Protein AF-A0A3M1P7C2-F1 (afdb_monomer)

Foldseek 3Di:
DDDDDDDDPDPDPCPDPVNLVVLVVLQVQLVVCVVVVVLVSNLVSLVVSCVVALQDADLPGGGSLLSNLVSCVSVVNNVVSLVSLLVSQVSVVVVVHATLNSLLVNLLSCLLVVVVVCLQVNLVSLLVLLLCAPPPSDDQVSQQSSLLVLLLLLLADDCVLCVQFQNNDRDPHGGRDTDPCNSLVSSLVQLVQQFCLVDPGSVQSSLLSNLLSVQCVPADADSRGAVVSSVCSFENAFPDKDWQDCPDPVLCVLAVVPDPPDDPVLFWTKIWGHHVVQPLLPIFIWTDDPRHIHTDFLCSRPRPVLVPDQDLDPVNLSSLLSVLSSLLSSLVVVCVPHVLSVVLNVLSVVLNVLLVQLVVLVVVLVVVCVVVPVDDPDDSVVRNPDDDPPDPDDNSPSSVVSVVSVVVRVVSVVVSVVVCVVRGDSHDDCPCVLAAAQAKDWAKAWDQDPVRWIKIKIKMWTPFQSLPFDPSLQVQCVVQVHDPPFKKKKKKWKFKADLSSHTDDIDIDIDIDPRRDGRHTDDIDMDMDIGDQAWIKMKMKIWIWTFDDDPRDGPDTHDTHYMDMDIDGGQGTDDPVRPRDDPSNDDD

pLDDT: mean 87.34, std 13.83, range [25.53, 98.5]

Radius of gyration: 32.72 Å; Cα contacts (8 Å, |Δi|>4): 907; chains: 1; bounding box: 92×68×89 Å

Sequence (588 aa):
MWIGLAAVLASTPVVAQDDEAALAASFRAGRAAYEDGNLAAARRWLGGVWSADPAFRTGRDGAVAYWLGATAWAAGDTLTALRVWRDGLAALDDAGTFDVRTADAFIRHVFAGGHHADYPLAAAAYLRLLAGAGHPGLDGEEVSLIGAHLRELALVLPPDLRRETGLAALPEQGPVRLAPGAADRLVAWWRSQDTAPATRNNERLEEHLERVAYARRHYRHGDGFDDRGLLYIRLGKPSHVTRVQFDRTRLRQKVIDRNLTLHLSDFPENEFWVYEHVDREAQYVFYRSPQKFELGEVQDLVPRTLRTGIGPSERGKARARAVVRVLEEIYGQLSLYHPAYATRYQDVAAFASLLDEEEVAAETARQMQVLAGNRLPVDVEALSDVGLPGGTFSPDRPDLFVQHILSAGHVADEADAIDRQAWVPQVYSNTFDEVEALPSFLRVARFLEADGTTRTEVYWAPADGALYPGKAGRRKLKRAGFLAPYDFLVVASLVQKTDAYVERAVHHHRHLVRDVEEGEGWSPRQYVVRGDTGLYHLALQWDQYAVRVLDGRPVVMGPWVKATTFRIDSLRALRSDGRTLEMSDLKP

Structure (mmCIF, N/CA/C/O backbone):
data_AF-A0A3M1P7C2-F1
#
_entry.id   AF-A0A3M1P7C2-F1
#
loop_
_atom_site.group_PDB
_atom_site.id
_atom_site.type_symbol
_atom_site.label_atom_id
_atom_site.label_alt_id
_atom_site.label_comp_id
_atom_site.label_asym_id
_atom_site.label_entity_id
_atom_site.label_seq_id
_atom_site.pdbx_PDB_ins_code
_atom_site.Cartn_x
_atom_site.Cartn_y
_atom_site.Cartn_z
_atom_site.occupancy
_atom_site.B_iso_or_equiv
_atom_site.auth_seq_id
_atom_site.auth_comp_id
_atom_site.auth_asym_id
_atom_site.auth_atom_id
_atom_site.pdbx_PDB_model_num
ATOM 1 N N . MET A 1 1 ? 21.115 -12.836 -17.582 1.00 30.53 1 MET A N 1
ATOM 2 C CA . MET A 1 1 ? 22.287 -13.337 -18.336 1.00 30.53 1 MET A CA 1
ATOM 3 C C . MET A 1 1 ? 23.150 -12.140 -18.725 1.00 30.53 1 MET A C 1
ATOM 5 O O . MET A 1 1 ? 22.823 -11.448 -19.675 1.00 30.53 1 MET A O 1
ATOM 9 N N . TRP A 1 2 ? 24.181 -11.842 -17.932 1.00 25.88 2 TRP A N 1
ATOM 10 C CA . TRP A 1 2 ? 25.232 -10.883 -18.284 1.00 25.88 2 TRP A CA 1
ATOM 11 C C . TRP A 1 2 ? 26.309 -11.643 -19.061 1.00 25.88 2 TRP A C 1
ATOM 13 O O . TRP A 1 2 ? 26.868 -12.603 -18.534 1.00 25.88 2 TRP A O 1
ATOM 23 N N . ILE A 1 3 ? 26.580 -11.240 -20.301 1.00 31.83 3 ILE A N 1
ATOM 24 C CA . ILE A 1 3 ? 27.737 -11.702 -21.071 1.00 31.83 3 ILE A CA 1
ATOM 25 C C . ILE A 1 3 ? 28.515 -10.472 -21.535 1.00 31.83 3 ILE A C 1
ATOM 27 O O . ILE A 1 3 ? 27.971 -9.603 -22.203 1.00 31.83 3 ILE A O 1
ATOM 31 N N . GLY A 1 4 ? 29.783 -10.453 -21.118 1.00 25.53 4 GLY A N 1
ATOM 32 C CA . GLY A 1 4 ? 30.971 -9.985 -21.831 1.00 25.53 4 GLY A CA 1
ATOM 33 C C . GLY A 1 4 ? 30.847 -8.824 -22.813 1.00 25.53 4 GLY A C 1
ATOM 34 O O . GLY A 1 4 ? 30.326 -8.982 -23.913 1.00 25.53 4 GLY A O 1
ATOM 35 N N . LEU A 1 5 ? 31.525 -7.724 -22.469 1.00 32.88 5 LEU A N 1
ATOM 36 C CA . LEU A 1 5 ? 32.104 -6.795 -23.435 1.00 32.88 5 LEU A CA 1
ATOM 37 C C . LEU A 1 5 ? 32.946 -7.580 -24.460 1.00 32.88 5 LEU A C 1
ATOM 39 O O . LEU A 1 5 ? 34.091 -7.946 -24.201 1.00 32.88 5 LEU A O 1
ATOM 43 N N . ALA A 1 6 ? 32.378 -7.803 -25.637 1.00 28.12 6 ALA A N 1
ATOM 44 C CA . ALA A 1 6 ? 33.113 -8.013 -26.870 1.00 28.12 6 ALA A CA 1
ATOM 45 C C . ALA A 1 6 ? 32.624 -6.939 -27.840 1.00 28.12 6 ALA A C 1
ATOM 47 O O . ALA A 1 6 ? 31.436 -6.855 -28.143 1.00 28.12 6 ALA A O 1
ATOM 48 N N . ALA A 1 7 ? 33.546 -6.072 -28.255 1.00 35.91 7 ALA A N 1
ATOM 49 C CA . ALA A 1 7 ? 33.294 -4.984 -29.180 1.00 35.91 7 ALA A CA 1
ATOM 50 C C . ALA A 1 7 ? 32.748 -5.532 -30.507 1.00 35.91 7 ALA A C 1
ATOM 52 O O . ALA A 1 7 ? 33.491 -6.050 -31.337 1.00 35.91 7 ALA A O 1
ATOM 53 N N . VAL A 1 8 ? 31.440 -5.391 -30.699 1.00 28.97 8 VAL A N 1
ATOM 54 C CA . VAL A 1 8 ? 30.807 -5.394 -32.013 1.00 28.97 8 VAL A CA 1
ATOM 55 C C . VAL A 1 8 ? 30.533 -3.932 -32.326 1.00 28.97 8 VAL A C 1
ATOM 57 O O . VAL A 1 8 ? 29.793 -3.266 -31.606 1.00 28.97 8 VAL A O 1
ATOM 60 N N . LEU A 1 9 ? 31.188 -3.420 -33.367 1.00 32.59 9 LEU A N 1
ATOM 61 C CA . LEU A 1 9 ? 30.883 -2.130 -33.976 1.00 32.59 9 LEU A CA 1
ATOM 62 C C . LEU A 1 9 ? 29.445 -2.182 -34.505 1.00 32.59 9 LEU A C 1
ATOM 64 O O . LEU A 1 9 ? 29.205 -2.564 -35.648 1.00 32.59 9 LEU A O 1
ATOM 68 N N . ALA A 1 10 ? 28.485 -1.839 -33.650 1.00 32.28 10 ALA A N 1
ATOM 69 C CA . ALA A 1 10 ? 27.157 -1.457 -34.082 1.00 32.28 10 ALA A CA 1
ATOM 70 C C . ALA A 1 10 ? 27.297 -0.103 -34.781 1.00 32.28 10 ALA A C 1
ATOM 72 O O . ALA A 1 10 ? 27.712 0.885 -34.177 1.00 32.28 10 ALA A O 1
ATOM 73 N N . SER A 1 11 ? 27.001 -0.078 -36.075 1.00 32.41 11 SER A N 1
ATOM 74 C CA . SER A 1 11 ? 26.759 1.151 -36.814 1.00 32.41 11 SER A CA 1
ATOM 75 C C . SER A 1 11 ? 25.581 1.872 -36.161 1.00 32.41 11 SER A C 1
ATOM 77 O O . SER A 1 11 ? 24.425 1.519 -36.399 1.00 32.41 11 SER A O 1
ATOM 79 N N . THR A 1 12 ? 25.872 2.854 -35.313 1.00 37.72 12 THR A N 1
ATOM 80 C CA . THR A 1 12 ? 24.910 3.887 -34.942 1.00 37.72 12 THR A CA 1
ATOM 81 C C . THR A 1 12 ? 24.413 4.544 -36.231 1.00 37.72 12 THR A C 1
ATOM 83 O O . THR A 1 12 ? 25.232 4.840 -37.108 1.00 37.72 12 THR A O 1
ATOM 86 N N . PRO A 1 13 ? 23.100 4.767 -36.408 1.00 39.25 13 PRO A N 1
ATOM 87 C CA . PRO A 1 13 ? 22.652 5.656 -37.462 1.00 39.25 13 PRO A CA 1
ATOM 88 C C . PRO A 1 13 ? 23.242 7.031 -37.145 1.00 39.25 13 PRO A C 1
ATOM 90 O O . PRO A 1 13 ? 22.881 7.669 -36.159 1.00 39.25 13 PRO A O 1
ATOM 93 N N . VAL A 1 14 ? 24.223 7.454 -37.941 1.00 41.16 14 VAL A N 1
ATOM 94 C CA . VAL A 1 14 ? 24.730 8.823 -37.914 1.00 41.16 14 VAL A CA 1
ATOM 95 C C . VAL A 1 14 ? 23.615 9.681 -38.497 1.00 41.16 14 VAL A C 1
ATOM 97 O O . VAL A 1 14 ? 23.519 9.845 -39.711 1.00 41.16 14 VAL A O 1
ATOM 100 N N . VAL A 1 15 ? 22.727 10.162 -37.631 1.00 51.41 15 VAL A N 1
ATOM 101 C CA . VAL A 1 15 ? 21.858 11.296 -37.945 1.00 51.41 15 VAL A CA 1
ATOM 102 C C . VAL A 1 15 ? 22.803 12.444 -38.302 1.00 51.41 15 VAL A C 1
ATOM 104 O O . VAL A 1 15 ? 23.726 12.747 -37.541 1.00 51.41 15 VAL A O 1
ATOM 107 N N . ALA A 1 16 ? 22.668 13.012 -39.501 1.00 56.31 16 ALA A N 1
ATOM 108 C CA . ALA A 1 16 ? 23.510 14.132 -39.899 1.00 56.31 16 ALA A CA 1
ATOM 109 C C . ALA A 1 16 ? 23.292 15.291 -38.907 1.00 56.31 16 ALA A C 1
ATOM 111 O O . ALA A 1 16 ? 22.176 15.494 -38.435 1.00 56.31 16 ALA A O 1
ATOM 112 N N . GLN A 1 17 ? 24.328 16.069 -38.578 1.00 63.31 17 GLN A N 1
ATOM 113 C CA . GLN A 1 17 ? 24.204 17.186 -37.620 1.00 63.31 17 GLN A CA 1
ATOM 114 C C . GLN A 1 17 ? 23.084 18.180 -37.990 1.00 63.31 17 GLN A C 1
ATOM 116 O O . GLN A 1 17 ? 22.463 18.775 -37.108 1.00 63.31 17 GLN A O 1
ATOM 121 N N . ASP A 1 18 ? 22.795 18.321 -39.286 1.00 68.31 18 ASP A N 1
ATOM 122 C CA . ASP A 1 18 ? 21.705 19.152 -39.801 1.00 68.31 18 ASP A CA 1
ATOM 123 C C . ASP A 1 18 ? 20.311 18.591 -39.448 1.00 68.31 18 ASP A C 1
ATOM 125 O O . ASP A 1 18 ? 19.389 19.358 -39.157 1.00 68.31 18 ASP A O 1
ATOM 129 N N . ASP A 1 19 ? 20.166 17.264 -39.387 1.00 79.25 19 ASP A N 1
ATOM 130 C CA . ASP A 1 19 ? 18.917 16.586 -39.023 1.00 79.25 19 ASP A CA 1
ATOM 131 C C . ASP A 1 19 ? 18.639 16.708 -37.515 1.00 79.25 19 ASP A C 1
ATOM 133 O O . ASP A 1 19 ? 17.506 16.971 -37.107 1.00 79.25 19 ASP A O 1
ATOM 137 N N . GLU A 1 20 ? 19.668 16.617 -36.666 1.00 84.62 20 GLU A N 1
ATOM 138 C CA . GLU A 1 20 ? 19.524 16.783 -35.211 1.00 84.62 20 GLU A CA 1
ATOM 139 C C . GLU A 1 20 ? 19.089 18.213 -34.841 1.00 84.62 20 GLU A C 1
ATOM 141 O O . GLU A 1 20 ? 18.190 18.416 -34.017 1.00 84.62 20 GLU A O 1
ATOM 146 N N . ALA A 1 21 ? 19.664 19.227 -35.497 1.00 88.88 21 ALA A N 1
ATOM 147 C CA . ALA A 1 21 ? 19.276 20.622 -35.297 1.00 88.88 21 ALA A CA 1
ATOM 148 C C . ALA A 1 21 ? 17.817 20.887 -35.721 1.00 88.88 21 ALA A C 1
ATOM 150 O O . ALA A 1 21 ? 17.091 21.621 -35.034 1.00 88.88 21 ALA A O 1
ATOM 151 N N . ALA A 1 22 ? 17.371 20.265 -36.817 1.00 92.25 22 ALA A N 1
ATOM 152 C CA . ALA A 1 22 ? 15.996 20.349 -37.301 1.00 92.25 22 ALA A CA 1
ATOM 153 C C . ALA A 1 22 ? 14.998 19.656 -36.354 1.00 92.25 22 ALA A C 1
ATOM 155 O O . ALA A 1 22 ? 13.929 20.212 -36.062 1.00 92.25 22 ALA A O 1
ATOM 156 N N . LEU A 1 23 ? 15.359 18.487 -35.813 1.00 94.56 23 LEU A N 1
ATOM 157 C CA . LEU A 1 23 ? 14.568 17.787 -34.797 1.00 94.56 23 LEU A CA 1
ATOM 158 C C . LEU A 1 23 ? 14.464 18.609 -33.512 1.00 94.56 23 LEU A C 1
ATOM 160 O O . LEU A 1 23 ? 13.362 18.807 -33.001 1.00 94.56 23 LEU A O 1
ATOM 164 N N . ALA A 1 24 ? 15.566 19.195 -33.041 1.00 94.56 24 ALA A N 1
ATOM 165 C CA . ALA A 1 24 ? 15.565 20.054 -31.861 1.00 94.56 24 ALA A CA 1
ATOM 166 C C . ALA A 1 24 ? 14.699 21.314 -32.043 1.00 94.56 24 ALA A C 1
ATOM 168 O O . ALA A 1 24 ? 14.016 21.742 -31.109 1.00 94.56 24 ALA A O 1
ATOM 169 N N . ALA A 1 25 ? 14.699 21.921 -33.235 1.00 94.44 25 ALA A N 1
ATOM 170 C CA . ALA A 1 25 ? 13.825 23.052 -33.545 1.00 94.44 25 ALA A CA 1
ATOM 171 C C . ALA A 1 25 ? 12.342 22.648 -33.551 1.00 94.44 25 ALA A C 1
ATOM 173 O O . ALA A 1 25 ? 11.517 23.338 -32.948 1.00 94.44 25 ALA A O 1
ATOM 174 N N . SER A 1 26 ? 12.021 21.508 -34.168 1.00 96.06 26 SER A N 1
ATOM 175 C CA . SER A 1 26 ? 10.660 20.958 -34.203 1.00 96.06 26 SER A CA 1
ATOM 176 C C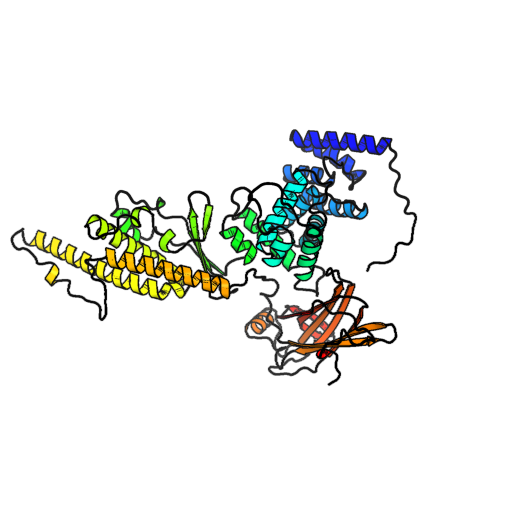 . SER A 1 26 ? 10.162 20.587 -32.805 1.00 96.06 26 SER A C 1
ATOM 178 O O . SER A 1 26 ? 9.028 20.902 -32.449 1.00 96.06 26 SER A O 1
ATOM 180 N N . PHE A 1 27 ? 11.026 20.001 -31.975 1.00 97.50 27 PHE A N 1
ATOM 181 C CA . PHE A 1 27 ? 10.730 19.681 -30.583 1.00 97.50 27 PHE A CA 1
ATOM 182 C C . PHE A 1 27 ? 10.406 20.945 -29.774 1.00 97.50 27 PHE A C 1
ATOM 184 O O . PHE A 1 27 ? 9.363 21.003 -29.123 1.00 97.50 27 PHE A O 1
ATOM 191 N N . ARG A 1 28 ? 11.237 21.996 -29.872 1.00 96.69 28 ARG A N 1
ATOM 192 C CA . ARG A 1 28 ? 10.981 23.281 -29.192 1.00 96.69 28 ARG A CA 1
ATOM 193 C C . ARG A 1 28 ? 9.662 23.916 -29.630 1.00 96.69 28 ARG A C 1
ATOM 195 O O . ARG A 1 28 ? 8.913 24.392 -28.783 1.00 96.69 28 ARG A O 1
ATOM 202 N N . ALA A 1 29 ? 9.359 23.896 -30.930 1.00 96.81 29 ALA A N 1
ATOM 203 C CA . ALA A 1 29 ? 8.091 24.404 -31.454 1.00 96.81 29 ALA A CA 1
ATOM 204 C C . ALA A 1 29 ? 6.888 23.598 -30.937 1.00 96.81 29 ALA A C 1
ATOM 206 O O . ALA A 1 29 ? 5.857 24.172 -30.592 1.00 96.81 29 ALA A O 1
ATOM 207 N N . GLY A 1 30 ? 7.027 22.273 -30.849 1.00 97.31 30 GLY A N 1
ATOM 208 C CA . GLY A 1 30 ? 6.005 21.390 -30.298 1.00 97.31 30 GLY A CA 1
ATOM 209 C C . GLY A 1 30 ? 5.745 21.622 -28.813 1.00 97.31 30 GLY A C 1
ATOM 210 O O . GLY A 1 30 ? 4.588 21.700 -28.407 1.00 97.31 30 GLY A O 1
ATOM 211 N N . ARG A 1 31 ? 6.804 21.804 -28.020 1.00 96.44 31 ARG A N 1
ATOM 212 C CA . ARG A 1 31 ? 6.691 22.130 -26.596 1.00 96.44 31 ARG A CA 1
ATOM 213 C C . ARG A 1 31 ? 6.043 23.496 -26.366 1.00 96.44 31 ARG A C 1
ATOM 215 O O . ARG A 1 31 ? 5.106 23.578 -25.582 1.00 96.44 31 ARG A O 1
ATOM 222 N N . ALA A 1 32 ? 6.487 24.537 -27.072 1.00 97.06 32 ALA A N 1
ATOM 223 C CA . ALA A 1 32 ? 5.878 25.864 -26.966 1.00 97.06 32 ALA A CA 1
ATOM 224 C C . ALA A 1 32 ? 4.377 25.813 -27.304 1.00 97.06 32 ALA A C 1
ATOM 226 O O . ALA A 1 32 ? 3.551 26.334 -26.565 1.00 97.06 32 ALA A O 1
ATOM 227 N N . ALA A 1 33 ? 4.004 25.079 -28.358 1.00 97.56 33 ALA A N 1
ATOM 228 C CA . ALA A 1 33 ? 2.600 24.877 -28.705 1.00 97.56 33 ALA A CA 1
ATOM 229 C C . ALA A 1 33 ? 1.802 24.129 -27.620 1.00 97.56 33 ALA A C 1
ATOM 231 O O . ALA A 1 33 ? 0.615 24.404 -27.452 1.00 97.56 33 ALA A O 1
ATOM 232 N N . TYR A 1 34 ? 2.421 23.189 -26.898 1.00 97.38 34 TYR A N 1
ATOM 233 C CA . TYR A 1 34 ? 1.788 22.515 -25.761 1.00 97.38 34 TYR A CA 1
ATOM 234 C C . TYR A 1 34 ? 1.563 23.487 -24.596 1.00 97.38 34 TYR A C 1
ATOM 236 O O . TYR A 1 34 ? 0.464 23.530 -24.047 1.00 97.38 34 TYR A O 1
ATOM 244 N N . GLU A 1 35 ? 2.571 24.295 -24.259 1.00 96.25 35 GLU A N 1
ATOM 245 C CA . GLU A 1 35 ? 2.493 25.315 -23.203 1.00 96.25 35 GLU A CA 1
ATOM 246 C C . GLU A 1 35 ? 1.428 26.384 -23.516 1.00 96.25 35 GLU A C 1
ATOM 248 O O . GLU A 1 35 ? 0.696 26.801 -22.620 1.00 96.25 35 GLU A O 1
ATOM 253 N N . ASP A 1 36 ? 1.248 26.733 -24.794 1.00 97.06 36 ASP A N 1
ATOM 254 C CA . ASP A 1 36 ? 0.191 27.634 -25.281 1.00 97.06 36 ASP A CA 1
ATOM 255 C C . ASP A 1 36 ? -1.213 26.985 -25.319 1.00 97.06 36 ASP A C 1
ATOM 257 O O . ASP A 1 36 ? -2.189 27.612 -25.742 1.00 97.06 36 ASP A O 1
ATOM 261 N N . GLY A 1 37 ? -1.345 25.708 -24.940 1.00 96.69 37 GLY A N 1
ATOM 262 C CA . GLY A 1 37 ? -2.601 24.952 -25.001 1.00 96.69 37 GLY A CA 1
ATOM 263 C C . GLY A 1 37 ? -3.043 24.564 -26.419 1.00 96.69 37 GLY A C 1
ATOM 264 O O . GLY A 1 37 ? -4.130 24.011 -26.607 1.00 96.69 37 GLY A O 1
ATOM 265 N N . ASN A 1 38 ? -2.214 24.800 -27.440 1.00 97.69 38 ASN A N 1
ATOM 266 C CA . ASN A 1 38 ? -2.481 24.408 -28.821 1.00 97.69 38 ASN A CA 1
ATOM 267 C C . ASN A 1 38 ? -2.081 22.944 -29.064 1.00 97.69 38 ASN A C 1
ATOM 269 O O . ASN A 1 38 ? -1.110 22.626 -29.759 1.00 97.69 38 ASN A O 1
ATOM 273 N N . LEU A 1 39 ? -2.882 22.034 -28.505 1.00 97.69 39 LEU A N 1
ATOM 274 C CA . LEU A 1 39 ? -2.619 20.592 -28.525 1.00 97.69 39 LEU A CA 1
ATOM 275 C C . LEU A 1 39 ? -2.524 20.013 -29.947 1.00 97.69 39 LEU A C 1
ATOM 277 O O . LEU A 1 39 ? -1.767 19.073 -30.185 1.00 97.69 39 LEU A O 1
ATOM 281 N N . ALA A 1 40 ? -3.249 20.580 -30.918 1.00 97.06 40 ALA A N 1
ATOM 282 C CA . ALA A 1 40 ? -3.193 20.139 -32.312 1.00 97.06 40 ALA A CA 1
ATOM 283 C C . ALA A 1 40 ? -1.836 20.458 -32.963 1.00 97.06 40 ALA A C 1
ATOM 285 O O . ALA A 1 40 ? -1.240 19.597 -33.617 1.00 97.06 40 ALA A O 1
ATOM 286 N N . ALA A 1 41 ? -1.321 21.677 -32.762 1.00 97.44 41 ALA A N 1
ATOM 287 C CA . ALA A 1 41 ? 0.001 22.056 -33.248 1.00 97.44 41 ALA A CA 1
ATOM 288 C C . ALA A 1 41 ? 1.108 21.285 -32.516 1.00 97.44 41 ALA A C 1
ATOM 290 O O . ALA A 1 41 ? 2.019 20.780 -33.175 1.00 97.44 41 ALA A O 1
ATOM 291 N N . ALA A 1 42 ? 0.993 21.126 -31.193 1.00 97.94 42 ALA A N 1
ATOM 292 C CA . ALA A 1 42 ? 1.918 20.330 -30.390 1.00 97.94 42 ALA A CA 1
ATOM 293 C C . ALA A 1 42 ? 2.007 18.888 -30.907 1.00 97.94 42 ALA A C 1
ATOM 295 O O . ALA A 1 42 ? 3.093 18.416 -31.237 1.00 97.94 42 ALA A O 1
ATOM 296 N N . ARG A 1 43 ? 0.858 18.223 -31.098 1.00 97.69 43 ARG A N 1
ATOM 297 C CA . ARG A 1 43 ? 0.786 16.854 -31.633 1.00 97.69 43 ARG A CA 1
ATOM 298 C C . ARG A 1 43 ? 1.439 16.736 -33.006 1.00 97.69 43 ARG A C 1
ATOM 300 O O . ARG A 1 43 ? 2.114 15.746 -33.265 1.00 97.69 43 ARG A O 1
ATOM 307 N N . ARG A 1 44 ? 1.260 17.730 -33.882 1.00 97.94 44 ARG A N 1
ATOM 308 C CA . ARG A 1 44 ? 1.878 17.735 -35.216 1.00 97.94 44 ARG A CA 1
ATOM 309 C C . ARG A 1 44 ? 3.402 17.825 -35.133 1.00 97.94 44 ARG A C 1
ATOM 311 O O . ARG A 1 44 ? 4.086 17.018 -35.752 1.00 97.94 44 ARG A O 1
ATOM 318 N N . TRP A 1 45 ? 3.925 18.797 -34.388 1.00 97.94 45 TRP A N 1
ATOM 319 C CA . TRP A 1 45 ? 5.368 19.018 -34.277 1.00 97.94 45 TRP A CA 1
ATOM 320 C C . TRP A 1 45 ? 6.070 17.880 -33.528 1.00 97.94 45 TRP A C 1
ATOM 322 O O . TRP A 1 45 ? 7.034 17.314 -34.038 1.00 97.94 45 TRP A O 1
ATOM 332 N N . LEU A 1 46 ? 5.545 17.489 -32.363 1.00 98.06 46 LEU A N 1
ATOM 333 C CA . LEU A 1 46 ? 6.097 16.403 -31.547 1.00 98.06 46 LEU A CA 1
ATOM 334 C C . LEU A 1 46 ? 5.936 15.041 -32.229 1.00 98.06 46 LEU A C 1
ATOM 336 O O . LEU A 1 46 ? 6.842 14.220 -32.161 1.00 98.06 46 LEU A O 1
ATOM 340 N N . GLY A 1 47 ? 4.824 14.808 -32.935 1.00 97.38 47 GLY A N 1
ATOM 341 C CA . GLY A 1 47 ? 4.612 13.588 -33.716 1.00 97.38 47 GLY A CA 1
ATOM 342 C C . GLY A 1 47 ? 5.602 13.439 -34.874 1.00 97.38 47 GLY A C 1
ATOM 343 O O . GLY A 1 47 ? 6.015 12.322 -35.182 1.00 97.38 47 GLY A O 1
ATOM 344 N N . GLY A 1 48 ? 6.022 14.554 -35.482 1.00 97.19 48 GLY A N 1
ATOM 345 C CA . GLY A 1 48 ? 7.086 14.568 -36.487 1.00 97.19 48 GLY A CA 1
ATOM 346 C C . GLY A 1 48 ? 8.434 14.143 -35.905 1.00 97.19 48 GLY A C 1
ATOM 347 O O . GLY A 1 48 ? 9.081 13.262 -36.462 1.00 97.19 48 GLY A O 1
ATOM 348 N N . VAL A 1 49 ? 8.808 14.703 -34.748 1.00 97.69 49 VAL A N 1
ATOM 349 C CA . VAL A 1 49 ? 10.037 14.318 -34.031 1.00 97.69 49 VAL A CA 1
ATOM 350 C C . VAL A 1 49 ? 9.985 12.848 -33.616 1.00 97.69 49 VAL A C 1
ATOM 352 O O . VAL A 1 49 ? 10.900 12.101 -33.928 1.00 97.69 49 VAL A O 1
ATOM 355 N N . TRP A 1 50 ? 8.878 12.413 -33.009 1.00 97.50 50 TRP A N 1
ATOM 356 C CA . TRP A 1 50 ? 8.656 11.027 -32.595 1.00 97.50 50 TRP A CA 1
ATOM 357 C C . TRP A 1 50 ? 8.785 10.026 -33.746 1.00 97.50 50 TRP A C 1
ATOM 359 O O . TRP A 1 50 ? 9.350 8.955 -33.573 1.00 97.50 50 TRP A O 1
ATOM 369 N N . SER A 1 51 ? 8.259 10.358 -34.927 1.00 96.88 51 SER A N 1
ATOM 370 C CA . SER A 1 51 ? 8.320 9.454 -36.083 1.00 96.88 51 SER A CA 1
ATOM 371 C C . SER A 1 51 ? 9.734 9.320 -36.652 1.00 96.88 51 SER A C 1
ATOM 373 O O . SER A 1 51 ? 10.039 8.302 -37.267 1.00 96.88 51 SER A O 1
ATOM 375 N N . ALA A 1 52 ? 10.571 10.346 -36.480 1.00 96.50 52 ALA A N 1
ATOM 376 C CA . ALA A 1 52 ? 11.959 10.346 -36.930 1.00 96.50 52 ALA A CA 1
ATOM 377 C C . ALA A 1 52 ? 12.893 9.683 -35.907 1.00 96.50 52 ALA A C 1
ATOM 379 O O . ALA A 1 52 ? 13.737 8.877 -36.286 1.00 96.50 52 ALA A O 1
ATOM 380 N N . ASP A 1 53 ? 12.720 10.007 -34.626 1.00 96.38 53 ASP A N 1
ATOM 381 C CA . ASP A 1 53 ? 13.491 9.463 -33.513 1.00 96.38 53 ASP A CA 1
ATOM 382 C C . ASP A 1 53 ? 12.621 9.405 -32.236 1.00 96.38 53 ASP A C 1
ATOM 384 O O . ASP A 1 53 ? 12.471 10.406 -31.524 1.00 96.38 53 ASP A O 1
ATOM 388 N N . PRO A 1 54 ? 12.030 8.237 -31.917 1.00 96.38 54 PRO A N 1
ATOM 389 C CA . PRO A 1 54 ? 11.238 8.048 -30.700 1.00 96.38 54 PRO A CA 1
ATOM 390 C C . PRO A 1 54 ? 12.040 8.205 -29.396 1.00 96.38 54 PRO A C 1
ATOM 392 O O . PRO A 1 54 ? 11.448 8.468 -28.347 1.00 96.38 54 PRO A O 1
ATOM 395 N N . ALA A 1 55 ? 13.369 8.054 -29.449 1.00 96.25 55 ALA A N 1
ATOM 396 C CA . ALA A 1 55 ? 14.270 8.218 -28.308 1.00 96.25 55 ALA A CA 1
ATOM 397 C C . ALA A 1 55 ? 14.807 9.657 -28.180 1.00 96.25 55 ALA A C 1
ATOM 399 O O . ALA A 1 55 ? 15.569 9.950 -27.251 1.00 96.25 55 ALA A O 1
ATOM 400 N N . PHE A 1 56 ? 14.395 10.568 -29.074 1.00 96.75 56 PHE A N 1
ATOM 401 C CA . PHE A 1 56 ? 14.864 11.948 -29.078 1.00 96.75 56 PHE A CA 1
ATOM 402 C C . PHE A 1 56 ? 14.602 12.625 -27.732 1.00 96.75 56 PHE A C 1
ATOM 404 O O . PHE A 1 56 ? 13.476 12.652 -27.220 1.00 96.75 56 PHE A O 1
ATOM 411 N N . ARG A 1 57 ? 15.641 13.241 -27.171 1.00 93.94 57 ARG A N 1
ATOM 412 C CA . ARG A 1 57 ? 15.558 13.971 -25.907 1.00 93.94 57 ARG A CA 1
ATOM 413 C C . ARG A 1 57 ? 16.479 15.174 -25.900 1.00 93.94 57 ARG A C 1
ATOM 415 O O . ARG A 1 57 ? 17.525 15.184 -26.541 1.00 93.94 57 ARG A O 1
ATOM 422 N N . THR A 1 58 ? 16.129 16.163 -25.090 1.00 90.38 58 THR A N 1
ATOM 423 C CA . THR A 1 58 ? 17.012 17.294 -24.797 1.00 90.38 58 THR A CA 1
ATOM 424 C C . THR A 1 58 ? 17.357 17.306 -23.313 1.00 90.38 58 THR A C 1
ATOM 426 O O . THR A 1 58 ? 16.555 16.891 -22.481 1.00 90.38 58 THR A O 1
ATOM 429 N N . GLY A 1 59 ? 18.549 17.792 -22.958 1.00 80.81 59 GLY A N 1
ATOM 430 C CA . GLY A 1 59 ? 18.995 17.786 -21.560 1.00 80.81 59 GLY A CA 1
ATOM 431 C C . GLY A 1 59 ? 18.151 18.652 -20.617 1.00 80.81 59 GLY A C 1
ATOM 432 O O . GLY A 1 59 ? 18.137 18.387 -19.425 1.00 80.81 59 GLY A O 1
ATOM 433 N N . ARG A 1 60 ? 17.457 19.675 -21.132 1.00 81.44 60 ARG A N 1
ATOM 434 C CA . ARG A 1 60 ? 16.621 20.577 -20.321 1.00 81.44 60 ARG A CA 1
ATOM 435 C C . ARG A 1 60 ? 15.164 20.127 -20.243 1.00 81.44 60 ARG A C 1
ATOM 437 O O . ARG A 1 60 ? 14.513 20.360 -19.233 1.00 81.44 60 ARG A O 1
ATOM 444 N N . ASP A 1 61 ? 14.651 19.540 -21.321 1.00 86.88 61 ASP A N 1
ATOM 445 C CA . ASP A 1 61 ? 13.206 19.385 -21.500 1.00 86.88 61 ASP A CA 1
ATOM 446 C C . ASP A 1 61 ? 12.778 17.917 -21.554 1.00 86.88 61 ASP A C 1
ATOM 448 O O . ASP A 1 61 ? 11.594 17.630 -21.699 1.00 86.88 61 ASP A O 1
ATOM 452 N N . GLY A 1 62 ? 13.723 16.983 -21.451 1.00 91.94 62 GLY A N 1
ATOM 453 C CA . GLY A 1 62 ? 13.446 15.553 -21.469 1.00 91.94 62 GLY A CA 1
ATOM 454 C C . GLY A 1 62 ? 13.118 15.008 -22.859 1.00 91.94 62 GLY A C 1
ATOM 455 O O . GLY A 1 62 ? 13.482 15.592 -23.889 1.00 91.94 62 GLY A O 1
ATOM 456 N N . ALA A 1 63 ? 12.475 13.844 -22.875 1.00 96.50 63 ALA A N 1
ATOM 457 C CA . ALA A 1 63 ? 12.163 13.081 -24.080 1.00 96.50 63 ALA A CA 1
ATOM 458 C C . ALA A 1 63 ? 10.926 13.591 -24.841 1.00 96.50 63 ALA A C 1
ATOM 460 O O . ALA A 1 63 ? 9.949 14.066 -24.257 1.00 96.50 63 ALA A O 1
ATOM 461 N N . VAL A 1 64 ? 10.919 13.407 -26.166 1.00 98.12 64 VAL A N 1
ATOM 462 C CA . VAL A 1 64 ? 9.736 13.642 -27.019 1.00 98.12 64 VAL A CA 1
ATOM 463 C C . VAL A 1 64 ? 8.547 12.778 -26.601 1.00 98.12 64 VAL A C 1
ATOM 465 O O . VAL A 1 64 ? 7.406 13.245 -26.650 1.00 98.12 64 VAL A O 1
ATOM 468 N N . ALA A 1 65 ? 8.816 11.564 -26.111 1.00 98.12 65 ALA A N 1
ATOM 469 C CA . ALA A 1 65 ? 7.818 10.643 -25.577 1.00 98.12 65 ALA A CA 1
ATOM 470 C C . ALA A 1 65 ? 6.949 11.297 -24.493 1.00 98.12 65 ALA A C 1
ATOM 472 O O . ALA A 1 65 ? 5.720 11.234 -24.560 1.00 98.12 65 ALA A O 1
ATOM 473 N N . TYR A 1 66 ? 7.582 11.966 -23.520 1.00 98.12 66 TYR A N 1
ATOM 474 C CA . TYR A 1 66 ? 6.889 12.637 -22.424 1.00 98.12 66 TYR A CA 1
ATOM 475 C C . TYR A 1 66 ? 5.883 13.660 -22.954 1.00 98.12 66 TYR A C 1
ATOM 477 O O . TYR A 1 66 ? 4.689 13.543 -22.676 1.00 98.12 66 TYR A O 1
ATOM 485 N N . TRP A 1 67 ? 6.349 14.613 -23.766 1.00 98.25 67 TRP A N 1
ATOM 486 C CA . TRP A 1 67 ? 5.526 15.721 -24.256 1.00 98.25 67 TRP A CA 1
ATOM 487 C C . TRP A 1 67 ? 4.435 15.275 -25.223 1.00 98.25 67 TRP A C 1
ATOM 489 O O . TRP A 1 67 ? 3.318 15.796 -25.173 1.00 98.25 67 TRP A O 1
ATOM 499 N N . LEU A 1 68 ? 4.719 14.307 -26.097 1.00 98.44 68 LEU A N 1
ATOM 500 C CA . LEU A 1 68 ? 3.712 13.785 -27.017 1.00 98.44 68 LEU A CA 1
ATOM 501 C C . LEU A 1 68 ? 2.614 13.031 -26.255 1.00 98.44 68 LEU A C 1
ATOM 503 O O . LEU A 1 68 ? 1.430 13.225 -26.539 1.00 98.44 68 LEU A O 1
ATOM 507 N N . GLY A 1 69 ? 2.986 12.228 -25.254 1.00 98.25 69 GLY A N 1
ATOM 508 C CA . GLY A 1 69 ? 2.016 11.556 -24.394 1.00 98.25 69 GLY A CA 1
ATOM 509 C C . GLY A 1 69 ? 1.232 12.541 -23.519 1.00 98.25 69 GLY A C 1
ATOM 510 O O . GLY A 1 69 ? 0.010 12.441 -23.447 1.00 98.25 69 GLY A O 1
ATOM 511 N N . ALA A 1 70 ? 1.884 13.565 -22.958 1.00 98.00 70 ALA A N 1
ATOM 512 C CA . ALA A 1 70 ? 1.223 14.636 -22.208 1.00 98.00 70 ALA A CA 1
ATOM 513 C C . ALA A 1 70 ? 0.223 15.416 -23.079 1.00 98.00 70 ALA A C 1
ATOM 515 O O . ALA A 1 70 ? -0.890 15.707 -22.644 1.00 98.00 70 ALA A O 1
ATOM 516 N N . THR A 1 71 ? 0.572 15.678 -24.343 1.00 98.44 71 THR A N 1
ATOM 517 C CA . THR A 1 71 ? -0.330 16.295 -25.329 1.00 98.44 71 THR A CA 1
ATOM 518 C C . THR A 1 71 ? -1.566 15.428 -25.580 1.00 98.44 71 THR A C 1
ATOM 520 O O . THR A 1 71 ? -2.685 15.940 -25.599 1.00 98.44 71 THR A O 1
ATOM 523 N N . ALA A 1 72 ? -1.386 14.115 -25.765 1.00 98.00 72 ALA A N 1
ATOM 524 C CA . ALA A 1 72 ? -2.499 13.184 -25.956 1.00 98.00 72 ALA A CA 1
ATOM 525 C C . ALA A 1 72 ? -3.393 13.103 -24.708 1.00 98.00 72 ALA A C 1
ATOM 527 O O . ALA A 1 72 ? -4.618 13.151 -24.826 1.00 98.00 72 ALA A O 1
ATOM 528 N N . TRP A 1 73 ? -2.787 13.069 -23.519 1.00 97.19 73 TRP A N 1
ATOM 529 C CA . TRP A 1 73 ? -3.502 13.069 -22.246 1.00 97.19 73 TRP A CA 1
ATOM 530 C C . TRP A 1 73 ? -4.342 14.337 -22.061 1.00 97.19 73 TRP A C 1
ATOM 532 O O . TRP A 1 73 ? -5.535 14.248 -21.778 1.00 97.19 73 TRP A O 1
ATOM 542 N N . ALA A 1 74 ? -3.754 15.515 -22.292 1.00 97.06 74 ALA A N 1
ATOM 543 C CA . ALA A 1 74 ? -4.453 16.798 -22.210 1.00 97.06 74 ALA A CA 1
ATOM 544 C C . ALA A 1 74 ? -5.620 16.907 -23.213 1.00 97.06 74 ALA A C 1
ATOM 546 O O . ALA A 1 74 ? -6.601 17.598 -22.948 1.00 97.06 74 ALA A O 1
ATOM 547 N N . ALA A 1 75 ? -5.543 16.192 -24.340 1.00 96.81 75 ALA A N 1
ATOM 548 C CA . ALA A 1 75 ? -6.618 16.089 -25.327 1.00 96.81 75 ALA A CA 1
ATOM 549 C C . ALA A 1 75 ? -7.708 15.056 -24.960 1.00 96.81 75 ALA A C 1
ATOM 551 O O . ALA A 1 75 ? -8.661 14.888 -25.721 1.00 96.81 75 ALA A O 1
ATOM 552 N N . GLY A 1 76 ? -7.580 14.353 -23.827 1.00 96.38 76 GLY A N 1
ATOM 553 C CA . GLY A 1 76 ? -8.502 13.300 -23.384 1.00 96.38 76 GLY A CA 1
ATOM 554 C C . GLY A 1 76 ? -8.262 11.922 -24.017 1.00 96.38 76 GLY A C 1
ATOM 555 O O . GLY A 1 76 ? -9.040 11.000 -23.779 1.00 96.38 76 GLY A O 1
ATOM 556 N N . ASP A 1 77 ? -7.194 11.751 -24.802 1.00 96.31 77 ASP A N 1
ATOM 557 C CA . ASP A 1 77 ? -6.831 10.495 -25.474 1.00 96.31 77 ASP A CA 1
ATOM 558 C C . ASP A 1 77 ? -5.863 9.676 -24.600 1.00 96.31 77 ASP A C 1
ATOM 560 O O . ASP A 1 77 ? -4.653 9.591 -24.843 1.00 96.31 77 ASP A O 1
ATOM 564 N N . THR A 1 78 ? -6.411 9.097 -23.529 1.00 95.56 78 THR A N 1
ATOM 565 C CA . THR A 1 78 ? -5.643 8.405 -22.479 1.00 95.56 78 THR A CA 1
ATOM 566 C C . THR A 1 78 ? -4.913 7.162 -22.990 1.00 95.56 78 THR A C 1
ATOM 568 O O . THR A 1 78 ? -3.770 6.914 -22.607 1.00 95.56 78 THR A O 1
ATOM 571 N N . LEU A 1 79 ? -5.530 6.404 -23.903 1.00 95.25 79 LEU A N 1
ATOM 572 C CA . LEU A 1 79 ? -4.927 5.210 -24.499 1.00 95.25 79 LEU A CA 1
ATOM 573 C C . LEU A 1 79 ? -3.719 5.561 -25.373 1.00 95.25 79 LEU A C 1
ATOM 575 O O . LEU A 1 79 ? -2.699 4.872 -25.315 1.00 95.25 79 LEU A O 1
ATOM 579 N N . THR A 1 80 ? -3.803 6.637 -26.165 1.00 97.12 80 THR A N 1
ATOM 580 C CA . THR A 1 80 ? -2.653 7.091 -26.956 1.00 97.12 80 THR A CA 1
ATOM 581 C C . THR A 1 80 ? -1.535 7.601 -26.057 1.00 97.12 80 THR A C 1
ATOM 583 O O . THR A 1 80 ? -0.381 7.279 -26.329 1.00 97.12 80 THR A O 1
ATOM 586 N N . ALA A 1 81 ? -1.849 8.338 -24.986 1.00 97.94 81 ALA A N 1
ATOM 587 C CA . ALA A 1 81 ? -0.844 8.811 -24.034 1.00 97.94 81 ALA A CA 1
ATOM 588 C C . ALA A 1 81 ? -0.039 7.650 -23.428 1.00 97.94 81 ALA A C 1
ATOM 590 O O . ALA A 1 81 ? 1.189 7.635 -23.519 1.00 97.94 81 ALA A O 1
ATOM 591 N N . LEU A 1 82 ? -0.736 6.634 -22.906 1.00 97.62 82 LEU A N 1
ATOM 592 C CA . LEU A 1 82 ? -0.112 5.443 -22.325 1.00 97.62 82 LEU A CA 1
ATOM 593 C C . LEU A 1 82 ? 0.739 4.680 -23.338 1.00 97.62 82 LEU A C 1
ATOM 595 O O . LEU A 1 82 ? 1.863 4.298 -23.019 1.00 97.62 82 LEU A O 1
ATOM 599 N N . ARG A 1 83 ? 0.239 4.495 -24.567 1.00 97.75 83 ARG A N 1
ATOM 600 C CA . ARG A 1 83 ? 1.008 3.841 -25.632 1.00 97.75 83 ARG A CA 1
ATOM 601 C C . ARG A 1 83 ? 2.284 4.618 -25.960 1.00 97.75 83 ARG A C 1
ATOM 603 O O . ARG A 1 83 ? 3.338 4.009 -26.049 1.00 97.75 83 ARG A O 1
ATOM 610 N N . VAL A 1 84 ? 2.202 5.941 -26.117 1.00 98.38 84 VAL A N 1
ATOM 611 C CA . VAL A 1 84 ? 3.373 6.778 -26.434 1.00 98.38 84 VAL A CA 1
ATOM 612 C C . VAL A 1 84 ? 4.419 6.703 -25.325 1.00 98.38 84 VAL A C 1
ATOM 614 O O . VAL A 1 84 ? 5.597 6.521 -25.619 1.00 98.38 84 VAL A O 1
ATOM 617 N N . TRP A 1 85 ? 4.017 6.794 -24.055 1.00 98.44 85 TRP A N 1
ATOM 618 C CA . TRP A 1 85 ? 4.969 6.667 -22.952 1.00 98.44 85 TRP A CA 1
ATOM 619 C C . TRP A 1 85 ? 5.571 5.263 -22.860 1.00 98.44 85 TRP A C 1
ATOM 621 O O . TRP A 1 85 ? 6.778 5.141 -22.675 1.00 98.44 85 TRP A O 1
ATOM 631 N N . ARG A 1 86 ? 4.767 4.209 -23.051 1.00 97.88 86 ARG A N 1
ATOM 632 C CA . ARG A 1 86 ? 5.246 2.821 -23.088 1.00 97.88 86 ARG A CA 1
ATOM 633 C C . ARG A 1 86 ? 6.296 2.609 -24.171 1.00 97.88 86 ARG A C 1
ATOM 635 O O . ARG A 1 86 ? 7.397 2.145 -23.888 1.00 97.88 86 ARG A O 1
ATOM 642 N N . ASP A 1 87 ? 5.932 2.936 -25.406 1.00 97.88 87 ASP A N 1
ATOM 643 C CA . ASP A 1 87 ? 6.787 2.729 -26.569 1.00 97.88 87 ASP A CA 1
ATOM 644 C C . ASP A 1 87 ? 8.032 3.634 -26.460 1.00 97.88 87 ASP A C 1
ATOM 646 O O . ASP A 1 87 ? 9.118 3.263 -26.895 1.00 97.88 87 ASP A O 1
ATOM 650 N N . GLY A 1 88 ? 7.898 4.793 -25.803 1.00 97.69 88 GLY A N 1
ATOM 651 C CA . GLY A 1 88 ? 8.989 5.738 -25.578 1.00 97.69 88 GLY A CA 1
ATOM 652 C C . GLY A 1 88 ? 9.991 5.237 -24.554 1.00 97.69 88 GLY A C 1
ATOM 653 O O . GLY A 1 88 ? 11.191 5.359 -24.770 1.00 97.69 88 GLY A O 1
ATOM 654 N N . LEU A 1 89 ? 9.523 4.610 -23.471 1.00 97.25 89 LEU A N 1
ATOM 655 C CA . LEU A 1 89 ? 10.400 3.941 -22.511 1.00 97.25 89 LEU A CA 1
ATOM 656 C C . LEU A 1 89 ? 11.198 2.814 -23.171 1.00 97.25 89 LEU A C 1
ATOM 658 O O . LEU A 1 89 ? 12.383 2.689 -22.883 1.00 97.25 89 LEU A O 1
ATOM 662 N N . ALA A 1 90 ? 10.580 2.037 -24.066 1.00 96.19 90 ALA A N 1
ATOM 663 C CA . ALA A 1 90 ? 11.279 1.001 -24.824 1.00 96.19 90 ALA A CA 1
ATOM 664 C C . ALA A 1 90 ? 12.335 1.597 -25.773 1.00 96.19 90 ALA A C 1
ATOM 666 O O . ALA A 1 90 ? 13.482 1.168 -25.752 1.00 96.19 90 ALA A O 1
ATOM 667 N N . ALA A 1 91 ? 11.987 2.639 -26.535 1.00 96.88 91 ALA A N 1
ATOM 668 C CA . ALA A 1 91 ? 12.927 3.296 -27.445 1.00 96.88 91 ALA A CA 1
ATOM 669 C C . ALA A 1 91 ? 14.113 3.950 -26.714 1.00 96.88 91 ALA A C 1
ATOM 671 O O . ALA A 1 91 ? 15.256 3.844 -27.156 1.00 96.88 91 ALA A O 1
ATOM 672 N N . LEU A 1 92 ? 13.855 4.607 -25.577 1.00 95.75 92 LEU A N 1
ATOM 673 C CA . LEU A 1 92 ? 14.905 5.166 -24.725 1.00 95.75 92 LEU A CA 1
ATOM 674 C C . LEU A 1 92 ? 15.829 4.064 -24.197 1.00 95.75 92 LEU A C 1
ATOM 676 O O . LEU A 1 92 ? 17.043 4.271 -24.165 1.00 95.75 92 LEU A O 1
ATOM 680 N N . ASP A 1 93 ? 15.269 2.908 -23.830 1.00 93.69 93 ASP A N 1
ATOM 681 C CA . ASP A 1 93 ? 16.027 1.750 -23.356 1.00 93.69 93 ASP A CA 1
ATOM 682 C C . ASP A 1 93 ? 16.940 1.168 -24.440 1.00 93.69 93 ASP A C 1
ATOM 684 O O . ASP A 1 93 ? 18.134 0.980 -24.205 1.00 93.69 93 ASP A O 1
ATOM 688 N N . ASP A 1 94 ? 16.405 0.976 -25.648 1.00 94.62 94 ASP A N 1
ATOM 689 C CA . ASP A 1 94 ? 17.164 0.517 -26.817 1.00 94.62 94 ASP A CA 1
ATOM 690 C C . ASP A 1 94 ? 18.314 1.482 -27.164 1.00 94.62 94 ASP A C 1
ATOM 692 O O . ASP A 1 94 ? 19.389 1.057 -27.592 1.00 94.62 94 ASP A O 1
ATOM 696 N N . ALA A 1 95 ? 18.121 2.783 -26.920 1.00 93.50 95 ALA A N 1
ATOM 697 C CA . ALA A 1 95 ? 19.145 3.817 -27.067 1.00 93.50 95 ALA A CA 1
ATOM 698 C C . ALA A 1 95 ? 20.111 3.926 -25.865 1.00 93.50 95 ALA A C 1
ATOM 700 O O . ALA A 1 95 ? 21.026 4.753 -25.884 1.00 93.50 95 ALA A O 1
ATOM 701 N N . GLY A 1 96 ? 19.929 3.132 -24.804 1.00 91.94 96 GLY A N 1
ATOM 702 C CA . GLY A 1 96 ? 20.752 3.175 -23.590 1.00 91.94 96 GLY A CA 1
ATOM 703 C C . GLY A 1 96 ? 20.553 4.438 -22.742 1.00 91.94 96 GLY A C 1
ATOM 704 O O . GLY A 1 96 ? 21.459 4.852 -22.016 1.00 91.94 96 GLY A O 1
ATOM 705 N N . THR A 1 97 ? 19.386 5.073 -22.839 1.00 92.00 97 THR A N 1
ATOM 706 C CA . THR A 1 97 ? 19.028 6.313 -22.135 1.00 92.00 97 THR A CA 1
ATOM 707 C C . THR A 1 97 ? 17.796 6.128 -21.244 1.00 92.00 97 THR A C 1
ATOM 709 O O . THR A 1 97 ? 17.142 5.089 -21.251 1.00 92.00 97 THR A O 1
ATOM 712 N N . PHE A 1 98 ? 17.487 7.131 -20.419 1.00 92.88 98 PHE A N 1
ATOM 713 C CA . PHE A 1 98 ? 16.328 7.121 -19.528 1.00 92.88 98 PHE A CA 1
ATOM 714 C C . PHE A 1 98 ? 15.804 8.544 -19.330 1.00 92.88 98 PHE A C 1
ATOM 716 O O . PHE A 1 98 ? 16.592 9.489 -19.270 1.00 92.88 98 PHE A O 1
ATOM 723 N N . ASP A 1 99 ? 14.485 8.686 -19.215 1.00 95.31 99 ASP A N 1
ATOM 724 C CA . ASP A 1 99 ? 13.811 9.964 -18.989 1.00 95.31 99 ASP A CA 1
ATOM 725 C C . ASP A 1 99 ? 12.862 9.849 -17.791 1.00 95.31 99 ASP A C 1
ATOM 727 O O . ASP A 1 99 ? 11.904 9.069 -17.801 1.00 95.31 99 ASP A O 1
ATOM 731 N N . VAL A 1 100 ? 13.143 10.628 -16.742 1.00 96.12 100 VAL A N 1
ATOM 732 C CA . VAL A 1 100 ? 12.417 10.569 -15.462 1.00 96.12 100 VAL A CA 1
ATOM 733 C C . VAL A 1 100 ? 10.956 10.980 -15.634 1.00 96.12 100 VAL A C 1
ATOM 735 O O . VAL A 1 100 ? 10.076 10.375 -15.024 1.00 96.12 100 VAL A O 1
ATOM 738 N N . ARG A 1 101 ? 10.687 11.978 -16.483 1.00 96.94 101 ARG A N 1
ATOM 739 C CA . ARG A 1 101 ? 9.342 12.523 -16.717 1.00 96.94 101 ARG A CA 1
ATOM 740 C C . ARG A 1 101 ? 8.443 11.512 -17.422 1.00 96.94 101 ARG A C 1
ATOM 742 O O . ARG A 1 101 ? 7.315 11.286 -16.992 1.00 96.94 101 ARG A O 1
ATOM 749 N N . THR A 1 102 ? 8.959 10.860 -18.464 1.00 97.94 102 THR A N 1
ATOM 750 C CA . THR A 1 102 ? 8.265 9.781 -19.181 1.00 97.94 102 THR A CA 1
ATOM 751 C C . THR A 1 102 ? 7.974 8.613 -18.240 1.00 97.94 102 THR A C 1
ATOM 753 O O . THR A 1 102 ? 6.852 8.109 -18.224 1.00 97.94 102 THR A O 1
ATOM 756 N N . ALA A 1 103 ? 8.954 8.209 -17.423 1.00 98.12 103 ALA A N 1
ATOM 757 C CA . ALA A 1 103 ? 8.780 7.126 -16.460 1.00 98.12 103 ALA A CA 1
ATOM 758 C C . ALA A 1 103 ? 7.731 7.463 -15.389 1.00 98.12 103 ALA A C 1
ATOM 760 O O . ALA A 1 103 ? 6.817 6.668 -15.181 1.00 98.12 103 ALA A O 1
ATOM 761 N N . ASP A 1 104 ? 7.816 8.634 -14.745 1.00 98.25 104 ASP A N 1
ATOM 762 C CA . ASP A 1 104 ? 6.820 9.070 -13.758 1.00 98.25 104 ASP A CA 1
ATOM 763 C C . ASP A 1 104 ? 5.417 9.115 -14.371 1.00 98.25 104 ASP A C 1
ATOM 765 O O . ASP A 1 104 ? 4.502 8.489 -13.834 1.00 98.25 104 ASP A O 1
ATOM 769 N N . ALA A 1 105 ? 5.255 9.763 -15.530 1.00 98.12 105 ALA A N 1
ATOM 770 C CA . ALA A 1 105 ? 3.967 9.847 -16.207 1.00 98.12 105 ALA A CA 1
ATOM 771 C C . ALA A 1 105 ? 3.394 8.452 -16.499 1.00 98.12 105 ALA A C 1
ATOM 773 O O . ALA A 1 105 ? 2.233 8.190 -16.179 1.00 98.12 105 ALA A O 1
ATOM 774 N N . PHE A 1 106 ? 4.203 7.533 -17.031 1.00 98.50 106 PHE A N 1
ATOM 775 C CA . PHE A 1 106 ? 3.766 6.167 -17.298 1.00 98.50 106 PHE A CA 1
ATOM 776 C C . PHE A 1 106 ? 3.336 5.438 -16.020 1.00 98.50 106 PHE A C 1
ATOM 778 O O . PHE A 1 106 ? 2.212 4.943 -15.949 1.00 98.50 106 PHE A O 1
ATOM 785 N N . ILE A 1 107 ? 4.182 5.434 -14.983 1.00 98.44 107 ILE A N 1
ATOM 786 C CA . ILE A 1 107 ? 3.911 4.765 -13.701 1.00 98.44 107 ILE A CA 1
ATOM 787 C C . ILE A 1 107 ? 2.606 5.289 -13.096 1.00 98.44 107 ILE A C 1
ATOM 789 O O . ILE A 1 107 ? 1.699 4.515 -12.789 1.00 98.44 107 ILE A O 1
ATOM 793 N N . ARG A 1 108 ? 2.480 6.612 -12.949 1.00 97.38 108 ARG A N 1
ATOM 794 C CA . ARG A 1 108 ? 1.326 7.239 -12.291 1.00 97.38 108 ARG A CA 1
ATOM 795 C C . ARG A 1 108 ? 0.018 6.880 -12.992 1.00 97.38 108 ARG A C 1
ATOM 797 O O . ARG A 1 108 ? -0.955 6.547 -12.318 1.00 97.38 108 ARG A O 1
ATOM 804 N N . HIS A 1 109 ? -0.008 6.920 -14.322 1.00 97.75 109 HIS A N 1
ATOM 805 C CA . HIS A 1 109 ? -1.236 6.701 -15.086 1.00 97.75 109 HIS A CA 1
ATOM 806 C C . HIS A 1 109 ? -1.585 5.219 -15.256 1.00 97.75 109 HIS A C 1
ATOM 808 O O . HIS A 1 109 ? -2.768 4.883 -15.208 1.00 97.75 109 HIS A O 1
ATOM 814 N N . VAL A 1 110 ? -0.595 4.325 -15.378 1.00 98.00 110 VAL A N 1
ATOM 815 C CA . VAL A 1 110 ? -0.828 2.871 -15.429 1.00 98.00 110 VAL A CA 1
ATOM 816 C C . VAL A 1 110 ? -1.540 2.391 -14.164 1.00 98.00 110 VAL A C 1
ATOM 818 O O . VAL A 1 110 ? -2.592 1.756 -14.258 1.00 98.00 110 VAL A O 1
ATOM 821 N N . PHE A 1 111 ? -1.021 2.751 -12.986 1.00 97.75 111 PHE A N 1
ATOM 822 C CA . PHE A 1 111 ? -1.605 2.321 -11.713 1.00 97.75 111 PHE A CA 1
ATOM 823 C C . PHE A 1 111 ? -2.897 3.073 -11.369 1.00 97.75 111 PHE A C 1
ATOM 825 O O . PHE A 1 111 ? -3.834 2.468 -10.857 1.00 97.75 111 PHE A O 1
ATOM 832 N N . ALA A 1 112 ? -3.017 4.366 -11.698 1.00 96.38 112 ALA A N 1
ATOM 833 C CA . ALA A 1 112 ? -4.271 5.098 -11.485 1.00 96.38 112 ALA A CA 1
ATOM 834 C C . ALA A 1 112 ? -5.424 4.588 -12.371 1.00 96.38 112 ALA A C 1
ATOM 836 O O . ALA A 1 112 ? -6.584 4.639 -11.954 1.00 96.38 112 ALA A O 1
ATOM 837 N N . GLY A 1 113 ? -5.112 4.113 -13.582 1.00 95.31 113 GLY A N 1
ATOM 838 C CA . GLY A 1 113 ? -6.078 3.559 -14.530 1.00 95.31 113 GLY A CA 1
ATOM 839 C C . GLY A 1 113 ? -6.368 2.064 -14.360 1.00 95.31 113 GLY A C 1
ATOM 840 O O . GLY A 1 113 ? -7.280 1.563 -15.014 1.00 95.31 113 GLY A O 1
ATOM 841 N N . GLY A 1 114 ? -5.630 1.349 -13.501 1.00 95.50 114 GLY A N 1
ATOM 842 C CA . GLY A 1 114 ? -5.779 -0.102 -13.339 1.00 95.50 114 GLY A CA 1
ATOM 843 C C . GLY A 1 114 ? -5.358 -0.895 -14.583 1.00 95.50 114 GLY A C 1
ATOM 844 O O . GLY A 1 114 ? -5.968 -1.908 -14.925 1.00 95.50 114 GLY A O 1
ATOM 845 N N . HIS A 1 115 ? -4.346 -0.421 -15.317 1.00 95.31 115 HIS A N 1
ATOM 846 C CA . HIS A 1 115 ? -3.871 -1.054 -16.551 1.00 95.31 115 HIS A CA 1
ATOM 847 C C . HIS A 1 115 ? -2.952 -2.252 -16.252 1.00 95.31 115 HIS A C 1
ATOM 849 O O . HIS A 1 115 ? -1.761 -2.218 -16.548 1.00 95.31 115 HIS A O 1
ATOM 855 N N . HIS A 1 116 ? -3.510 -3.327 -15.679 1.00 92.81 116 HIS A N 1
ATOM 856 C CA . HIS A 1 116 ? -2.766 -4.497 -15.178 1.00 92.81 116 HIS A CA 1
ATOM 857 C C . HIS A 1 116 ? -1.788 -5.127 -16.186 1.00 92.81 116 HIS A C 1
ATOM 859 O O . HIS A 1 116 ? -0.744 -5.637 -15.795 1.00 92.81 116 HIS A O 1
ATOM 865 N N . ALA A 1 117 ? -2.087 -5.072 -17.488 1.00 92.44 117 ALA A N 1
ATOM 866 C CA . ALA A 1 117 ? -1.195 -5.593 -18.528 1.00 92.44 117 ALA A CA 1
ATOM 867 C C . ALA A 1 117 ? 0.150 -4.843 -18.611 1.00 92.44 117 ALA A C 1
ATOM 869 O O . ALA A 1 117 ? 1.149 -5.425 -19.024 1.00 92.44 117 ALA A O 1
ATOM 870 N N . ASP A 1 118 ? 0.175 -3.570 -18.210 1.00 95.00 118 ASP A N 1
ATOM 871 C CA . ASP A 1 118 ? 1.357 -2.708 -18.239 1.00 95.00 118 ASP A CA 1
ATOM 872 C C . ASP A 1 118 ? 2.039 -2.593 -16.854 1.00 95.00 118 ASP A C 1
ATOM 874 O O . ASP A 1 118 ? 3.095 -1.965 -16.746 1.00 95.00 118 ASP A O 1
ATOM 878 N N . TYR A 1 119 ? 1.491 -3.223 -15.799 1.00 95.00 119 TYR A N 1
ATOM 879 C CA . TYR A 1 119 ? 2.060 -3.198 -14.438 1.00 95.00 119 TYR A CA 1
ATOM 880 C C . TYR A 1 119 ? 3.529 -3.650 -14.388 1.00 95.00 119 TYR A C 1
ATOM 882 O O . TYR A 1 119 ? 4.333 -2.915 -13.807 1.00 95.00 119 TYR A O 1
ATOM 890 N N . PRO A 1 120 ? 3.941 -4.753 -15.049 1.00 92.50 120 PRO A N 1
ATOM 891 C CA . PRO A 1 120 ? 5.329 -5.212 -14.973 1.00 92.50 120 PRO A CA 1
ATOM 892 C C . PRO A 1 120 ? 6.315 -4.209 -15.571 1.00 92.50 120 PRO A C 1
ATOM 894 O O . PRO A 1 120 ? 7.398 -3.972 -15.031 1.00 92.50 120 PRO A O 1
ATOM 897 N N . LEU A 1 121 ? 5.930 -3.572 -16.680 1.00 94.31 121 LEU A N 1
ATOM 898 C CA . LEU A 1 121 ? 6.759 -2.559 -17.323 1.00 94.31 121 LEU A CA 1
ATOM 899 C C . LEU A 1 121 ? 6.831 -1.282 -16.480 1.00 94.31 121 LEU A C 1
ATOM 901 O O . LEU A 1 121 ? 7.904 -0.696 -16.349 1.00 94.31 121 LEU A O 1
ATOM 905 N N . ALA A 1 122 ? 5.717 -0.863 -15.878 1.00 97.00 122 ALA A N 1
ATOM 906 C CA . ALA A 1 122 ? 5.696 0.284 -14.978 1.00 97.00 122 ALA A CA 1
ATOM 907 C C . ALA A 1 122 ? 6.543 0.028 -13.717 1.00 97.00 122 ALA A C 1
ATOM 909 O O . ALA A 1 122 ? 7.313 0.895 -13.306 1.00 97.00 122 ALA A O 1
ATOM 910 N N . ALA A 1 123 ? 6.486 -1.178 -13.149 1.00 95.88 123 ALA A N 1
ATOM 911 C CA . ALA A 1 123 ? 7.340 -1.592 -12.038 1.00 95.88 123 ALA A CA 1
ATOM 912 C C . ALA A 1 123 ? 8.832 -1.578 -12.427 1.00 95.88 123 ALA A C 1
ATOM 914 O O . ALA A 1 123 ? 9.668 -1.066 -11.679 1.00 95.88 123 ALA A O 1
ATOM 915 N N . ALA A 1 124 ? 9.178 -2.057 -13.627 1.00 93.75 124 ALA A N 1
ATOM 916 C CA . ALA A 1 124 ? 10.541 -1.965 -14.147 1.00 93.75 124 ALA A CA 1
ATOM 917 C C . ALA A 1 124 ? 10.995 -0.503 -14.320 1.00 93.75 124 ALA A C 1
ATOM 919 O O . ALA A 1 124 ? 12.092 -0.146 -13.883 1.00 93.75 124 ALA A O 1
ATOM 920 N N . ALA A 1 125 ? 10.147 0.362 -14.885 1.00 96.75 125 ALA A N 1
ATOM 921 C CA . ALA A 1 125 ? 10.420 1.794 -15.016 1.00 96.75 125 ALA A CA 1
ATOM 922 C C . ALA A 1 125 ? 10.632 2.466 -13.649 1.00 96.75 125 ALA A C 1
ATOM 924 O O . ALA A 1 125 ? 11.542 3.281 -13.499 1.00 96.75 125 ALA A O 1
ATOM 925 N N . TYR A 1 126 ? 9.862 2.070 -12.632 1.00 98.06 126 TYR A N 1
ATOM 926 C CA . TYR A 1 126 ? 10.020 2.552 -11.262 1.00 98.06 126 TYR A CA 1
ATOM 927 C C . TYR A 1 126 ? 11.376 2.157 -10.660 1.00 98.06 126 TYR A C 1
ATOM 929 O O . TYR A 1 126 ? 12.066 2.999 -10.086 1.00 98.06 126 TYR A O 1
ATOM 937 N N . LEU A 1 127 ? 11.826 0.912 -10.847 1.00 96.12 127 LEU A N 1
ATOM 938 C CA . LEU A 1 127 ? 13.158 0.493 -10.390 1.00 96.12 127 LEU A CA 1
ATOM 939 C C . LEU A 1 127 ? 14.284 1.278 -11.076 1.00 96.12 127 LEU A C 1
ATOM 941 O O . LEU A 1 127 ? 15.288 1.587 -10.435 1.00 96.12 127 LEU A O 1
ATOM 945 N N . ARG A 1 128 ? 14.128 1.633 -12.356 1.00 94.94 128 ARG A N 1
ATOM 946 C CA . ARG A 1 128 ? 15.101 2.476 -13.073 1.00 94.94 128 ARG A CA 1
ATOM 947 C C . ARG A 1 128 ? 15.089 3.917 -12.579 1.00 94.94 128 ARG A C 1
ATOM 949 O O . ARG A 1 128 ? 16.157 4.496 -12.396 1.00 94.94 128 ARG A O 1
ATOM 956 N N . LEU A 1 129 ? 13.906 4.457 -12.289 1.00 96.62 129 LEU A N 1
ATOM 957 C CA . LEU A 1 129 ? 13.749 5.761 -11.648 1.00 96.62 129 LEU A CA 1
ATOM 958 C C . LEU A 1 129 ? 14.487 5.795 -10.302 1.00 96.62 129 LEU A C 1
ATOM 960 O O . LEU A 1 129 ? 15.234 6.736 -10.040 1.00 96.62 129 LEU A O 1
ATOM 964 N N . LEU A 1 130 ? 14.346 4.750 -9.478 1.00 96.69 130 LEU A N 1
ATOM 965 C CA . LEU A 1 130 ? 15.081 4.634 -8.216 1.00 96.69 130 LEU A CA 1
ATOM 966 C C . LEU A 1 130 ? 16.593 4.484 -8.418 1.00 96.69 130 LEU A C 1
ATOM 968 O O . LEU A 1 130 ? 17.355 5.091 -7.671 1.00 96.69 130 LEU A O 1
ATOM 972 N N . ALA A 1 131 ? 17.036 3.721 -9.420 1.00 94.50 131 ALA A N 1
ATOM 973 C CA . ALA A 1 131 ? 18.459 3.560 -9.731 1.00 94.50 131 ALA A CA 1
ATOM 974 C C . ALA A 1 131 ? 19.124 4.889 -10.137 1.00 94.50 131 ALA A C 1
ATOM 976 O O . ALA A 1 131 ? 20.285 5.125 -9.813 1.00 94.50 131 ALA A O 1
ATOM 977 N N . GLY A 1 132 ? 18.384 5.773 -10.815 1.00 92.06 132 GLY A N 1
ATOM 978 C CA . GLY A 1 132 ? 18.838 7.121 -11.168 1.00 92.06 132 GLY A CA 1
ATOM 979 C C . GLY A 1 132 ? 18.747 8.144 -10.029 1.00 92.06 132 GLY A C 1
ATOM 980 O O . GLY A 1 132 ? 19.189 9.283 -10.194 1.00 92.06 132 GLY A O 1
ATOM 981 N N . ALA A 1 133 ? 18.175 7.783 -8.876 1.00 92.69 133 ALA A N 1
ATOM 982 C CA . ALA A 1 133 ? 17.930 8.727 -7.796 1.00 92.69 133 ALA A CA 1
ATOM 983 C C . ALA A 1 133 ? 19.240 9.270 -7.198 1.00 92.69 133 ALA A C 1
ATOM 985 O O . ALA A 1 133 ? 20.138 8.523 -6.816 1.00 92.69 133 ALA A O 1
ATOM 986 N N . GLY A 1 134 ? 19.334 10.598 -7.082 1.00 86.06 134 GLY A N 1
ATOM 987 C CA . GLY A 1 134 ? 20.527 11.276 -6.564 1.00 86.06 134 GLY A CA 1
ATOM 988 C C . GLY A 1 134 ? 21.644 11.488 -7.593 1.00 86.06 134 GLY A C 1
ATOM 989 O O . GLY A 1 134 ? 22.717 11.961 -7.221 1.00 86.06 134 GLY A O 1
ATOM 990 N N . HIS A 1 135 ? 21.411 11.179 -8.874 1.00 88.69 135 HIS A N 1
ATOM 991 C CA . HIS A 1 135 ? 22.362 11.485 -9.938 1.00 88.69 135 HIS A CA 1
ATOM 992 C C . HIS A 1 135 ? 22.557 13.015 -10.084 1.00 88.69 135 HIS A C 1
ATOM 994 O O . HIS A 1 135 ? 21.572 13.752 -10.142 1.00 88.69 135 HIS A O 1
ATOM 1000 N N . PRO A 1 136 ? 23.802 13.530 -10.178 1.00 85.12 136 PRO A N 1
ATOM 1001 C CA . PRO A 1 136 ? 24.074 14.975 -10.180 1.00 85.12 136 PRO A CA 1
ATOM 1002 C C . PRO A 1 136 ? 23.586 15.703 -11.440 1.00 85.12 136 PRO A C 1
ATOM 1004 O O . PRO A 1 136 ? 23.496 16.925 -11.442 1.00 85.12 136 PRO A O 1
ATOM 1007 N N . GLY A 1 137 ? 23.300 14.964 -12.514 1.00 86.19 137 GLY A N 1
ATOM 1008 C CA . GLY A 1 137 ? 22.786 15.506 -13.774 1.00 86.19 137 GLY A CA 1
ATOM 1009 C C . GLY A 1 137 ? 21.272 15.732 -13.820 1.00 86.19 137 GLY A C 1
ATOM 1010 O O . GLY A 1 137 ? 20.786 16.099 -14.882 1.00 86.19 137 GLY A O 1
ATOM 1011 N N . LEU A 1 138 ? 20.545 15.476 -12.728 1.00 89.06 138 LEU A N 1
ATOM 1012 C CA . LEU A 1 138 ? 19.098 15.690 -12.662 1.00 89.06 138 LEU A CA 1
ATOM 1013 C C . LEU A 1 138 ? 18.765 17.175 -12.505 1.00 89.06 138 LEU A C 1
ATOM 1015 O O . LEU A 1 138 ? 19.400 17.882 -11.716 1.00 89.06 138 LEU A O 1
ATOM 1019 N N . ASP A 1 139 ? 17.731 17.633 -13.202 1.00 89.81 139 ASP A N 1
ATOM 1020 C CA . ASP A 1 139 ? 17.192 18.975 -12.993 1.00 89.81 139 ASP A CA 1
ATOM 1021 C C . ASP A 1 139 ? 16.237 19.050 -11.779 1.00 89.81 139 ASP A C 1
ATOM 1023 O O . ASP A 1 139 ? 15.898 18.051 -11.140 1.00 89.81 139 ASP A O 1
ATOM 1027 N N . GLY A 1 140 ? 15.813 20.263 -11.408 1.00 88.88 140 GLY A N 1
ATOM 1028 C CA . GLY A 1 140 ? 14.986 20.482 -10.213 1.00 88.88 140 GLY A CA 1
ATOM 1029 C C . GLY A 1 140 ? 13.588 19.849 -10.272 1.00 88.88 140 GLY A C 1
ATOM 1030 O O . GLY A 1 140 ? 13.035 19.495 -9.226 1.00 88.88 140 GLY A O 1
ATOM 1031 N N . GLU A 1 141 ? 13.017 19.688 -11.467 1.00 90.12 141 GLU A N 1
ATOM 1032 C CA . GLU A 1 141 ? 11.724 19.025 -11.652 1.00 90.12 141 GLU A CA 1
ATOM 1033 C C . GLU A 1 141 ? 11.893 17.513 -11.491 1.00 90.12 141 GLU A C 1
ATOM 1035 O O . GLU A 1 141 ? 11.162 16.895 -10.719 1.00 90.12 141 GLU A O 1
ATOM 1040 N N . GLU A 1 142 ? 12.918 16.929 -12.115 1.00 92.56 142 GLU A N 1
ATOM 1041 C CA . GLU A 1 142 ? 13.233 15.502 -11.987 1.00 92.56 142 GLU A CA 1
ATOM 1042 C C . GLU A 1 142 ? 13.535 15.112 -10.535 1.00 92.56 142 GLU A C 1
ATOM 1044 O O . GLU A 1 142 ? 13.016 14.110 -10.035 1.00 92.56 142 GLU A O 1
ATOM 1049 N N . VAL A 1 143 ? 14.301 15.941 -9.816 1.00 92.50 143 VAL A N 1
ATOM 1050 C CA . VAL A 1 143 ? 14.552 15.764 -8.375 1.00 92.50 143 VAL A CA 1
ATOM 1051 C C . VAL A 1 143 ? 13.247 15.791 -7.575 1.00 92.50 143 VAL A C 1
ATOM 1053 O O . VAL A 1 143 ? 13.091 15.027 -6.618 1.00 92.50 143 VAL A O 1
ATOM 1056 N N . SER A 1 144 ? 12.293 16.641 -7.956 1.00 91.44 144 SER A N 1
ATOM 1057 C CA . SER A 1 144 ? 10.997 16.744 -7.278 1.00 91.44 144 SER A CA 1
ATOM 1058 C C . SER A 1 144 ? 10.105 15.527 -7.549 1.00 91.44 144 SER A C 1
ATOM 1060 O O . SER A 1 144 ? 9.512 14.995 -6.605 1.00 91.44 144 SER A O 1
ATOM 1062 N N . LEU A 1 145 ? 10.061 15.041 -8.797 1.00 93.56 145 LEU A N 1
ATOM 1063 C CA . LEU A 1 145 ? 9.325 13.832 -9.192 1.00 93.56 145 LEU A CA 1
ATOM 1064 C C . LEU A 1 145 ? 9.860 12.593 -8.466 1.00 93.56 145 LEU A C 1
ATOM 1066 O O . LEU A 1 145 ? 9.098 11.866 -7.825 1.00 93.56 145 LEU A O 1
ATOM 1070 N N . ILE A 1 146 ? 11.181 12.391 -8.480 1.00 94.31 146 ILE A N 1
ATOM 1071 C CA . ILE A 1 146 ? 11.829 11.293 -7.749 1.00 94.31 146 ILE A CA 1
ATOM 1072 C C . ILE A 1 146 ? 11.586 11.439 -6.244 1.00 94.31 146 ILE A C 1
ATOM 1074 O O . ILE A 1 146 ? 11.255 10.464 -5.570 1.00 94.31 146 ILE A O 1
ATOM 1078 N N . GLY A 1 147 ? 11.681 12.659 -5.708 1.00 93.06 147 GLY A N 1
ATOM 1079 C CA . GLY A 1 147 ? 11.395 12.944 -4.304 1.00 93.06 147 GLY A CA 1
ATOM 1080 C C . GLY A 1 147 ? 9.990 12.510 -3.877 1.00 93.06 147 GLY A C 1
ATOM 1081 O O . GLY A 1 147 ? 9.831 11.969 -2.785 1.00 93.06 147 GLY A O 1
ATOM 1082 N N . ALA A 1 148 ? 8.976 12.681 -4.732 1.00 92.81 148 ALA A N 1
ATOM 1083 C CA . ALA A 1 148 ? 7.619 12.206 -4.457 1.00 92.81 148 ALA A CA 1
ATOM 1084 C C . ALA A 1 148 ? 7.555 10.676 -4.315 1.00 92.81 148 ALA A C 1
ATOM 1086 O O . ALA A 1 148 ? 7.006 10.186 -3.327 1.00 92.81 148 ALA A O 1
ATOM 1087 N N . HIS A 1 149 ? 8.182 9.936 -5.235 1.00 95.50 149 HIS A N 1
ATOM 1088 C CA . HIS A 1 149 ? 8.281 8.471 -5.163 1.00 95.50 149 HIS A CA 1
ATOM 1089 C C . HIS A 1 149 ? 9.058 7.990 -3.933 1.00 95.50 149 HIS A C 1
ATOM 1091 O O . HIS A 1 149 ? 8.672 7.009 -3.302 1.00 95.50 149 HIS A O 1
ATOM 1097 N N . LEU A 1 150 ? 10.128 8.690 -3.546 1.00 95.50 150 LEU A N 1
ATOM 1098 C CA . LEU A 1 150 ? 10.919 8.348 -2.359 1.00 95.50 150 LEU A CA 1
ATOM 1099 C C . LEU A 1 150 ? 10.138 8.546 -1.052 1.00 95.50 150 LEU A C 1
ATOM 1101 O O . LEU A 1 150 ? 10.301 7.751 -0.124 1.00 95.50 150 LEU A O 1
ATOM 1105 N N . ARG A 1 151 ? 9.276 9.571 -0.969 1.00 92.69 151 ARG A N 1
ATOM 1106 C CA . ARG A 1 151 ? 8.397 9.765 0.199 1.00 92.69 151 ARG A CA 1
ATOM 1107 C C . ARG A 1 151 ? 7.365 8.650 0.322 1.00 92.69 151 ARG A C 1
ATOM 1109 O O . ARG A 1 151 ? 7.132 8.163 1.422 1.00 92.69 151 ARG A O 1
ATOM 1116 N N . GLU A 1 152 ? 6.793 8.224 -0.799 1.00 94.88 152 GLU A N 1
ATOM 1117 C CA . GLU A 1 152 ? 5.846 7.104 -0.857 1.00 94.88 152 GLU A CA 1
ATOM 1118 C C . GLU A 1 152 ? 6.513 5.786 -0.452 1.00 94.88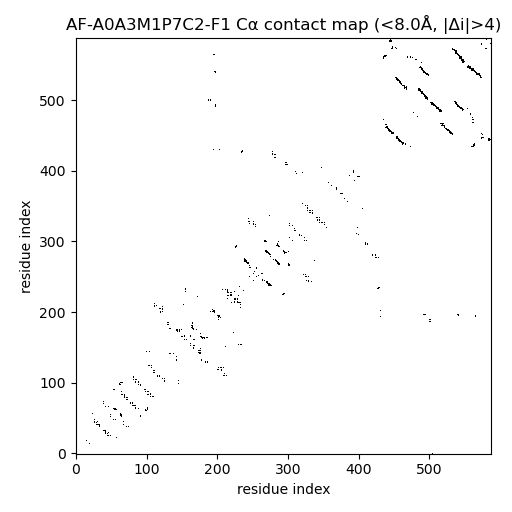 152 GLU A C 1
ATOM 1120 O O . GLU A 1 152 ? 5.983 5.047 0.378 1.00 94.88 152 GLU A O 1
ATOM 1125 N N . LEU A 1 153 ? 7.724 5.543 -0.960 1.00 95.94 153 LEU A N 1
ATOM 1126 C CA . LEU A 1 153 ? 8.536 4.380 -0.621 1.00 95.94 153 LEU A CA 1
ATOM 1127 C C . LEU A 1 153 ? 8.873 4.322 0.874 1.00 95.94 153 LEU A C 1
ATOM 1129 O O . LEU A 1 153 ? 8.763 3.270 1.500 1.00 95.94 153 LEU A O 1
ATOM 1133 N N . ALA A 1 154 ? 9.252 5.447 1.482 1.00 94.38 154 ALA A N 1
ATOM 1134 C CA . ALA A 1 154 ? 9.662 5.482 2.886 1.00 94.38 154 ALA A CA 1
ATOM 1135 C C . ALA A 1 154 ? 8.581 4.990 3.868 1.00 94.38 154 ALA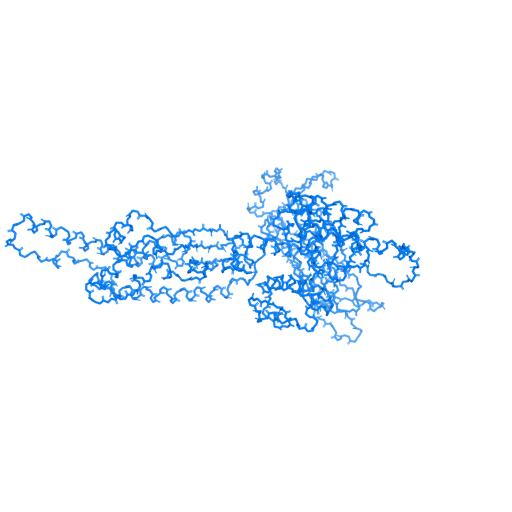 A C 1
ATOM 1137 O O . ALA A 1 154 ? 8.916 4.523 4.962 1.00 94.38 154 ALA A O 1
ATOM 1138 N N . LEU A 1 155 ? 7.303 5.024 3.475 1.00 93.31 155 LEU A N 1
ATOM 1139 C CA . LEU A 1 155 ? 6.189 4.511 4.279 1.00 93.31 155 LEU A CA 1
ATOM 1140 C C . LEU A 1 155 ? 6.268 2.997 4.507 1.00 93.31 155 LEU A C 1
ATOM 1142 O O . LEU A 1 155 ? 5.806 2.510 5.540 1.00 93.31 155 LEU A O 1
ATOM 1146 N N . VAL A 1 156 ? 6.876 2.263 3.572 1.00 94.69 156 VAL A N 1
ATOM 1147 C CA . VAL A 1 156 ? 6.983 0.797 3.615 1.00 94.69 156 VAL A CA 1
ATOM 1148 C C . VAL A 1 156 ? 8.393 0.295 3.935 1.00 94.69 156 VAL A C 1
ATOM 1150 O O . VAL A 1 156 ? 8.580 -0.898 4.162 1.00 94.69 156 VAL A O 1
ATOM 1153 N N . LEU A 1 157 ? 9.390 1.182 4.000 1.00 94.50 157 LEU A N 1
ATOM 1154 C CA . LEU A 1 157 ? 10.760 0.789 4.330 1.00 94.50 157 LEU A CA 1
ATOM 1155 C C . LEU A 1 157 ? 10.926 0.446 5.823 1.00 94.50 157 LEU A C 1
ATOM 1157 O O . LEU A 1 157 ? 10.398 1.164 6.686 1.00 94.50 157 LEU A O 1
ATOM 1161 N N . PRO A 1 158 ? 11.739 -0.576 6.155 1.00 91.50 158 PRO A N 1
ATOM 1162 C CA . PRO A 1 158 ? 12.195 -0.811 7.520 1.00 91.50 158 PRO A CA 1
ATOM 1163 C C . PRO A 1 158 ? 12.935 0.412 8.101 1.00 91.50 158 PRO A C 1
ATOM 1165 O O . PRO A 1 158 ? 13.633 1.111 7.356 1.00 91.50 158 PRO A O 1
ATOM 1168 N N . PRO A 1 159 ? 12.848 0.676 9.422 1.00 89.88 159 PRO A N 1
ATOM 1169 C CA . PRO A 1 159 ? 13.481 1.842 10.046 1.00 89.88 159 PRO A CA 1
ATOM 1170 C C . PRO A 1 159 ? 14.993 1.937 9.813 1.00 89.88 159 PRO A C 1
ATOM 1172 O O . PRO A 1 159 ? 15.508 3.031 9.581 1.00 89.88 159 PRO A O 1
ATOM 1175 N N . ASP A 1 160 ? 15.699 0.807 9.838 1.00 91.19 160 ASP A N 1
ATOM 1176 C CA . ASP A 1 160 ? 17.149 0.760 9.624 1.00 91.19 160 ASP A CA 1
ATOM 1177 C C . ASP A 1 160 ? 17.514 1.169 8.202 1.00 91.19 160 ASP A C 1
ATOM 1179 O O . ASP A 1 160 ? 18.328 2.071 8.007 1.00 91.19 160 ASP A O 1
ATOM 1183 N N . LEU A 1 161 ? 16.804 0.618 7.216 1.00 93.00 161 LEU A N 1
ATOM 1184 C CA . LEU A 1 161 ? 17.018 0.966 5.819 1.00 93.00 161 LEU A CA 1
ATOM 1185 C C . LEU A 1 161 ? 16.697 2.441 5.550 1.00 93.00 161 LEU A C 1
ATOM 1187 O O . LEU A 1 161 ? 17.436 3.095 4.822 1.00 93.00 161 LEU A O 1
ATOM 1191 N N . ARG A 1 162 ? 15.661 3.010 6.189 1.00 94.62 162 ARG A N 1
ATOM 1192 C CA . ARG A 1 162 ? 15.398 4.459 6.112 1.00 94.62 162 ARG A CA 1
ATOM 1193 C C . ARG A 1 162 ? 16.573 5.291 6.619 1.00 94.62 162 ARG A C 1
ATOM 1195 O O . ARG A 1 162 ? 16.891 6.317 6.020 1.00 94.62 162 ARG A O 1
ATOM 1202 N N . ARG A 1 163 ? 17.210 4.889 7.724 1.00 93.00 163 ARG A N 1
ATOM 1203 C CA . ARG A 1 163 ? 18.387 5.595 8.257 1.00 93.00 163 ARG A CA 1
ATOM 1204 C C . ARG A 1 163 ? 19.568 5.485 7.296 1.00 93.00 163 ARG A C 1
ATOM 1206 O O . ARG A 1 163 ? 20.192 6.496 6.993 1.00 93.00 163 ARG A O 1
ATOM 1213 N N . GLU A 1 164 ? 19.826 4.291 6.772 1.00 93.12 164 GLU A N 1
ATOM 1214 C CA . GLU A 1 164 ? 20.939 4.016 5.856 1.00 93.12 164 GLU A CA 1
ATOM 1215 C C . GLU A 1 164 ? 20.820 4.707 4.493 1.00 93.12 164 GLU A C 1
ATOM 1217 O O . GLU A 1 164 ? 21.838 4.967 3.848 1.00 93.12 164 GLU A O 1
ATOM 1222 N N . THR A 1 165 ? 19.600 4.994 4.031 1.00 95.19 165 THR A N 1
ATOM 1223 C CA . THR A 1 165 ? 19.355 5.651 2.738 1.00 95.19 165 THR A CA 1
ATOM 1224 C C . THR A 1 165 ? 19.152 7.161 2.849 1.00 95.19 165 THR A C 1
ATOM 1226 O O . THR A 1 165 ? 19.138 7.842 1.824 1.00 95.19 165 THR A O 1
ATOM 1229 N N . GLY A 1 166 ? 19.036 7.707 4.065 1.00 93.00 166 GLY A N 1
ATOM 1230 C CA . GLY A 1 166 ? 18.728 9.124 4.299 1.00 93.00 166 GLY A CA 1
ATOM 1231 C C . GLY A 1 166 ? 17.230 9.462 4.251 1.00 93.00 166 GLY A C 1
ATOM 1232 O O . GLY A 1 166 ? 16.867 10.633 4.213 1.00 93.00 166 GLY A O 1
ATOM 1233 N N . LEU A 1 167 ? 16.350 8.457 4.286 1.00 93.19 167 LEU A N 1
ATOM 1234 C CA . LEU A 1 167 ? 14.888 8.602 4.229 1.00 93.19 167 LEU A CA 1
ATOM 1235 C C . LEU A 1 167 ? 14.205 8.600 5.613 1.00 93.19 167 LEU A C 1
ATOM 1237 O O . LEU A 1 167 ? 12.983 8.523 5.698 1.00 93.19 167 LEU A O 1
ATOM 1241 N N . ALA A 1 168 ? 14.964 8.652 6.712 1.00 88.75 168 ALA A N 1
ATOM 1242 C CA . ALA A 1 168 ? 14.400 8.648 8.068 1.00 88.75 168 ALA A CA 1
ATOM 1243 C C . ALA A 1 168 ? 13.730 9.977 8.459 1.00 88.75 168 ALA A C 1
ATOM 1245 O O . ALA A 1 168 ? 12.757 9.969 9.207 1.00 88.75 168 ALA A O 1
ATOM 1246 N N . ALA A 1 169 ? 14.243 11.101 7.955 1.00 79.88 169 ALA A N 1
ATOM 1247 C CA . ALA A 1 169 ? 13.744 12.444 8.238 1.00 79.88 169 ALA A CA 1
ATOM 1248 C C . ALA A 1 169 ? 13.425 13.150 6.917 1.00 79.88 169 ALA A C 1
ATOM 1250 O O . ALA A 1 169 ? 14.198 13.971 6.420 1.00 79.88 169 ALA A O 1
ATOM 1251 N N . LEU A 1 170 ? 12.307 12.758 6.310 1.00 79.69 170 LEU A N 1
ATOM 1252 C CA . LEU A 1 170 ? 11.870 13.327 5.044 1.00 79.69 170 LEU A CA 1
ATOM 1253 C C . LEU A 1 170 ? 11.212 14.689 5.264 1.00 79.69 170 LEU A C 1
ATOM 1255 O O . LEU A 1 170 ? 10.310 14.791 6.095 1.00 79.69 170 LEU A O 1
ATOM 1259 N N . PRO A 1 171 ? 11.612 15.727 4.514 1.00 75.06 171 PRO A N 1
ATOM 1260 C CA . PRO A 1 171 ? 10.884 16.979 4.539 1.00 75.06 171 PRO A CA 1
ATOM 1261 C C . PRO A 1 171 ? 9.513 16.779 3.876 1.00 75.06 171 PRO A C 1
ATOM 1263 O O . PRO A 1 171 ? 9.400 16.071 2.866 1.00 75.06 171 PRO A O 1
ATOM 1266 N N . GLU A 1 172 ? 8.479 17.427 4.422 1.00 67.19 172 GLU A N 1
ATOM 1267 C CA . GLU A 1 172 ? 7.124 17.392 3.847 1.00 67.19 172 GLU A CA 1
ATOM 1268 C C . GLU A 1 172 ? 7.131 17.858 2.382 1.00 67.19 172 GLU A C 1
ATOM 1270 O O . GLU A 1 172 ? 6.457 17.273 1.535 1.00 67.19 172 GLU A O 1
ATOM 1275 N N . GLN A 1 173 ? 7.968 18.852 2.063 1.00 66.38 173 GLN A N 1
ATOM 1276 C CA . GLN A 1 173 ? 8.169 19.398 0.721 1.00 66.38 173 GLN A CA 1
ATOM 1277 C C . GLN A 1 173 ? 9.657 19.635 0.425 1.00 66.38 173 GLN A C 1
ATOM 1279 O O . GLN A 1 173 ? 10.467 19.832 1.328 1.00 66.38 173 GLN A O 1
ATOM 1284 N N . GLY A 1 174 ? 10.024 19.650 -0.859 1.00 69.00 174 GLY A N 1
ATOM 1285 C CA . GLY A 1 174 ? 11.389 19.949 -1.310 1.00 69.00 174 GLY A CA 1
ATOM 1286 C C . GLY A 1 174 ? 12.277 18.720 -1.556 1.00 69.00 174 GLY A C 1
ATOM 1287 O O . GLY A 1 174 ? 11.814 17.581 -1.454 1.00 69.00 174 GLY A O 1
ATOM 1288 N N . PRO A 1 175 ? 13.546 18.929 -1.944 1.00 77.12 175 PRO A N 1
ATOM 1289 C CA . PRO A 1 175 ? 14.404 17.865 -2.449 1.00 77.12 175 PRO A CA 1
ATOM 1290 C C . PRO A 1 175 ? 14.762 16.854 -1.358 1.00 77.12 175 PRO A C 1
ATOM 1292 O O . PRO A 1 175 ? 15.178 17.214 -0.255 1.00 77.12 175 PRO A O 1
ATOM 1295 N N . VAL A 1 176 ? 14.650 15.573 -1.698 1.00 85.94 176 VAL A N 1
ATOM 1296 C CA . VAL A 1 176 ? 15.063 14.468 -0.830 1.00 85.94 176 VAL A CA 1
ATOM 1297 C C . VAL A 1 176 ? 16.560 14.232 -1.014 1.00 85.94 176 VAL A C 1
ATOM 1299 O O . VAL A 1 176 ? 17.026 14.023 -2.133 1.00 85.94 176 VAL A O 1
ATOM 1302 N N . ARG A 1 177 ? 17.327 14.271 0.081 1.00 87.00 177 ARG A N 1
ATOM 1303 C CA . ARG A 1 177 ? 18.772 14.005 0.059 1.00 87.00 177 ARG A CA 1
ATOM 1304 C C . ARG A 1 177 ? 19.042 12.550 0.405 1.00 87.00 177 ARG A C 1
ATOM 1306 O O . ARG A 1 177 ? 18.771 12.118 1.520 1.00 87.00 177 ARG A O 1
ATOM 1313 N N . LEU A 1 178 ? 19.604 11.824 -0.552 1.00 92.12 178 LEU A N 1
ATOM 1314 C CA . LEU A 1 178 ? 19.980 10.429 -0.382 1.00 92.12 178 LEU A CA 1
ATOM 1315 C C . LEU A 1 178 ? 21.410 10.287 0.145 1.00 92.12 178 LEU A C 1
ATOM 1317 O O . LEU A 1 178 ? 22.301 11.063 -0.205 1.00 92.12 178 LEU A O 1
ATOM 1321 N N . ALA A 1 179 ? 21.633 9.264 0.968 1.00 93.12 179 ALA A N 1
ATOM 1322 C CA . ALA A 1 179 ? 22.975 8.851 1.361 1.00 93.12 179 ALA A CA 1
ATOM 1323 C C . ALA A 1 179 ? 23.733 8.210 0.174 1.00 93.12 179 ALA A C 1
ATOM 1325 O O . ALA A 1 179 ? 23.105 7.670 -0.743 1.00 93.12 179 ALA A O 1
ATOM 1326 N N . PRO A 1 180 ? 25.080 8.201 0.179 1.00 91.38 180 PRO A N 1
ATOM 1327 C CA . PRO A 1 180 ? 25.856 7.496 -0.840 1.00 91.38 180 PRO A CA 1
ATOM 1328 C C . PRO A 1 180 ? 25.459 6.014 -0.952 1.00 91.38 180 PRO A C 1
ATOM 1330 O O . PRO A 1 180 ? 25.360 5.311 0.056 1.00 91.38 180 PRO A O 1
ATOM 1333 N N . GLY A 1 181 ? 25.226 5.545 -2.182 1.00 91.69 181 GLY A N 1
ATOM 1334 C CA . GLY A 1 181 ? 24.792 4.170 -2.470 1.00 91.69 181 GLY A CA 1
ATOM 1335 C C . GLY A 1 181 ? 23.335 3.857 -2.102 1.00 91.69 181 GLY A C 1
ATOM 1336 O O . GLY A 1 181 ? 22.924 2.702 -2.177 1.00 91.69 181 GLY A O 1
ATOM 1337 N N . ALA A 1 182 ? 22.535 4.851 -1.696 1.00 94.75 182 ALA A N 1
ATOM 1338 C CA . ALA A 1 182 ? 21.138 4.630 -1.327 1.00 94.75 182 ALA A CA 1
ATOM 1339 C C . ALA A 1 182 ? 20.288 4.105 -2.493 1.00 94.75 182 ALA A C 1
ATOM 1341 O O . ALA A 1 182 ? 19.487 3.203 -2.274 1.00 94.75 182 ALA A O 1
ATOM 1342 N N . ALA A 1 183 ? 20.473 4.626 -3.711 1.00 94.62 183 ALA A N 1
ATOM 1343 C CA . ALA A 1 183 ? 19.736 4.189 -4.900 1.00 94.62 183 ALA A CA 1
ATOM 1344 C C . ALA A 1 183 ? 19.845 2.668 -5.111 1.00 94.62 183 ALA A C 1
ATOM 1346 O O . ALA A 1 183 ? 18.829 1.970 -5.151 1.00 94.62 183 ALA A O 1
ATOM 1347 N N . ASP A 1 184 ? 21.072 2.139 -5.117 1.00 92.44 184 ASP A N 1
ATOM 1348 C CA . ASP A 1 184 ? 21.329 0.704 -5.271 1.00 92.44 184 ASP A CA 1
ATOM 1349 C C . ASP A 1 184 ? 20.705 -0.118 -4.140 1.00 92.44 184 ASP A C 1
ATOM 1351 O O . ASP A 1 184 ? 20.107 -1.165 -4.391 1.00 92.44 184 ASP A O 1
ATOM 1355 N N . ARG A 1 185 ? 20.778 0.370 -2.893 1.00 94.19 185 ARG A N 1
ATOM 1356 C CA . ARG A 1 185 ? 20.150 -0.295 -1.739 1.00 94.19 185 ARG A CA 1
ATOM 1357 C C . ARG A 1 185 ? 18.630 -0.343 -1.853 1.00 94.19 185 ARG A C 1
ATOM 1359 O O . ARG A 1 185 ? 18.043 -1.369 -1.529 1.00 94.19 185 ARG A O 1
ATOM 1366 N N . LEU A 1 186 ? 17.988 0.731 -2.312 1.00 95.81 186 LEU A N 1
ATOM 1367 C CA . LEU A 1 186 ? 16.532 0.788 -2.487 1.00 95.81 186 LEU A CA 1
ATOM 1368 C C . LEU A 1 186 ? 16.065 -0.164 -3.594 1.00 95.81 186 LEU A C 1
ATOM 1370 O O . LEU A 1 186 ? 15.077 -0.878 -3.420 1.00 95.81 186 LEU A O 1
ATOM 1374 N N . VAL A 1 187 ? 16.800 -0.224 -4.707 1.00 95.00 187 VAL A N 1
ATOM 1375 C CA . VAL A 1 187 ? 16.527 -1.171 -5.798 1.00 95.00 187 VAL A CA 1
ATOM 1376 C C . VAL A 1 187 ? 16.743 -2.614 -5.337 1.00 95.00 187 VAL A C 1
ATOM 1378 O O . VAL A 1 187 ? 15.889 -3.470 -5.577 1.00 95.00 187 VAL A O 1
ATOM 1381 N N . ALA A 1 188 ? 17.852 -2.896 -4.647 1.00 90.88 188 ALA A N 1
ATOM 1382 C CA . ALA A 1 188 ? 18.135 -4.216 -4.087 1.00 90.88 188 ALA A CA 1
ATOM 1383 C C . ALA A 1 188 ? 17.079 -4.629 -3.053 1.00 90.88 188 ALA A C 1
ATOM 1385 O O . ALA A 1 188 ? 16.648 -5.782 -3.047 1.00 90.88 188 ALA A O 1
ATOM 1386 N N . TRP A 1 189 ? 16.606 -3.688 -2.229 1.00 92.88 189 TRP A N 1
ATOM 1387 C CA . TRP A 1 189 ? 15.517 -3.934 -1.292 1.00 92.88 189 TRP A CA 1
ATOM 1388 C C . TRP A 1 189 ? 14.255 -4.363 -2.031 1.00 92.88 189 TRP A C 1
ATOM 1390 O O . TRP A 1 189 ? 13.773 -5.456 -1.756 1.00 92.88 189 TRP A O 1
ATOM 1400 N N . TRP A 1 190 ? 13.775 -3.609 -3.024 1.00 93.25 190 TRP A N 1
ATOM 1401 C CA . TRP A 1 190 ? 12.599 -4.024 -3.796 1.00 93.25 190 TRP A CA 1
ATOM 1402 C C . TRP A 1 190 ? 12.773 -5.400 -4.434 1.00 93.25 190 TRP A C 1
ATOM 1404 O O . TRP A 1 190 ? 11.897 -6.247 -4.292 1.00 93.25 190 TRP A O 1
ATOM 1414 N N . ARG A 1 191 ? 13.921 -5.676 -5.060 1.00 89.62 191 ARG A N 1
ATOM 1415 C CA . ARG A 1 191 ? 14.220 -6.999 -5.639 1.00 89.62 191 ARG A CA 1
ATOM 1416 C C . ARG A 1 191 ? 14.243 -8.129 -4.603 1.00 89.62 191 ARG A C 1
ATOM 1418 O O . ARG A 1 191 ? 13.934 -9.271 -4.943 1.00 89.62 191 ARG A O 1
ATOM 1425 N N . SER A 1 192 ? 14.597 -7.823 -3.354 1.00 85.25 192 SER A N 1
ATOM 1426 C CA . SER A 1 192 ? 14.514 -8.766 -2.232 1.00 85.25 192 SER A CA 1
ATOM 1427 C C . SER A 1 192 ? 13.077 -8.992 -1.751 1.00 85.25 192 SER A C 1
ATOM 1429 O O . SER A 1 192 ? 12.788 -10.058 -1.216 1.00 85.25 192 SER A O 1
ATOM 1431 N N . GLN A 1 193 ? 12.191 -8.004 -1.931 1.00 86.12 193 GLN A N 1
ATOM 1432 C CA . GLN A 1 193 ? 10.780 -8.062 -1.531 1.00 86.12 193 GLN A CA 1
ATOM 1433 C C . GLN A 1 193 ? 9.890 -8.790 -2.543 1.00 86.12 193 GLN A C 1
ATOM 1435 O O . GLN A 1 193 ? 8.702 -8.934 -2.287 1.00 86.12 193 GLN A O 1
ATOM 1440 N N . ASP A 1 194 ? 10.440 -9.230 -3.672 1.00 81.81 194 ASP A N 1
ATOM 1441 C CA . ASP A 1 194 ? 9.732 -10.084 -4.618 1.00 81.81 194 ASP A CA 1
ATOM 1442 C C . ASP A 1 194 ? 9.277 -11.376 -3.917 1.00 81.81 194 ASP A C 1
ATOM 1444 O O . ASP A 1 194 ? 10.083 -12.228 -3.523 1.00 81.81 194 ASP A O 1
ATOM 1448 N N . THR A 1 195 ? 7.964 -11.449 -3.706 1.00 71.81 195 THR A N 1
ATOM 1449 C CA . THR A 1 195 ? 7.291 -12.507 -2.963 1.00 71.81 195 THR A CA 1
ATOM 1450 C C . THR A 1 195 ? 6.984 -13.723 -3.822 1.00 71.81 195 THR A C 1
ATOM 1452 O O . THR A 1 195 ? 6.822 -14.797 -3.255 1.00 71.81 195 THR A O 1
ATOM 1455 N N . ALA A 1 196 ? 6.898 -13.592 -5.149 1.00 79.12 196 ALA A N 1
ATOM 1456 C CA . ALA A 1 196 ? 6.477 -14.675 -6.031 1.00 79.12 196 ALA A CA 1
ATOM 1457 C C . ALA A 1 196 ? 7.533 -14.945 -7.118 1.00 79.12 196 ALA A C 1
ATOM 1459 O O . ALA A 1 196 ? 7.297 -14.698 -8.300 1.00 79.12 196 ALA A O 1
ATOM 1460 N N . PRO A 1 197 ? 8.680 -15.554 -6.755 1.00 74.88 197 PRO A N 1
ATOM 1461 C CA . PRO A 1 197 ? 9.783 -15.801 -7.687 1.00 74.88 197 PRO A CA 1
ATOM 1462 C C . PRO A 1 197 ? 9.420 -16.748 -8.848 1.00 74.88 197 PRO A C 1
ATOM 1464 O O . PRO A 1 197 ? 10.234 -16.988 -9.738 1.00 74.88 197 PRO A O 1
ATOM 1467 N N . ALA A 1 198 ? 8.233 -17.365 -8.841 1.00 71.88 198 ALA A N 1
ATOM 1468 C CA . ALA A 1 198 ? 7.727 -18.110 -9.989 1.00 71.88 198 ALA A CA 1
ATOM 1469 C C . ALA A 1 198 ? 7.335 -17.210 -11.170 1.00 71.88 198 ALA A C 1
ATOM 1471 O O . ALA A 1 198 ? 7.233 -17.713 -12.295 1.00 71.88 198 ALA A O 1
ATOM 1472 N N . THR A 1 199 ? 7.108 -15.918 -10.940 1.00 72.44 199 THR A N 1
ATOM 1473 C CA . THR A 1 199 ? 6.837 -14.940 -11.990 1.00 72.44 199 THR A CA 1
ATOM 1474 C C . THR A 1 199 ? 8.083 -14.090 -12.245 1.00 72.44 199 THR A C 1
ATOM 1476 O O . THR A 1 199 ? 9.063 -14.138 -11.510 1.00 72.44 199 THR A O 1
ATOM 1479 N N . ARG A 1 200 ? 8.076 -13.338 -13.349 1.00 69.06 200 ARG A N 1
ATOM 1480 C CA . ARG A 1 200 ? 9.120 -12.334 -13.629 1.00 69.06 200 ARG A CA 1
ATOM 1481 C C . ARG A 1 200 ? 8.819 -10.987 -12.974 1.00 69.06 200 ARG A C 1
ATOM 1483 O O . ARG A 1 200 ? 9.578 -10.035 -13.159 1.00 69.06 200 ARG A O 1
ATOM 1490 N N . ASN A 1 201 ? 7.667 -10.882 -12.328 1.00 81.81 201 ASN A N 1
ATOM 1491 C CA . ASN A 1 201 ? 7.140 -9.636 -11.824 1.00 81.81 201 ASN A CA 1
ATOM 1492 C C . ASN A 1 201 ? 7.544 -9.491 -10.362 1.00 81.81 201 ASN A C 1
ATOM 1494 O O . ASN A 1 201 ? 7.957 -10.441 -9.714 1.00 81.81 201 ASN A O 1
ATOM 1498 N N . ASN A 1 202 ? 7.448 -8.272 -9.850 1.00 86.81 202 ASN A N 1
ATOM 1499 C CA . ASN A 1 202 ? 7.571 -8.035 -8.424 1.00 86.81 202 ASN A CA 1
ATOM 1500 C C . ASN A 1 202 ? 6.195 -7.606 -7.935 1.00 86.81 202 ASN A C 1
ATOM 1502 O O . ASN A 1 202 ? 5.908 -6.412 -7.850 1.00 86.81 202 ASN A O 1
ATOM 1506 N N . GLU A 1 203 ? 5.333 -8.581 -7.657 1.00 88.31 203 GLU A N 1
ATOM 1507 C CA . GLU A 1 203 ? 3.937 -8.359 -7.263 1.00 88.31 203 GLU A CA 1
ATOM 1508 C C . GLU A 1 203 ? 3.860 -7.457 -6.037 1.00 88.31 203 GLU A C 1
ATOM 1510 O O . GLU A 1 203 ? 2.980 -6.609 -5.937 1.00 88.31 203 GLU A O 1
ATOM 1515 N N . ARG A 1 204 ? 4.829 -7.573 -5.124 1.00 91.06 204 ARG A N 1
ATOM 1516 C CA . ARG A 1 204 ? 4.898 -6.722 -3.940 1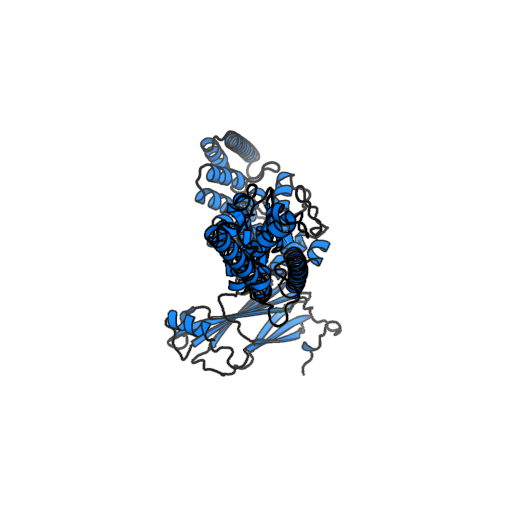.00 91.06 204 ARG A CA 1
ATOM 1517 C C . ARG A 1 204 ? 5.150 -5.254 -4.291 1.00 91.06 204 ARG A C 1
ATOM 1519 O O . ARG A 1 204 ? 4.595 -4.378 -3.622 1.00 91.06 204 ARG A O 1
ATOM 1526 N N . LEU A 1 205 ? 5.969 -4.972 -5.304 1.00 94.88 205 LEU A N 1
ATOM 1527 C CA . LEU A 1 205 ? 6.177 -3.619 -5.829 1.00 94.88 205 LEU A CA 1
ATOM 1528 C C . LEU A 1 205 ? 4.939 -3.117 -6.583 1.00 94.88 205 LEU A C 1
ATOM 1530 O O . LEU A 1 205 ? 4.531 -1.974 -6.381 1.00 94.88 205 LEU A O 1
ATOM 1534 N N . GLU A 1 206 ? 4.324 -3.958 -7.412 1.00 95.12 206 GLU A N 1
ATOM 1535 C CA . GLU A 1 206 ? 3.087 -3.616 -8.127 1.00 95.12 206 GLU A CA 1
ATOM 1536 C C . GLU A 1 206 ? 1.958 -3.261 -7.149 1.00 95.12 206 GLU A C 1
ATOM 1538 O O . GLU A 1 206 ? 1.350 -2.198 -7.267 1.00 95.12 206 GLU A O 1
ATOM 1543 N N . GLU A 1 207 ? 1.757 -4.082 -6.116 1.00 94.69 207 GLU A N 1
ATOM 1544 C CA . GLU A 1 207 ? 0.809 -3.845 -5.023 1.00 94.69 207 GLU A CA 1
ATOM 1545 C C . GLU A 1 207 ? 1.081 -2.502 -4.325 1.00 94.69 207 GLU A C 1
ATOM 1547 O O . GLU A 1 207 ? 0.156 -1.744 -4.033 1.00 94.69 207 GLU A O 1
ATOM 1552 N N . HIS A 1 208 ? 2.349 -2.161 -4.070 1.00 96.56 208 HIS A N 1
ATOM 1553 C CA . HIS A 1 208 ? 2.698 -0.875 -3.467 1.00 96.56 208 HIS A CA 1
ATOM 1554 C C . HIS A 1 208 ? 2.309 0.305 -4.363 1.00 96.56 208 HIS A C 1
ATOM 1556 O O . HIS A 1 208 ? 1.680 1.252 -3.885 1.00 96.56 208 HIS A O 1
ATOM 1562 N N . LEU A 1 209 ? 2.655 0.252 -5.649 1.00 97.88 209 LEU A N 1
ATOM 1563 C CA . LEU A 1 209 ? 2.351 1.322 -6.601 1.00 97.88 209 LEU A CA 1
ATOM 1564 C C . LEU A 1 209 ? 0.839 1.474 -6.821 1.00 97.88 209 LEU A C 1
ATOM 1566 O O . LEU A 1 209 ? 0.336 2.598 -6.897 1.00 97.88 209 LEU A O 1
ATOM 1570 N N . GLU A 1 210 ? 0.098 0.367 -6.823 1.00 97.44 210 GLU A N 1
ATOM 1571 C CA . GLU A 1 210 ? -1.363 0.367 -6.855 1.00 97.44 210 GLU A CA 1
ATOM 1572 C C . GLU A 1 210 ? -1.962 1.012 -5.596 1.00 97.44 210 GLU A C 1
ATOM 1574 O O . GLU A 1 210 ? -2.830 1.886 -5.690 1.00 97.44 210 GLU A O 1
ATOM 1579 N N . ARG A 1 211 ? -1.458 0.665 -4.403 1.00 97.62 211 ARG A N 1
ATOM 1580 C CA . ARG A 1 211 ? -1.906 1.282 -3.145 1.00 97.62 211 ARG A CA 1
ATOM 1581 C C . ARG A 1 211 ? -1.594 2.775 -3.087 1.00 97.62 211 ARG A C 1
ATOM 1583 O O . ARG A 1 211 ? -2.424 3.543 -2.602 1.00 97.62 211 ARG A O 1
ATOM 1590 N N . VAL A 1 212 ? -0.444 3.200 -3.608 1.00 98.00 212 VAL A N 1
ATOM 1591 C CA . VAL A 1 212 ? -0.085 4.620 -3.744 1.00 98.00 212 VAL A CA 1
ATOM 1592 C C . VAL A 1 212 ? -1.050 5.333 -4.689 1.00 98.00 212 VAL A C 1
ATOM 1594 O O . VAL A 1 212 ? -1.547 6.410 -4.353 1.00 98.00 212 VAL A O 1
ATOM 1597 N N . ALA A 1 213 ? -1.365 4.746 -5.846 1.00 97.75 213 ALA A N 1
ATOM 1598 C CA . ALA A 1 213 ? -2.318 5.325 -6.791 1.00 97.75 213 ALA A CA 1
ATOM 1599 C C . ALA A 1 213 ? -3.720 5.465 -6.174 1.00 97.75 213 ALA A C 1
ATOM 1601 O O . ALA A 1 213 ? -4.340 6.529 -6.276 1.00 97.75 213 ALA A O 1
ATOM 1602 N N . TYR A 1 214 ? -4.184 4.442 -5.451 1.00 97.69 214 TYR A N 1
ATOM 1603 C CA . TYR A 1 214 ? -5.436 4.500 -4.700 1.00 97.69 214 TYR A CA 1
ATOM 1604 C C . TYR A 1 214 ? -5.401 5.602 -3.631 1.00 97.69 214 TYR A C 1
ATOM 1606 O O . TYR A 1 214 ? -6.294 6.451 -3.579 1.00 97.69 214 TYR A O 1
ATOM 1614 N N . ALA A 1 215 ? -4.348 5.655 -2.812 1.00 97.75 215 ALA A N 1
ATOM 1615 C CA . ALA A 1 215 ? -4.213 6.663 -1.766 1.00 97.75 215 ALA A CA 1
ATOM 1616 C C . ALA A 1 215 ? -4.164 8.088 -2.335 1.00 97.75 215 ALA A C 1
ATOM 1618 O O . ALA A 1 215 ? -4.765 8.997 -1.766 1.00 97.75 215 ALA A O 1
ATOM 1619 N N . ARG A 1 216 ? -3.542 8.297 -3.502 1.00 96.00 216 ARG A N 1
ATOM 1620 C CA . ARG A 1 216 ? -3.531 9.608 -4.178 1.00 96.00 216 ARG A CA 1
ATOM 1621 C C . ARG A 1 216 ? -4.911 10.033 -4.653 1.00 96.00 216 ARG A C 1
ATOM 1623 O O . ARG A 1 216 ? -5.205 11.226 -4.676 1.00 96.00 216 ARG A O 1
ATOM 1630 N N . ARG A 1 217 ? -5.750 9.077 -5.042 1.00 96.19 217 ARG A N 1
ATOM 1631 C CA . ARG A 1 217 ? -7.117 9.346 -5.490 1.00 96.19 217 ARG A CA 1
ATOM 1632 C C . ARG A 1 217 ? -8.065 9.636 -4.326 1.00 96.19 217 ARG A C 1
ATOM 1634 O O . ARG A 1 217 ? -8.958 10.464 -4.481 1.00 96.19 217 ARG A O 1
ATOM 1641 N N . HIS A 1 218 ? -7.888 8.958 -3.193 1.00 96.31 218 HIS A N 1
ATOM 1642 C CA . HIS A 1 218 ? -8.880 8.943 -2.113 1.00 96.31 218 HIS A CA 1
ATOM 1643 C C . HIS A 1 218 ? -8.465 9.699 -0.844 1.00 96.31 218 HIS A C 1
ATOM 1645 O O . HIS A 1 218 ? -9.334 10.192 -0.128 1.00 96.31 218 HIS A O 1
ATOM 1651 N N . TYR A 1 219 ? -7.164 9.819 -0.576 1.00 96.50 219 TYR A N 1
ATOM 1652 C CA . TYR A 1 219 ? -6.617 10.264 0.713 1.00 96.50 219 TYR A CA 1
ATOM 1653 C C . TYR A 1 219 ? -5.540 11.348 0.566 1.00 96.50 219 TYR A C 1
ATOM 1655 O O . TYR A 1 219 ? -4.720 11.558 1.461 1.00 96.50 219 TYR A O 1
ATOM 1663 N N . ARG A 1 220 ? -5.501 12.029 -0.584 1.00 93.62 220 ARG A N 1
ATOM 1664 C CA . ARG A 1 220 ? -4.534 13.099 -0.840 1.00 93.62 220 ARG A CA 1
ATOM 1665 C C . ARG A 1 220 ? -4.805 14.304 0.055 1.00 93.62 220 ARG A C 1
ATOM 1667 O O . ARG A 1 220 ? -5.927 14.802 0.119 1.00 93.62 220 ARG A O 1
ATOM 1674 N N . HIS A 1 221 ? -3.740 14.834 0.643 1.00 90.06 221 HIS A N 1
ATOM 1675 C CA . HIS A 1 221 ? -3.749 16.106 1.350 1.00 90.06 221 HIS A CA 1
ATOM 1676 C C . HIS A 1 221 ? -2.470 16.885 1.023 1.00 90.06 221 HIS A C 1
ATOM 1678 O O . HIS A 1 221 ? -1.363 16.411 1.277 1.00 90.06 221 HIS A O 1
ATOM 1684 N N . GLY A 1 222 ? -2.616 18.066 0.411 1.00 85.88 222 GLY A N 1
ATOM 1685 C CA . GLY A 1 222 ? -1.485 18.806 -0.155 1.00 85.88 222 GLY A CA 1
ATOM 1686 C C . GLY A 1 222 ? -0.716 17.969 -1.189 1.00 85.88 222 GLY A C 1
ATOM 1687 O O . GLY A 1 222 ? -1.306 17.427 -2.135 1.00 85.88 222 GLY A O 1
ATOM 1688 N N . ASP A 1 223 ? 0.595 17.839 -0.979 1.00 79.69 223 ASP A N 1
ATOM 1689 C CA . ASP A 1 223 ? 1.493 17.014 -1.802 1.00 79.69 223 ASP A CA 1
ATOM 1690 C C . ASP A 1 223 ? 1.649 15.570 -1.293 1.00 79.69 223 ASP A C 1
ATOM 1692 O O . ASP A 1 223 ? 2.281 14.746 -1.959 1.00 79.69 223 ASP A O 1
ATOM 1696 N N . GLY A 1 224 ? 1.060 15.254 -0.134 1.00 88.00 224 GLY A N 1
ATOM 1697 C CA . GLY A 1 224 ? 1.133 13.951 0.520 1.00 88.00 224 GLY A CA 1
ATOM 1698 C C . GLY A 1 224 ? -0.243 13.338 0.777 1.00 88.00 224 GLY A C 1
ATOM 1699 O O . GLY A 1 224 ? -1.173 13.472 -0.026 1.00 88.00 224 GLY A O 1
ATOM 1700 N N . PHE A 1 225 ? -0.359 12.654 1.913 1.00 93.38 225 PHE A N 1
ATOM 1701 C CA . PHE A 1 225 ? -1.557 11.931 2.324 1.00 93.38 225 PHE A CA 1
ATOM 1702 C C . PHE A 1 225 ? -2.010 12.362 3.717 1.00 93.38 225 PHE A C 1
ATOM 1704 O O . PHE A 1 225 ? -1.206 12.812 4.535 1.00 93.38 225 PHE A O 1
ATOM 1711 N N . ASP A 1 226 ? -3.299 12.196 3.980 1.00 96.06 226 ASP A N 1
ATOM 1712 C CA . ASP A 1 226 ? -3.801 12.117 5.348 1.00 96.06 226 ASP A CA 1
ATOM 1713 C C . ASP A 1 226 ? -3.451 10.748 5.979 1.00 96.06 226 ASP A C 1
ATOM 1715 O O . ASP A 1 226 ? -2.924 9.856 5.300 1.00 96.06 226 ASP A O 1
ATOM 1719 N N . ASP A 1 227 ? -3.720 10.561 7.273 1.00 96.88 227 ASP A N 1
ATOM 1720 C CA . ASP A 1 227 ? -3.272 9.353 7.986 1.00 96.88 227 ASP A CA 1
ATOM 1721 C C . ASP A 1 227 ? -3.919 8.066 7.449 1.00 96.88 227 ASP A C 1
ATOM 1723 O O . ASP A 1 227 ? -3.316 6.989 7.513 1.00 96.88 227 ASP A O 1
ATOM 1727 N N . ARG A 1 228 ? -5.105 8.171 6.837 1.00 97.94 228 ARG A N 1
ATOM 1728 C CA . ARG A 1 228 ? -5.773 7.043 6.174 1.00 97.94 228 ARG A CA 1
ATOM 1729 C C . ARG A 1 228 ? -4.984 6.591 4.958 1.00 97.94 228 ARG A C 1
ATOM 1731 O O . ARG A 1 228 ? -4.814 5.394 4.748 1.00 97.94 228 ARG A O 1
ATOM 1738 N N . GLY A 1 229 ? -4.458 7.531 4.172 1.00 97.50 229 GLY A N 1
ATOM 1739 C CA . GLY A 1 229 ? -3.599 7.215 3.031 1.00 97.50 229 GLY A CA 1
ATOM 1740 C C . GLY A 1 229 ? -2.277 6.577 3.443 1.00 97.50 229 GLY A C 1
ATOM 1741 O O . GLY A 1 229 ? -1.857 5.598 2.823 1.00 97.50 229 GLY A O 1
ATOM 1742 N N . LEU A 1 230 ? -1.666 7.061 4.530 1.00 95.75 230 LEU A N 1
ATOM 1743 C CA . LEU A 1 230 ? -0.453 6.455 5.089 1.00 95.75 230 LEU A CA 1
ATOM 1744 C C . LEU A 1 230 ? -0.701 5.005 5.525 1.00 95.75 230 LEU A C 1
ATOM 1746 O O . LEU A 1 230 ? 0.100 4.118 5.219 1.00 95.75 230 LEU A O 1
ATOM 1750 N N . LEU A 1 231 ? -1.823 4.753 6.206 1.00 96.69 231 LEU A N 1
ATOM 1751 C CA . LEU A 1 231 ? -2.188 3.412 6.649 1.00 96.69 231 LEU A CA 1
ATOM 1752 C C . LEU A 1 231 ? -2.563 2.498 5.474 1.00 96.69 231 LEU A C 1
ATOM 1754 O O . LEU A 1 231 ? -2.100 1.360 5.420 1.00 96.69 231 LEU A O 1
ATOM 1758 N N . TYR A 1 232 ? -3.324 3.000 4.497 1.00 97.94 232 TYR A N 1
ATOM 1759 C CA . TYR A 1 232 ? -3.730 2.239 3.312 1.00 97.94 232 TYR A CA 1
ATOM 1760 C C . TYR A 1 232 ? -2.527 1.774 2.483 1.00 97.94 232 TYR A C 1
ATOM 1762 O O . TYR A 1 232 ? -2.507 0.646 1.999 1.00 97.94 232 TYR A O 1
ATOM 1770 N N . ILE A 1 233 ? -1.483 2.597 2.343 1.00 97.12 233 ILE A N 1
ATOM 1771 C CA . ILE A 1 233 ? -0.254 2.185 1.643 1.00 97.12 233 ILE A CA 1
ATOM 1772 C C . ILE A 1 233 ? 0.426 1.011 2.365 1.00 97.12 233 ILE A C 1
ATOM 1774 O O . ILE A 1 233 ? 0.912 0.074 1.724 1.00 97.12 233 ILE A O 1
ATOM 1778 N N . ARG A 1 234 ? 0.426 1.029 3.701 1.00 95.69 234 ARG A N 1
ATOM 1779 C CA . ARG A 1 234 ? 1.080 0.014 4.536 1.00 95.69 234 ARG A CA 1
ATOM 1780 C C . ARG A 1 234 ? 0.295 -1.291 4.624 1.00 95.69 234 ARG A C 1
ATOM 1782 O O . ARG A 1 234 ? 0.896 -2.354 4.485 1.00 95.69 234 ARG A O 1
ATOM 1789 N N . LEU A 1 235 ? -1.012 -1.210 4.865 1.00 95.62 235 LEU A N 1
ATOM 1790 C CA . LEU A 1 235 ? -1.856 -2.365 5.189 1.00 95.62 235 LEU A CA 1
ATOM 1791 C C . LEU A 1 235 ? -2.826 -2.759 4.070 1.00 95.62 235 LEU A C 1
ATOM 1793 O O . LEU A 1 235 ? -3.393 -3.843 4.105 1.00 95.62 235 LEU A O 1
ATOM 1797 N N . GLY A 1 236 ? -3.009 -1.906 3.065 1.00 95.69 236 GLY A N 1
ATOM 1798 C CA . GLY A 1 236 ? -3.976 -2.125 1.999 1.00 95.69 236 GLY A CA 1
ATOM 1799 C C . GLY A 1 236 ? -5.400 -1.776 2.422 1.00 95.69 236 GLY A C 1
ATOM 1800 O O . GLY A 1 236 ? -5.640 -0.927 3.290 1.00 95.69 236 GLY A O 1
ATOM 1801 N N . LYS A 1 237 ? -6.361 -2.423 1.763 1.00 95.62 237 LYS A N 1
ATOM 1802 C CA . LYS A 1 237 ? -7.786 -2.191 1.983 1.00 95.62 237 LYS A CA 1
ATOM 1803 C C . LYS A 1 237 ? -8.241 -2.847 3.297 1.00 95.62 237 LYS A C 1
ATOM 1805 O O . LYS A 1 237 ? -8.032 -4.044 3.455 1.00 95.62 237 LYS A O 1
ATOM 1810 N N . PRO A 1 238 ? -8.911 -2.116 4.204 1.00 96.38 238 PRO A N 1
ATOM 1811 C CA . PRO A 1 238 ? -9.484 -2.709 5.414 1.00 96.38 238 PRO A CA 1
ATOM 1812 C C . PRO A 1 238 ? -10.588 -3.728 5.089 1.00 96.38 238 PRO A C 1
ATOM 1814 O O . PRO A 1 238 ? -11.301 -3.585 4.090 1.00 96.38 238 PRO A O 1
ATOM 1817 N N . SER A 1 239 ? -10.768 -4.726 5.964 1.00 93.62 239 SER A N 1
ATOM 1818 C CA . SER A 1 239 ? -11.892 -5.675 5.888 1.00 93.62 239 SER A CA 1
ATOM 1819 C C . SER A 1 239 ? -13.227 -4.943 5.996 1.00 93.62 239 SER A C 1
ATOM 1821 O O . SER A 1 239 ? -14.162 -5.225 5.248 1.00 93.62 239 SER A O 1
ATOM 1823 N N . HIS A 1 240 ? -13.293 -3.979 6.916 1.00 95.12 240 HIS A N 1
ATOM 1824 C CA . HIS A 1 240 ? -14.490 -3.204 7.203 1.00 95.12 240 HIS A CA 1
ATOM 1825 C C . HIS A 1 240 ? -14.142 -1.722 7.358 1.00 95.12 240 HIS A C 1
ATOM 1827 O O . HIS A 1 240 ? -13.174 -1.366 8.028 1.00 95.12 240 HIS A O 1
ATOM 1833 N N . VAL A 1 241 ? -14.960 -0.862 6.745 1.00 96.88 241 VAL A N 1
ATOM 1834 C CA . VAL A 1 241 ? -14.969 0.588 6.977 1.00 96.88 241 VAL A CA 1
ATOM 1835 C C . VAL A 1 241 ? -16.367 0.967 7.414 1.00 96.88 241 VAL A C 1
ATOM 1837 O O . VAL A 1 241 ? -17.337 0.676 6.714 1.00 96.88 241 VAL A O 1
ATOM 1840 N N . THR A 1 242 ? -16.471 1.637 8.550 1.00 95.69 242 THR A N 1
ATOM 1841 C CA . THR A 1 242 ? -17.740 2.159 9.056 1.00 95.69 242 THR A CA 1
ATOM 1842 C C . THR A 1 242 ? -17.569 3.587 9.556 1.00 95.69 242 THR A C 1
ATOM 1844 O O . THR A 1 242 ? -16.455 4.103 9.632 1.00 95.69 242 THR A O 1
ATOM 1847 N N . ARG A 1 243 ? -18.682 4.251 9.856 1.00 96.44 243 ARG A N 1
ATOM 1848 C CA . ARG A 1 243 ? -18.713 5.599 10.426 1.00 96.44 243 ARG A CA 1
ATOM 1849 C C . ARG A 1 243 ? -19.675 5.609 11.596 1.00 96.44 243 ARG A C 1
ATOM 1851 O O . ARG A 1 243 ? -20.768 5.053 11.489 1.00 96.44 243 ARG A O 1
ATOM 1858 N N . VAL A 1 244 ? -19.290 6.279 12.671 1.00 95.25 244 VAL A N 1
ATOM 1859 C CA . VAL A 1 244 ? -20.191 6.576 13.777 1.00 95.25 244 VAL A CA 1
ATOM 1860 C C . VAL A 1 244 ? -21.200 7.617 13.309 1.00 95.25 244 VAL A C 1
ATOM 1862 O O . VAL A 1 244 ? -20.838 8.726 12.907 1.00 95.25 244 VAL A O 1
ATOM 1865 N N . GLN A 1 245 ? -22.474 7.238 13.349 1.00 94.19 245 GLN A N 1
ATOM 1866 C CA . GLN A 1 245 ? -23.601 8.092 12.983 1.00 94.19 245 GLN A CA 1
ATOM 1867 C C . GLN A 1 245 ? -24.130 8.843 14.206 1.00 94.19 245 GLN A C 1
ATOM 1869 O O . GLN A 1 245 ? -24.543 8.215 15.180 1.00 94.19 245 GLN A O 1
ATOM 1874 N N . PHE A 1 246 ? -24.159 10.176 14.135 1.00 91.88 246 PHE A N 1
ATOM 1875 C CA . PHE A 1 246 ? -24.619 11.053 15.223 1.00 91.88 246 PHE A CA 1
ATOM 1876 C C . PHE A 1 246 ? -26.026 11.639 15.003 1.00 91.88 246 PHE A C 1
ATOM 1878 O O . PHE A 1 246 ? -26.523 12.408 15.823 1.00 91.88 246 PHE A O 1
ATOM 1885 N N . ASP A 1 247 ? -26.693 11.291 13.904 1.00 86.56 247 ASP A N 1
ATOM 1886 C CA . ASP A 1 247 ? -28.023 11.791 13.531 1.00 86.56 247 ASP A CA 1
ATOM 1887 C C . ASP A 1 247 ? -29.176 10.887 13.999 1.00 86.56 247 ASP A C 1
ATOM 1889 O O . ASP A 1 247 ? -30.347 11.175 13.731 1.00 86.56 247 ASP A O 1
ATOM 1893 N N . ARG A 1 248 ? -28.869 9.816 14.741 1.00 88.31 248 ARG A N 1
ATOM 1894 C CA . ARG A 1 248 ? -29.874 8.896 15.279 1.00 88.31 248 ARG A CA 1
ATOM 1895 C C . ARG A 1 248 ? -30.850 9.621 16.200 1.00 88.31 248 ARG A C 1
ATOM 1897 O O . ARG A 1 248 ? -30.466 10.439 17.037 1.00 88.31 248 ARG A O 1
ATOM 1904 N N . THR A 1 249 ? -32.129 9.260 16.088 1.00 86.38 249 THR A N 1
ATOM 1905 C CA . THR A 1 249 ? -33.245 9.935 16.769 1.00 86.38 249 THR A CA 1
ATOM 1906 C C . THR A 1 249 ? -33.023 10.086 18.274 1.00 86.38 249 THR A C 1
ATOM 1908 O O . THR A 1 249 ? -33.231 11.172 18.809 1.00 86.38 249 THR A O 1
ATOM 1911 N N . ARG A 1 250 ? -32.552 9.028 18.952 1.00 84.00 250 ARG A N 1
ATOM 1912 C CA . ARG A 1 250 ? -32.326 9.040 20.407 1.00 84.00 250 ARG A CA 1
ATOM 1913 C C . ARG A 1 250 ? -31.232 10.033 20.804 1.00 84.00 250 ARG A C 1
ATOM 1915 O O . ARG A 1 250 ? -31.456 10.832 21.711 1.00 84.00 250 ARG A O 1
ATOM 1922 N N . LEU A 1 251 ? -30.086 10.028 20.116 1.00 88.19 251 LEU A N 1
ATOM 1923 C CA . LEU A 1 251 ? -28.997 10.968 20.396 1.00 88.19 251 LEU A CA 1
ATOM 1924 C C . LEU A 1 251 ? -29.429 12.408 20.106 1.00 88.19 251 LEU A C 1
ATOM 1926 O O . LEU A 1 251 ? -29.208 13.301 20.925 1.00 88.19 251 LEU A O 1
ATOM 1930 N N . ARG A 1 252 ? -30.112 12.629 18.979 1.00 88.38 252 ARG A N 1
ATOM 1931 C CA . ARG A 1 252 ? -30.610 13.951 18.599 1.00 88.38 252 ARG A CA 1
ATOM 1932 C C . ARG A 1 252 ? -31.537 14.540 19.665 1.00 88.38 252 ARG A C 1
ATOM 1934 O O . ARG A 1 252 ? -31.272 15.636 20.148 1.00 88.38 252 ARG A O 1
ATOM 1941 N N . GLN A 1 253 ? -32.546 13.784 20.092 1.00 86.94 253 GLN A N 1
ATOM 1942 C CA . GLN A 1 253 ? -33.524 14.233 21.088 1.00 86.94 253 GLN A CA 1
ATOM 1943 C C . GLN A 1 253 ? -32.910 14.455 22.476 1.00 86.94 253 GLN A C 1
ATOM 1945 O O . GLN A 1 253 ? -33.304 15.380 23.186 1.00 86.94 253 GLN A O 1
ATOM 1950 N N . LYS A 1 254 ? -31.962 13.602 22.891 1.00 86.31 254 LYS A N 1
ATOM 1951 C CA . LYS A 1 254 ? -31.381 13.658 24.244 1.00 86.31 254 LYS A CA 1
ATOM 1952 C C . LYS A 1 254 ? -30.190 14.600 24.373 1.00 86.31 254 LYS A C 1
ATOM 1954 O O . LYS A 1 254 ? -29.897 15.039 25.482 1.00 86.31 254 LYS A O 1
ATOM 1959 N N . VAL A 1 255 ? -29.507 14.915 23.274 1.00 89.00 255 VAL A N 1
ATOM 1960 C CA . VAL A 1 255 ? -28.282 15.723 23.294 1.00 89.00 255 VAL A CA 1
ATOM 1961 C C . VAL A 1 255 ? -28.431 16.979 22.453 1.00 89.00 255 VAL A C 1
ATOM 1963 O O . VAL A 1 255 ? -28.326 18.075 22.995 1.00 89.00 255 VAL A O 1
ATOM 1966 N N . ILE A 1 256 ? -28.684 16.843 21.154 1.00 86.88 256 ILE A N 1
ATOM 1967 C CA . ILE A 1 256 ? -28.626 17.970 20.212 1.00 86.88 256 ILE A CA 1
ATOM 1968 C C . ILE A 1 256 ? -29.777 18.947 20.471 1.00 86.88 256 ILE A C 1
ATOM 1970 O O . ILE A 1 256 ? -29.539 20.117 20.749 1.00 86.88 256 ILE A O 1
ATOM 1974 N N . ASP A 1 257 ? -31.017 18.460 20.493 1.00 86.25 257 ASP A N 1
ATOM 1975 C CA . ASP A 1 257 ? -32.211 19.306 20.632 1.00 86.25 257 ASP A CA 1
ATOM 1976 C C . ASP A 1 257 ? -32.294 19.990 22.016 1.00 86.25 257 ASP A C 1
ATOM 1978 O O . ASP A 1 257 ? -32.988 20.991 22.186 1.00 86.25 257 ASP A O 1
ATOM 1982 N N . ARG A 1 258 ? -31.554 19.479 23.012 1.00 85.69 258 ARG A N 1
ATOM 1983 C CA . ARG A 1 258 ? -31.472 20.040 24.372 1.00 85.69 258 ARG A CA 1
ATOM 1984 C C . ARG A 1 258 ? -30.314 21.023 24.569 1.00 85.69 258 ARG A C 1
ATOM 1986 O O . ARG A 1 258 ? -30.247 21.675 25.610 1.00 85.69 258 ARG A O 1
ATOM 1993 N N . ASN A 1 259 ? -29.407 21.146 23.600 1.00 82.56 259 ASN A N 1
ATOM 1994 C CA . ASN A 1 259 ? -28.255 22.040 23.668 1.00 82.56 259 ASN A CA 1
ATOM 1995 C C . ASN A 1 259 ? -28.352 23.133 22.598 1.00 82.56 259 ASN A C 1
ATOM 1997 O O . ASN A 1 259 ? -28.087 22.902 21.426 1.00 82.56 259 ASN A O 1
ATOM 2001 N N . LEU A 1 260 ? -28.632 24.370 23.020 1.00 80.00 260 LEU A N 1
ATOM 2002 C CA . LEU A 1 260 ? -28.800 25.519 22.113 1.00 80.00 260 LEU A CA 1
ATOM 2003 C C . LEU A 1 260 ? -27.551 25.870 21.284 1.00 80.00 260 LEU A C 1
ATOM 2005 O O . LEU A 1 260 ? -27.662 26.574 20.287 1.00 80.00 260 LEU A O 1
ATOM 2009 N N . THR A 1 261 ? -26.368 25.438 21.724 1.00 83.12 261 THR A N 1
ATOM 2010 C CA . THR A 1 261 ? -25.076 25.772 21.103 1.00 83.12 261 THR A CA 1
ATOM 2011 C C . THR A 1 261 ? -24.374 24.564 20.493 1.00 83.12 261 THR A C 1
ATOM 2013 O O . THR A 1 261 ? -23.193 24.669 20.182 1.00 83.12 261 THR A O 1
ATOM 2016 N N . LEU A 1 262 ? -25.037 23.406 20.436 1.00 88.75 262 LEU A N 1
ATOM 2017 C CA . LEU A 1 262 ? -24.474 22.191 19.860 1.00 88.75 262 LEU A CA 1
ATOM 2018 C C . LEU A 1 262 ? -25.272 21.822 18.615 1.00 88.75 262 LEU A C 1
ATOM 2020 O O . LEU A 1 262 ? -26.473 21.569 18.683 1.00 88.75 262 LEU A O 1
ATOM 2024 N N . HIS A 1 263 ? -24.588 21.742 17.487 1.00 88.69 263 HIS A N 1
ATOM 2025 C CA . HIS A 1 263 ? -25.148 21.339 16.210 1.00 88.69 263 HIS A CA 1
ATOM 2026 C C . HIS A 1 263 ? -24.556 20.002 15.765 1.00 88.69 263 HIS A C 1
ATOM 2028 O O . HIS A 1 263 ? -23.462 19.618 16.169 1.00 88.69 263 HIS A O 1
ATOM 2034 N N . LEU A 1 264 ? -25.261 19.289 14.881 1.00 88.31 264 LEU A N 1
ATOM 2035 C CA . LEU A 1 264 ? -24.756 18.031 14.317 1.00 88.31 264 LEU A CA 1
ATOM 2036 C C . LEU A 1 264 ? -23.413 18.227 13.586 1.00 88.31 264 LEU A C 1
ATOM 2038 O O . LEU A 1 264 ? -22.572 17.340 13.609 1.00 88.31 264 LEU A O 1
ATOM 2042 N N . SER A 1 265 ? -23.188 19.405 12.996 1.00 89.69 265 SER A N 1
ATOM 2043 C CA . SER A 1 265 ? -21.925 19.783 12.349 1.00 89.69 265 SER A CA 1
ATOM 2044 C C . SER A 1 265 ? -20.744 19.950 13.309 1.00 89.69 265 SER A C 1
ATOM 2046 O O . SER A 1 265 ? -19.611 20.027 12.846 1.00 89.69 265 SER A O 1
ATOM 2048 N N . ASP A 1 266 ? -20.987 20.031 14.622 1.00 91.50 266 ASP A N 1
ATOM 2049 C CA . ASP A 1 266 ? -19.918 20.098 15.628 1.00 91.50 266 ASP A CA 1
ATOM 2050 C C . ASP A 1 266 ? -19.311 18.716 15.914 1.00 91.50 266 ASP A C 1
ATOM 2052 O O . ASP A 1 266 ? -18.257 18.621 16.550 1.00 91.50 266 ASP A O 1
ATOM 2056 N N . PHE A 1 267 ? -19.975 17.644 15.467 1.00 93.75 267 PHE A N 1
ATOM 2057 C CA . PHE A 1 267 ? -19.438 16.292 15.510 1.00 93.75 267 PHE A CA 1
ATOM 2058 C C . PHE A 1 267 ? -18.498 16.080 14.320 1.00 93.75 267 PHE A C 1
ATOM 2060 O O . PHE A 1 267 ? -18.875 16.379 13.183 1.00 93.75 267 PHE A O 1
ATOM 2067 N N . PRO A 1 268 ? -17.282 15.562 14.548 1.00 94.25 268 PRO A N 1
ATOM 2068 C CA . PRO A 1 268 ? -16.329 15.373 13.470 1.00 94.25 268 PRO A CA 1
ATOM 2069 C C . PRO A 1 268 ? -16.798 14.271 12.515 1.00 94.25 268 PRO A C 1
ATOM 2071 O O . PRO A 1 268 ? -17.308 13.220 12.925 1.00 94.25 268 PRO A O 1
ATOM 2074 N N . GLU A 1 269 ? -16.554 14.484 11.220 1.00 95.88 269 GLU A N 1
ATOM 2075 C CA . GLU A 1 269 ? -16.539 13.373 10.270 1.00 95.88 269 GLU A CA 1
ATOM 2076 C C . GLU A 1 269 ? -15.523 12.334 10.751 1.00 95.88 269 GLU A C 1
ATOM 2078 O O . GLU A 1 269 ? -14.456 12.683 11.257 1.00 95.88 269 GLU A O 1
ATOM 2083 N N . ASN A 1 270 ? -15.856 11.057 10.612 1.00 97.56 270 ASN A N 1
ATOM 2084 C CA . ASN A 1 270 ? -15.050 9.980 11.162 1.00 97.56 270 ASN A CA 1
ATOM 2085 C C . ASN A 1 270 ? -15.124 8.730 10.295 1.00 97.56 270 ASN A C 1
ATOM 2087 O O . ASN A 1 270 ? -16.063 8.559 9.514 1.00 97.56 270 ASN A O 1
ATOM 2091 N N . GLU A 1 271 ? -14.120 7.873 10.445 1.00 98.12 271 GLU A N 1
ATOM 2092 C CA . GLU A 1 271 ? -14.080 6.537 9.864 1.00 98.12 271 GLU A CA 1
ATOM 2093 C C . GLU A 1 271 ? -13.444 5.570 10.861 1.00 98.12 271 GLU A C 1
ATOM 2095 O O . GLU A 1 271 ? -12.452 5.891 11.504 1.00 98.12 271 GLU A O 1
ATOM 2100 N N . PHE A 1 272 ? -14.004 4.372 10.971 1.00 98.06 272 PHE A N 1
ATOM 2101 C CA . PHE A 1 272 ? -13.447 3.280 11.754 1.00 98.06 272 PHE A CA 1
ATOM 2102 C C . PHE A 1 272 ? -13.073 2.142 10.812 1.00 98.06 272 PHE A C 1
ATOM 2104 O O . PHE A 1 272 ? -13.920 1.648 10.060 1.00 98.06 272 PHE A O 1
ATOM 2111 N N . TRP A 1 273 ? -11.789 1.793 10.797 1.00 98.25 273 TRP A N 1
ATOM 2112 C CA . TRP A 1 273 ? -11.211 0.798 9.901 1.00 98.25 273 TRP A CA 1
ATOM 2113 C C . TRP A 1 273 ? -10.796 -0.434 10.701 1.00 98.25 273 TRP A C 1
ATOM 2115 O O . TRP A 1 273 ? -10.109 -0.306 11.713 1.00 98.25 273 TRP A O 1
ATOM 2125 N N . VAL A 1 274 ? -11.170 -1.621 10.220 1.00 96.69 274 VAL A N 1
ATOM 2126 C CA . VAL A 1 274 ? -10.801 -2.906 10.835 1.00 96.69 274 VAL A CA 1
ATOM 2127 C C . VAL A 1 274 ? -10.100 -3.795 9.813 1.00 96.69 274 VAL A C 1
ATOM 2129 O O . VAL A 1 274 ? -10.602 -3.995 8.702 1.00 96.69 274 VAL A O 1
ATOM 2132 N N . TYR A 1 275 ? -8.957 -4.355 10.200 1.00 95.12 275 TYR A N 1
ATOM 2133 C CA . TYR A 1 275 ? -8.115 -5.234 9.390 1.00 95.12 275 TYR A CA 1
ATOM 2134 C C . TYR A 1 275 ? -8.035 -6.649 9.983 1.00 95.12 275 TYR A C 1
ATOM 2136 O O . TYR A 1 275 ? -6.955 -7.162 10.250 1.00 95.12 275 TYR A O 1
ATOM 2144 N N . GLU A 1 276 ? -9.182 -7.317 10.137 1.00 91.38 276 GLU A N 1
ATOM 2145 C CA . GLU A 1 276 ? -9.265 -8.677 10.713 1.00 91.38 276 GLU A CA 1
ATOM 2146 C C . GLU A 1 276 ? -8.407 -9.718 9.975 1.00 91.38 276 GLU A C 1
ATOM 2148 O O . GLU A 1 276 ? -8.026 -10.733 10.550 1.00 91.38 276 GLU A O 1
ATOM 2153 N N . HIS A 1 277 ? -8.129 -9.482 8.689 1.00 86.88 277 HIS A N 1
ATOM 2154 C CA . HIS A 1 277 ? -7.280 -10.344 7.865 1.00 86.88 277 HIS A CA 1
ATOM 2155 C C . HIS A 1 277 ? -5.777 -10.146 8.124 1.00 86.88 277 HIS A C 1
ATOM 2157 O O . HIS A 1 277 ? -4.991 -11.007 7.746 1.00 86.88 277 HIS A O 1
ATOM 2163 N N . VAL A 1 278 ? -5.383 -9.037 8.760 1.00 90.81 278 VAL A N 1
ATOM 2164 C CA . VAL A 1 278 ? -3.989 -8.723 9.099 1.00 90.81 278 VAL A CA 1
ATOM 2165 C C . VAL A 1 278 ? -3.676 -9.199 10.512 1.00 90.81 278 VAL A C 1
ATOM 2167 O O . VAL A 1 278 ? -2.789 -10.024 10.702 1.00 90.81 278 VAL A O 1
ATOM 2170 N N . ASP A 1 279 ? -4.402 -8.670 11.494 1.00 91.38 279 ASP A N 1
ATOM 2171 C CA . ASP A 1 279 ? -4.318 -9.058 12.899 1.00 91.38 279 ASP A CA 1
ATOM 2172 C C . ASP A 1 279 ? -5.581 -8.568 13.624 1.00 91.38 279 ASP A C 1
ATOM 2174 O O . ASP A 1 279 ? -6.217 -7.599 13.200 1.00 91.38 279 ASP A O 1
ATOM 2178 N N . ARG A 1 280 ? -5.951 -9.213 14.731 1.00 91.12 280 ARG A N 1
ATOM 2179 C CA . ARG A 1 280 ? -7.116 -8.798 15.520 1.00 91.12 280 ARG A CA 1
ATOM 2180 C C . ARG A 1 280 ? -6.944 -7.397 16.114 1.00 91.12 280 ARG A C 1
ATOM 2182 O O . ARG A 1 280 ? -7.928 -6.684 16.190 1.00 91.12 280 ARG A O 1
ATOM 2189 N N . GLU A 1 281 ? -5.727 -6.979 16.467 1.00 93.19 281 GLU A N 1
ATOM 2190 C CA . GLU A 1 281 ? -5.482 -5.660 17.073 1.00 93.19 281 GLU A CA 1
ATOM 2191 C C . GLU A 1 281 ? -5.480 -4.522 16.032 1.00 93.19 281 GLU A C 1
ATOM 2193 O O . GLU A 1 281 ? -5.429 -3.340 16.378 1.00 93.19 281 GLU A O 1
ATOM 2198 N N . ALA A 1 282 ? -5.548 -4.846 14.734 1.00 95.38 282 ALA A N 1
ATOM 2199 C CA . ALA A 1 282 ? -5.454 -3.895 13.629 1.00 95.38 282 ALA A CA 1
ATOM 2200 C C . ALA A 1 282 ? -6.766 -3.113 13.397 1.00 95.38 282 ALA A C 1
ATOM 2202 O O . ALA A 1 282 ? -7.409 -3.208 12.346 1.00 95.38 282 ALA A O 1
ATOM 2203 N N . GLN A 1 283 ? -7.147 -2.308 14.386 1.00 95.88 283 GLN A N 1
ATOM 2204 C CA . GLN A 1 283 ? -8.268 -1.369 14.343 1.00 95.88 283 GLN A CA 1
ATOM 2205 C C . GLN A 1 283 ? -7.782 0.082 14.444 1.00 95.88 283 GLN A C 1
ATOM 2207 O O . GLN A 1 283 ? -6.800 0.366 15.135 1.00 95.88 283 GLN A O 1
ATOM 2212 N N . TYR A 1 284 ? -8.453 0.998 13.740 1.00 97.38 284 TYR A N 1
ATOM 2213 C CA . TYR A 1 284 ? -8.064 2.407 13.688 1.00 97.38 284 TYR A CA 1
ATOM 2214 C C . TYR A 1 284 ? -9.287 3.325 13.639 1.00 97.38 284 TYR A C 1
ATOM 2216 O O . TYR A 1 284 ? -10.151 3.177 12.770 1.00 97.38 284 TYR A O 1
ATOM 2224 N N . VAL A 1 285 ? -9.331 4.305 14.544 1.00 97.62 285 VAL A N 1
ATOM 2225 C CA . VAL A 1 285 ? -10.319 5.389 14.549 1.00 97.62 285 VAL A CA 1
ATOM 2226 C C . VAL A 1 285 ? -9.703 6.617 13.891 1.00 97.62 285 VAL A C 1
ATOM 2228 O O . VAL A 1 285 ? -8.690 7.141 14.343 1.00 97.62 285 VAL A O 1
ATOM 2231 N N . PHE A 1 286 ? -10.333 7.100 12.829 1.00 98.25 286 PHE A N 1
ATOM 2232 C CA . PHE A 1 286 ? -9.974 8.344 12.167 1.00 98.25 286 PHE A CA 1
ATOM 2233 C C . PHE A 1 286 ? -11.045 9.391 12.407 1.00 98.25 286 PHE A C 1
ATOM 2235 O O . PHE A 1 286 ? -12.242 9.098 12.352 1.00 98.25 286 PHE A O 1
ATOM 2242 N N . TYR A 1 287 ? -10.617 10.634 12.577 1.00 97.12 287 TYR A N 1
ATOM 2243 C CA . TYR A 1 287 ? -11.512 11.780 12.635 1.00 97.12 287 TYR A CA 1
ATOM 2244 C C . TYR A 1 287 ? -10.977 12.907 11.757 1.00 97.12 287 TYR A C 1
ATOM 2246 O O . TYR A 1 287 ? -9.778 13.009 11.496 1.00 97.12 287 TYR A O 1
ATOM 2254 N N . ARG A 1 288 ? -11.878 13.754 11.266 1.00 95.81 288 ARG A N 1
ATOM 2255 C CA . ARG A 1 288 ? -11.524 14.908 10.449 1.00 95.81 288 ARG A CA 1
ATOM 2256 C C . ARG A 1 288 ? -11.171 16.090 11.345 1.00 95.81 288 ARG A C 1
ATOM 2258 O O . ARG A 1 288 ? -12.055 16.726 11.923 1.00 95.81 288 ARG A O 1
ATOM 2265 N N . SER A 1 289 ? -9.879 16.394 11.427 1.00 91.56 289 SER A N 1
ATOM 2266 C CA . SER A 1 289 ? -9.387 17.679 11.919 1.00 91.56 289 SER A CA 1
ATOM 2267 C C . SER A 1 289 ? -9.744 18.792 10.911 1.00 91.56 289 SER A C 1
ATOM 2269 O O . SER A 1 289 ? -10.182 18.503 9.790 1.00 91.56 289 SER A O 1
ATOM 2271 N N . PRO A 1 290 ? -9.587 20.085 11.256 1.00 87.56 290 PRO A N 1
ATOM 2272 C CA . PRO A 1 290 ? -9.900 21.178 10.332 1.00 87.56 290 PRO A CA 1
ATOM 2273 C C . PRO A 1 290 ? -9.161 21.089 8.986 1.00 87.56 290 PRO A C 1
ATOM 2275 O O . PRO A 1 290 ? -9.647 21.619 7.988 1.00 87.56 290 PRO A O 1
ATOM 2278 N N . GLN A 1 291 ? -7.997 20.433 8.948 1.00 87.69 291 GLN A N 1
ATOM 2279 C CA . GLN A 1 291 ? -7.158 20.325 7.759 1.00 87.69 291 GLN A CA 1
ATOM 2280 C C . GLN A 1 291 ? -7.300 18.974 7.043 1.00 87.69 291 GLN A C 1
ATOM 2282 O O . GLN A 1 291 ? -7.364 18.953 5.810 1.00 87.69 291 GLN A O 1
ATOM 2287 N N . LYS A 1 292 ? -7.332 17.851 7.773 1.00 93.94 292 LYS A N 1
ATOM 2288 C CA . LYS A 1 292 ? -7.252 16.499 7.190 1.00 93.94 292 LYS A CA 1
ATOM 2289 C C . LYS A 1 292 ? -7.832 15.428 8.118 1.00 93.94 292 LYS A C 1
ATOM 2291 O O . LYS A 1 292 ? -8.200 15.719 9.249 1.00 93.94 292 LYS A O 1
ATOM 2296 N N . PHE A 1 293 ? -7.925 14.187 7.642 1.00 97.19 293 PHE A N 1
ATOM 2297 C CA . PHE A 1 293 ? -8.182 13.061 8.539 1.00 97.19 293 PHE A CA 1
ATOM 2298 C C . PHE A 1 293 ? -6.908 12.662 9.281 1.00 97.19 293 PHE A C 1
ATOM 2300 O O . PHE A 1 293 ? -5.840 12.521 8.682 1.00 97.19 293 PHE A O 1
ATOM 2307 N N . GLU A 1 294 ? -7.044 12.462 10.581 1.00 96.94 294 GLU A N 1
ATOM 2308 C CA . GLU A 1 294 ? -5.959 12.076 11.476 1.00 96.94 294 GLU A CA 1
ATOM 2309 C C . GLU A 1 294 ? -6.355 10.810 12.223 1.00 96.94 294 GLU A C 1
ATOM 2311 O O . GLU A 1 294 ? -7.542 10.567 12.476 1.00 96.94 294 GLU A O 1
ATOM 2316 N N . LEU A 1 295 ? -5.358 9.989 12.547 1.00 96.44 295 LEU A N 1
ATOM 2317 C CA . LEU A 1 295 ? -5.536 8.901 13.493 1.00 96.44 295 LEU A CA 1
ATOM 2318 C C . LEU A 1 295 ? -5.832 9.519 14.863 1.00 96.44 295 LEU A C 1
ATOM 2320 O O . LEU A 1 295 ? -5.074 10.360 15.342 1.00 96.44 295 LEU A O 1
ATOM 2324 N N . GLY A 1 296 ? -6.940 9.117 15.476 1.00 94.69 296 GLY A N 1
ATOM 2325 C CA . GLY A 1 296 ? -7.376 9.656 16.756 1.00 94.69 296 GLY A CA 1
ATOM 2326 C C . GLY A 1 296 ? -7.878 8.588 17.707 1.00 94.69 296 GLY A C 1
ATOM 2327 O O . GLY A 1 296 ? -7.865 7.390 17.419 1.00 94.69 296 GLY A O 1
ATOM 2328 N N . GLU A 1 297 ? -8.335 9.064 18.854 1.00 94.81 297 GLU A N 1
ATOM 2329 C CA . GLU A 1 297 ? -8.929 8.247 19.904 1.00 94.81 297 GLU A CA 1
ATOM 2330 C C . GLU A 1 297 ? -10.454 8.348 19.868 1.00 94.81 297 GLU A C 1
ATOM 2332 O O . GLU A 1 297 ? -11.039 9.231 19.229 1.00 94.81 297 GLU A O 1
ATOM 2337 N N . VAL A 1 298 ? -11.137 7.485 20.622 1.00 94.62 298 VAL A N 1
ATOM 2338 C CA . VAL A 1 298 ? -12.604 7.545 20.712 1.00 94.62 298 VAL A CA 1
ATOM 2339 C C . VAL A 1 298 ? -13.083 8.898 21.249 1.00 94.62 298 VAL A C 1
ATOM 2341 O O . VAL A 1 298 ? -14.096 9.437 20.798 1.00 94.62 298 VAL A O 1
ATOM 2344 N N . GLN A 1 299 ? -12.334 9.494 22.177 1.00 93.88 299 GLN A N 1
ATOM 2345 C CA . GLN A 1 299 ? -12.659 10.801 22.745 1.00 93.88 299 GLN A CA 1
ATOM 2346 C C . GLN A 1 299 ? -12.575 11.956 21.736 1.00 93.88 299 GLN A C 1
ATOM 2348 O O . GLN A 1 299 ? -13.214 12.991 21.945 1.00 93.88 299 GLN A O 1
ATOM 2353 N N . ASP A 1 300 ? -11.841 11.801 20.633 1.00 95.44 300 ASP A N 1
ATOM 2354 C CA . ASP A 1 300 ? -11.769 12.830 19.595 1.00 95.44 300 ASP A CA 1
ATOM 2355 C C . ASP A 1 300 ? -13.033 12.907 18.751 1.00 95.44 300 ASP A C 1
ATOM 2357 O O . ASP A 1 300 ? -13.322 13.961 18.186 1.00 95.44 300 ASP A O 1
ATOM 2361 N N . LEU A 1 301 ? -13.852 11.853 18.780 1.00 96.06 301 LEU A N 1
ATOM 2362 C CA . LEU A 1 301 ? -15.192 11.845 18.202 1.00 96.06 301 LEU A CA 1
ATOM 2363 C C . LEU A 1 301 ? -16.203 12.662 19.026 1.00 96.06 301 LEU A C 1
ATOM 2365 O O . LEU A 1 301 ? -17.284 12.985 18.532 1.00 96.06 301 LEU A O 1
ATOM 2369 N N . VAL A 1 302 ? -15.865 13.028 20.269 1.00 94.81 302 VAL A N 1
ATOM 2370 C CA . VAL A 1 302 ? -16.710 13.866 21.129 1.00 94.81 302 VAL A CA 1
ATOM 2371 C C . VAL A 1 302 ? -16.430 15.354 20.857 1.00 94.81 302 VAL A C 1
ATOM 2373 O O . VAL A 1 302 ? -15.283 15.807 21.010 1.00 94.81 302 VAL A O 1
ATOM 2376 N N . PRO A 1 303 ? -17.462 16.167 20.539 1.00 92.62 303 PRO A N 1
ATOM 2377 C CA . PRO A 1 303 ? -17.302 17.602 20.315 1.00 92.62 303 PRO A CA 1
ATOM 2378 C C . PRO A 1 303 ? -16.548 18.300 21.454 1.00 92.62 303 PRO A C 1
ATOM 2380 O O . PRO A 1 303 ? -16.852 18.119 22.638 1.00 92.62 303 PRO A O 1
ATOM 2383 N N . ARG A 1 304 ? -15.578 19.163 21.115 1.00 88.38 304 ARG A N 1
ATOM 2384 C CA . ARG A 1 304 ? -14.757 19.895 22.108 1.00 88.38 304 ARG A CA 1
ATOM 2385 C C . ARG A 1 304 ? -15.598 20.740 23.076 1.00 88.38 304 ARG A C 1
ATOM 2387 O O . ARG A 1 304 ? -15.229 20.916 24.238 1.00 88.38 304 ARG A O 1
ATOM 2394 N N . THR A 1 305 ? -16.744 21.237 22.616 1.00 88.62 305 THR A N 1
ATOM 2395 C CA . THR A 1 305 ? -17.717 21.996 23.419 1.00 88.62 305 THR A CA 1
ATOM 2396 C C . THR A 1 305 ? -18.348 21.166 24.540 1.00 88.62 305 THR A C 1
ATOM 2398 O O . THR A 1 305 ? -18.726 21.732 25.568 1.00 88.62 305 THR A O 1
ATOM 2401 N N . LEU A 1 306 ? -18.422 19.842 24.370 1.00 90.06 306 LEU A N 1
ATOM 2402 C CA . LEU A 1 306 ? -18.908 18.894 25.373 1.00 90.06 306 LEU A CA 1
ATOM 2403 C C . LEU A 1 306 ? -17.787 18.350 26.264 1.00 90.06 306 LEU A C 1
ATOM 2405 O O . LEU A 1 306 ? -18.027 18.092 27.440 1.00 90.06 306 LEU A O 1
ATOM 2409 N N . ARG A 1 307 ? -16.558 18.235 25.742 1.00 85.50 307 ARG A N 1
ATOM 2410 C CA . ARG A 1 307 ? -15.385 17.779 26.514 1.00 85.50 307 ARG A CA 1
ATOM 2411 C C . ARG A 1 307 ? -14.913 18.775 27.581 1.00 85.50 307 ARG A C 1
ATOM 2413 O O . ARG A 1 307 ? -14.186 18.401 28.494 1.00 85.50 307 ARG A O 1
ATOM 2420 N N . THR A 1 308 ? -15.299 20.047 27.480 1.00 86.69 308 THR A N 1
ATOM 2421 C CA . THR A 1 308 ? -14.811 21.120 28.364 1.00 86.69 308 THR A CA 1
ATOM 2422 C C . THR A 1 308 ? -15.851 21.560 29.397 1.00 86.69 308 THR A C 1
ATOM 2424 O O . THR A 1 308 ? -17.058 21.572 29.151 1.00 86.69 308 THR A O 1
ATOM 2427 N N . GLY A 1 309 ? -15.388 21.980 30.581 1.00 84.31 309 GLY A N 1
ATOM 2428 C CA . GLY A 1 309 ? -16.257 22.495 31.649 1.00 84.31 309 GLY A CA 1
ATOM 2429 C C . GLY A 1 309 ? -17.169 21.443 32.293 1.00 84.31 309 GLY A C 1
ATOM 2430 O O . GLY A 1 309 ? -18.258 21.784 32.753 1.00 84.31 309 GLY A O 1
ATOM 2431 N N . ILE A 1 310 ? -16.737 20.180 32.301 1.00 89.94 310 ILE A N 1
ATOM 2432 C CA . ILE A 1 310 ? -17.349 19.095 33.075 1.00 89.94 310 ILE A CA 1
ATOM 2433 C C . ILE A 1 310 ? -16.986 19.295 34.551 1.00 89.94 310 ILE A C 1
ATOM 2435 O O . ILE A 1 310 ? -15.827 19.539 34.881 1.00 89.94 310 ILE A O 1
ATOM 2439 N N . GLY A 1 311 ? -17.973 19.210 35.441 1.00 89.56 311 GLY A N 1
ATOM 2440 C CA . GLY A 1 311 ? -17.770 19.401 36.875 1.00 89.56 311 GLY A CA 1
ATOM 2441 C C . GLY A 1 311 ? -19.082 19.387 37.662 1.00 89.56 311 GLY A C 1
ATOM 2442 O O . GLY A 1 311 ? -20.144 19.190 37.069 1.00 89.56 311 GLY A O 1
ATOM 2443 N N . PRO A 1 312 ? -19.036 19.657 38.978 1.00 89.94 312 PRO A N 1
ATOM 2444 C CA . PRO A 1 312 ? -20.161 19.428 39.887 1.00 89.94 312 PRO A CA 1
ATOM 2445 C C . PRO A 1 312 ? -21.290 20.465 39.773 1.00 89.94 312 PRO A C 1
ATOM 2447 O O . PRO A 1 312 ? -22.344 20.292 40.375 1.00 89.94 312 PRO A O 1
ATOM 2450 N N . SER A 1 313 ? -21.087 21.557 39.028 1.00 92.94 313 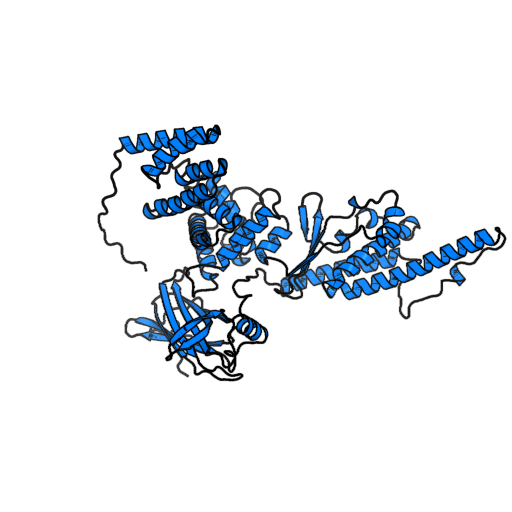SER A N 1
ATOM 2451 C CA . SER A 1 313 ? -22.151 22.535 38.760 1.00 92.94 313 SER A CA 1
ATOM 2452 C C . SER A 1 313 ? -23.258 21.927 37.894 1.00 92.94 313 SER A C 1
ATOM 2454 O O . SER A 1 313 ? -22.975 21.074 37.060 1.00 92.94 313 SER A O 1
ATOM 2456 N N . GLU A 1 314 ? -24.491 22.427 37.988 1.00 89.00 314 GLU A N 1
ATOM 2457 C CA . GLU A 1 314 ? -25.609 21.929 37.166 1.00 89.00 314 GLU A CA 1
ATOM 2458 C C . GLU A 1 314 ? -25.329 21.997 35.657 1.00 89.00 314 GLU A C 1
ATOM 2460 O O . GLU A 1 314 ? -25.621 21.059 34.915 1.00 89.00 314 GLU A O 1
ATOM 2465 N N . ARG A 1 315 ? -24.653 23.058 35.193 1.00 87.75 315 ARG A N 1
ATOM 2466 C CA . ARG A 1 315 ? -24.206 23.160 33.794 1.00 87.75 315 ARG A CA 1
ATOM 2467 C C . ARG A 1 315 ? -23.163 22.092 33.443 1.00 87.75 315 ARG A C 1
ATOM 2469 O O . ARG A 1 315 ? -23.200 21.545 32.343 1.00 87.75 315 ARG A O 1
ATOM 2476 N N . GLY A 1 316 ? -22.242 21.805 34.362 1.00 90.19 316 GLY A N 1
ATOM 2477 C CA . GLY A 1 316 ? -21.225 20.763 34.207 1.00 90.19 316 GLY A CA 1
ATOM 2478 C C . GLY A 1 316 ? -21.825 19.356 34.197 1.00 90.19 316 GLY A C 1
ATOM 2479 O O . GLY A 1 316 ? -21.474 18.560 33.328 1.00 90.19 316 GLY A O 1
ATOM 2480 N N . LYS A 1 317 ? -22.794 19.077 35.076 1.00 91.38 317 LYS A N 1
ATOM 2481 C CA . LYS A 1 317 ? -23.551 17.818 35.100 1.00 91.38 317 LYS A CA 1
ATOM 2482 C C . LYS A 1 317 ? -24.380 17.622 33.833 1.00 91.38 317 LYS A C 1
ATOM 2484 O O . LYS A 1 317 ? -24.366 16.536 33.266 1.00 91.38 317 LYS A O 1
ATOM 2489 N N . ALA A 1 318 ? -25.055 18.664 33.338 1.00 89.88 318 ALA A N 1
ATOM 2490 C CA . ALA A 1 318 ? -25.803 18.598 32.080 1.00 89.88 318 ALA A CA 1
ATOM 2491 C C . ALA A 1 318 ? -24.896 18.247 30.887 1.00 89.88 318 ALA A C 1
ATOM 2493 O O . ALA A 1 318 ? -25.248 17.398 30.067 1.00 89.88 318 ALA A O 1
ATOM 2494 N N . ARG A 1 319 ? -23.691 18.835 30.826 1.00 92.12 319 ARG A N 1
ATOM 2495 C CA . ARG A 1 319 ? -22.668 18.453 29.838 1.00 92.12 319 ARG A CA 1
ATOM 2496 C C . ARG A 1 319 ? -22.203 17.015 30.018 1.00 92.12 319 ARG A C 1
ATOM 2498 O O . ARG A 1 319 ? -22.106 16.296 29.032 1.00 92.12 319 ARG A O 1
ATOM 2505 N N . ALA A 1 320 ? -21.963 16.580 31.253 1.00 93.75 320 ALA A N 1
ATOM 2506 C CA . ALA A 1 320 ? -21.560 15.208 31.531 1.00 93.75 320 ALA A CA 1
ATOM 2507 C C . ALA A 1 320 ? -22.621 14.199 31.058 1.00 93.75 320 ALA A C 1
ATOM 2509 O O . ALA A 1 320 ? -22.293 13.271 30.325 1.00 93.75 320 ALA A O 1
ATOM 2510 N N . ARG A 1 321 ? -23.906 14.432 31.361 1.00 93.38 321 ARG A N 1
ATOM 2511 C CA . ARG A 1 321 ? -25.016 13.608 30.848 1.00 93.38 321 ARG A CA 1
ATOM 2512 C C . ARG A 1 321 ? -25.019 13.552 29.317 1.00 93.38 321 ARG A C 1
ATOM 2514 O O . ARG A 1 321 ? -25.178 12.474 28.754 1.00 93.38 321 ARG A O 1
ATOM 2521 N N . ALA A 1 322 ? -24.788 14.680 28.640 1.00 93.56 322 ALA A N 1
ATOM 2522 C CA . ALA A 1 322 ? -24.667 14.711 27.182 1.00 93.56 322 ALA A CA 1
ATOM 2523 C C . ALA A 1 322 ? -23.481 13.871 26.671 1.00 93.56 322 ALA A C 1
ATOM 2525 O O . ALA A 1 322 ? -23.648 13.105 25.724 1.00 93.56 322 ALA A O 1
ATOM 2526 N N . VAL A 1 323 ? -22.312 13.958 27.317 1.00 95.50 323 VAL A N 1
ATOM 2527 C CA . VAL A 1 323 ? -21.133 13.146 26.964 1.00 95.50 323 VAL A CA 1
ATOM 2528 C C . VAL A 1 323 ? -21.410 11.654 27.137 1.00 95.50 323 VAL A C 1
ATOM 2530 O O . VAL A 1 323 ? -21.080 10.896 26.233 1.00 95.50 323 VAL A O 1
ATOM 2533 N N . VAL A 1 324 ? -22.069 11.226 28.221 1.00 95.12 324 VAL A N 1
ATOM 2534 C CA . VAL A 1 324 ? -22.459 9.814 28.415 1.00 95.12 324 VAL A CA 1
ATOM 2535 C C . VAL A 1 324 ? -23.264 9.300 27.223 1.00 95.12 324 VAL A C 1
ATOM 2537 O O . VAL A 1 324 ? -22.948 8.244 26.692 1.00 95.12 324 VAL A O 1
ATOM 2540 N N . ARG A 1 325 ? -24.260 10.058 26.747 1.00 94.69 325 ARG A N 1
ATOM 2541 C CA . ARG A 1 325 ? -25.084 9.657 25.590 1.00 94.69 325 ARG A CA 1
ATOM 2542 C C . ARG A 1 325 ? -24.298 9.600 24.288 1.00 94.69 325 ARG A C 1
ATOM 2544 O O . ARG A 1 325 ? -24.526 8.713 23.474 1.00 94.69 325 ARG A O 1
ATOM 2551 N N . VAL A 1 326 ? -23.381 10.543 24.086 1.00 96.31 326 VAL A N 1
ATOM 2552 C CA . VAL A 1 326 ? -22.499 10.534 22.914 1.00 96.31 326 VAL A CA 1
ATOM 2553 C C . VAL A 1 326 ? -21.579 9.311 22.955 1.00 96.31 326 VAL A C 1
ATOM 2555 O O . VAL A 1 326 ? -21.448 8.623 21.949 1.00 96.31 326 VAL A O 1
ATOM 2558 N N . LEU A 1 327 ? -20.994 8.995 24.112 1.00 96.56 327 LEU A N 1
ATOM 2559 C CA . LEU A 1 327 ? -20.158 7.806 24.290 1.00 96.56 327 LEU A CA 1
ATOM 2560 C C . LEU A 1 327 ? -20.961 6.502 24.162 1.00 96.56 327 LEU A C 1
ATOM 2562 O O . LEU A 1 327 ? -20.443 5.545 23.596 1.00 96.56 327 LEU A O 1
ATOM 2566 N N . GLU A 1 328 ? -22.216 6.467 24.628 1.00 95.69 328 GLU A N 1
ATOM 2567 C CA . GLU A 1 328 ? -23.135 5.328 24.456 1.00 95.69 328 GLU A CA 1
ATOM 2568 C C . GLU A 1 328 ? -23.311 5.031 22.963 1.00 95.69 328 GLU A C 1
ATOM 2570 O O . GLU A 1 328 ? -23.206 3.883 22.534 1.00 95.69 328 GLU A O 1
ATOM 2575 N N . GLU A 1 329 ? -23.515 6.083 22.165 1.00 95.88 329 GLU A N 1
ATOM 2576 C CA . GLU A 1 329 ? -23.671 5.977 20.718 1.00 95.88 329 GLU A CA 1
ATOM 2577 C C . GLU A 1 329 ? -22.372 5.540 20.026 1.00 95.88 329 GLU A C 1
ATOM 2579 O O . GLU A 1 329 ? -22.394 4.640 19.185 1.00 95.88 329 GLU A O 1
ATOM 2584 N N . ILE A 1 330 ? -21.231 6.130 20.400 1.00 96.81 330 ILE A N 1
ATOM 2585 C CA . ILE A 1 330 ? -19.934 5.781 19.813 1.00 96.81 330 ILE A CA 1
ATOM 2586 C C . ILE A 1 330 ? -19.570 4.327 20.136 1.00 96.81 330 ILE A C 1
ATOM 2588 O O . ILE A 1 330 ? -19.405 3.519 19.221 1.00 96.81 330 ILE A O 1
ATOM 2592 N N . TYR A 1 331 ? -19.476 3.959 21.417 1.00 96.94 331 TYR A N 1
ATOM 2593 C CA . TYR A 1 331 ? -19.080 2.605 21.811 1.00 96.94 331 TYR A CA 1
ATOM 2594 C C . TYR A 1 331 ? -20.116 1.554 21.401 1.00 96.94 331 TYR A C 1
ATOM 2596 O O . TYR A 1 331 ? -19.742 0.439 21.034 1.00 96.94 331 TYR A O 1
ATOM 2604 N N . GLY A 1 332 ? -21.405 1.903 21.386 1.00 95.75 332 GLY A N 1
ATOM 2605 C CA . GLY A 1 332 ? -22.460 1.018 20.897 1.00 95.75 332 GLY A CA 1
ATOM 2606 C C . GLY A 1 332 ? -22.298 0.672 19.420 1.00 95.75 332 GLY A C 1
ATOM 2607 O O . GLY A 1 332 ? -22.523 -0.470 19.035 1.00 95.75 332 GLY A O 1
ATOM 2608 N N . GLN A 1 333 ? -21.852 1.619 18.590 1.00 96.69 333 GLN A N 1
ATOM 2609 C CA . GLN A 1 333 ? -21.562 1.347 17.181 1.00 96.69 333 GLN A CA 1
ATOM 2610 C C . GLN A 1 333 ? -20.225 0.623 16.986 1.00 96.69 333 GLN A C 1
ATOM 2612 O O . GLN A 1 333 ? -20.172 -0.318 16.198 1.00 96.69 333 GLN A O 1
ATOM 2617 N N . LEU A 1 334 ? -19.161 1.016 17.696 1.00 96.19 334 LEU A N 1
ATOM 2618 C CA . LEU A 1 334 ? -17.829 0.413 17.542 1.00 96.19 334 LEU A CA 1
ATOM 2619 C C . LEU A 1 334 ? -17.757 -1.034 18.063 1.00 96.19 334 LEU A C 1
ATOM 2621 O O . LEU A 1 334 ? -17.111 -1.879 17.443 1.00 96.19 334 LEU A O 1
ATOM 2625 N N . SER A 1 335 ? -18.458 -1.353 19.156 1.00 96.25 335 SER A N 1
ATOM 2626 C CA . SER A 1 335 ? -18.464 -2.700 19.757 1.00 96.25 335 SER A CA 1
ATOM 2627 C C . SER A 1 335 ? -19.083 -3.784 18.870 1.00 96.25 335 SER A C 1
ATOM 2629 O O . SER A 1 335 ? -18.790 -4.962 19.058 1.00 96.25 335 SER A O 1
ATOM 2631 N N . LEU A 1 336 ? -19.879 -3.403 17.863 1.00 95.25 336 LEU A N 1
ATOM 2632 C CA . LEU A 1 336 ? -20.401 -4.330 16.851 1.00 95.25 336 LEU A CA 1
ATOM 2633 C C . LEU A 1 336 ? -19.307 -4.879 15.930 1.00 95.25 336 LEU A C 1
ATOM 2635 O O . LEU A 1 336 ? -19.490 -5.937 15.332 1.00 95.25 336 LEU A O 1
ATOM 2639 N N . TYR A 1 337 ? -18.200 -4.148 15.798 1.00 93.62 337 TYR A N 1
ATOM 2640 C CA . TYR A 1 337 ? -17.114 -4.464 14.874 1.00 93.62 337 TYR A CA 1
ATOM 2641 C C . TYR A 1 337 ? -15.848 -4.925 15.592 1.00 93.62 337 TYR A C 1
ATOM 2643 O O . TYR A 1 337 ? -15.055 -5.646 14.995 1.00 93.62 337 TYR A O 1
ATOM 2651 N N . HIS A 1 338 ? -15.634 -4.518 16.849 1.00 92.62 338 HIS A N 1
ATOM 2652 C CA . HIS A 1 338 ? -14.425 -4.894 17.574 1.00 92.62 338 HIS A CA 1
ATOM 2653 C C . HIS A 1 338 ? -14.653 -5.093 19.086 1.00 92.62 338 HIS A C 1
ATOM 2655 O O . HIS A 1 338 ? -15.204 -4.205 19.749 1.00 92.62 338 HIS A O 1
ATOM 2661 N N . PRO A 1 339 ? -14.189 -6.217 19.673 1.00 90.00 339 PRO A N 1
ATOM 2662 C CA . PRO A 1 339 ? -14.444 -6.554 21.075 1.00 90.00 339 PRO A CA 1
ATOM 2663 C C . PRO A 1 339 ? -13.775 -5.610 22.083 1.00 90.00 339 PRO A C 1
ATOM 2665 O O . PRO A 1 339 ? -14.278 -5.493 23.199 1.00 90.00 339 PRO A O 1
ATOM 2668 N N . ALA A 1 340 ? -12.710 -4.887 21.709 1.00 88.69 340 ALA A N 1
ATOM 2669 C CA . ALA A 1 340 ? -12.032 -3.936 22.608 1.00 88.69 340 ALA A CA 1
ATOM 2670 C C . ALA A 1 340 ? -12.965 -2.837 23.158 1.00 88.69 340 ALA A C 1
ATOM 2672 O O . ALA A 1 340 ? -12.711 -2.273 24.221 1.00 88.69 340 ALA A O 1
ATOM 2673 N N . TYR A 1 341 ? -14.075 -2.556 22.469 1.00 93.75 341 TYR A N 1
ATOM 2674 C CA . TYR A 1 341 ? -15.048 -1.542 22.877 1.00 93.75 341 TYR A CA 1
ATOM 2675 C C . TYR A 1 341 ? -16.220 -2.095 23.696 1.00 93.75 341 TYR A C 1
ATOM 2677 O O . TYR A 1 341 ? -17.008 -1.312 24.223 1.00 93.75 341 TYR A O 1
ATOM 2685 N N . ALA A 1 342 ? -16.356 -3.420 23.820 1.00 89.81 342 ALA A N 1
ATOM 2686 C CA . ALA A 1 342 ? -17.533 -4.049 24.419 1.00 89.81 342 ALA A CA 1
ATOM 2687 C C . ALA A 1 342 ? -17.686 -3.723 25.913 1.00 89.81 342 ALA A C 1
ATOM 2689 O O . ALA A 1 342 ? -18.771 -3.334 26.338 1.00 89.81 342 ALA A O 1
ATOM 2690 N N . THR A 1 343 ? -16.608 -3.816 26.697 1.00 89.00 343 THR A N 1
ATOM 2691 C CA . THR A 1 343 ? -16.645 -3.500 28.137 1.00 89.00 343 THR A CA 1
ATOM 2692 C C . THR A 1 343 ? -17.011 -2.034 28.374 1.00 89.00 343 THR A C 1
ATOM 2694 O O . THR A 1 343 ? -17.923 -1.736 29.135 1.00 89.00 343 THR A O 1
ATOM 2697 N N . ARG A 1 344 ? -16.382 -1.109 27.634 1.00 91.69 344 ARG A N 1
ATOM 2698 C CA . ARG A 1 344 ? -16.674 0.332 27.743 1.00 91.69 344 ARG A CA 1
ATOM 2699 C C . ARG A 1 344 ? -18.106 0.659 27.322 1.00 91.69 344 ARG A C 1
ATOM 2701 O O . ARG A 1 344 ? -18.755 1.495 27.947 1.00 91.69 344 ARG A O 1
ATOM 2708 N N . TYR A 1 345 ? -18.623 -0.018 26.296 1.00 95.31 345 TYR A N 1
ATOM 2709 C CA . TYR A 1 345 ? -20.029 0.094 25.923 1.00 95.31 345 TYR A CA 1
ATOM 2710 C C . TYR A 1 345 ? -20.953 -0.347 27.064 1.00 95.31 345 TYR A C 1
ATOM 2712 O O . TYR A 1 345 ? -21.897 0.374 27.372 1.00 95.31 345 TYR A O 1
ATOM 2720 N N . GLN A 1 346 ? -20.676 -1.486 27.707 1.00 92.12 346 GLN A N 1
ATOM 2721 C CA . GLN A 1 346 ? -21.479 -1.985 28.828 1.00 92.12 346 GLN A CA 1
ATOM 2722 C C . GLN A 1 346 ? -21.517 -0.987 29.989 1.00 92.12 346 GLN A C 1
ATOM 2724 O O . GLN A 1 346 ? -22.605 -0.674 30.474 1.00 92.12 346 GLN A O 1
ATOM 2729 N N . ASP A 1 347 ? -20.366 -0.431 30.374 1.00 90.56 347 ASP A N 1
ATOM 2730 C CA . ASP A 1 347 ? -20.274 0.552 31.460 1.00 90.56 347 ASP A CA 1
ATOM 2731 C C . ASP A 1 347 ? -21.080 1.821 31.148 1.00 90.56 347 ASP A C 1
ATOM 2733 O O . ASP A 1 347 ? -21.873 2.298 31.966 1.00 90.56 347 ASP A O 1
ATOM 2737 N N . VAL A 1 348 ? -20.921 2.359 29.934 1.00 94.56 348 VAL A N 1
ATOM 2738 C CA . VAL A 1 348 ? -21.630 3.571 29.506 1.00 94.56 348 VAL A CA 1
ATOM 2739 C C . VAL A 1 348 ? -23.126 3.319 29.337 1.00 94.56 348 VAL A C 1
ATOM 2741 O O . VAL A 1 348 ? -23.920 4.158 29.754 1.00 94.56 348 VAL A O 1
ATOM 2744 N N . ALA A 1 349 ? -23.531 2.177 28.782 1.00 93.31 349 ALA A N 1
ATOM 2745 C CA . ALA A 1 349 ? -24.936 1.809 28.616 1.00 93.31 349 ALA A CA 1
ATOM 2746 C C . ALA A 1 349 ? -25.639 1.585 29.966 1.00 93.31 349 ALA A C 1
ATOM 2748 O O . ALA A 1 349 ? -26.789 1.998 30.143 1.00 93.31 349 ALA A O 1
ATOM 2749 N N . ALA A 1 350 ? -24.946 0.985 30.939 1.00 90.38 350 ALA A N 1
ATOM 2750 C CA . ALA A 1 350 ? -25.457 0.823 32.296 1.00 90.38 350 ALA A CA 1
ATOM 2751 C C . ALA A 1 350 ? -25.695 2.188 32.958 1.00 90.38 350 ALA A C 1
ATOM 2753 O O . ALA A 1 350 ? -26.794 2.459 33.444 1.00 90.38 350 ALA A O 1
ATOM 2754 N N . PHE A 1 351 ? -24.714 3.094 32.899 1.00 92.50 351 PHE A N 1
ATOM 2755 C CA . PHE A 1 351 ? -24.862 4.433 33.476 1.00 92.50 351 PHE A CA 1
ATOM 2756 C C . PHE A 1 351 ? -25.906 5.287 32.734 1.00 92.50 351 PHE A C 1
ATOM 2758 O O . PHE A 1 351 ? -26.699 6.001 33.344 1.00 92.50 351 PHE A O 1
ATOM 2765 N N . ALA A 1 352 ? -25.966 5.177 31.407 1.00 92.25 352 ALA A N 1
ATOM 2766 C CA . ALA A 1 352 ? -26.997 5.786 30.573 1.00 92.25 352 ALA A CA 1
ATOM 2767 C C . ALA A 1 352 ? -28.418 5.319 30.944 1.00 92.25 352 ALA A C 1
ATOM 2769 O O . ALA A 1 352 ? -29.366 6.101 30.841 1.00 92.25 352 ALA A O 1
ATOM 2770 N N . SER A 1 353 ? -28.578 4.066 31.372 1.00 90.75 353 SER A N 1
ATOM 2771 C CA . SER A 1 353 ? -29.870 3.539 31.826 1.00 90.75 353 SER A CA 1
ATOM 2772 C C . SER A 1 353 ? -30.290 4.173 33.155 1.00 90.75 353 SER A C 1
ATOM 2774 O O . SER A 1 353 ? -31.414 4.654 33.256 1.00 90.75 353 SER A O 1
ATOM 2776 N N . LEU A 1 354 ? -29.364 4.324 34.111 1.00 89.00 354 LEU A N 1
ATOM 2777 C CA . LEU A 1 354 ? -29.625 5.034 35.375 1.00 89.00 354 LEU A CA 1
ATOM 2778 C C . LEU A 1 354 ? -30.051 6.492 35.150 1.00 89.00 354 LEU A C 1
ATOM 2780 O O . LEU A 1 354 ? -30.990 6.981 35.770 1.00 89.00 354 LEU A O 1
ATOM 2784 N N . LEU A 1 355 ? -29.396 7.186 34.216 1.00 90.00 355 LEU A N 1
ATOM 2785 C CA . LEU A 1 355 ? -29.784 8.546 33.838 1.00 90.00 355 LEU A CA 1
ATOM 2786 C C . LEU A 1 355 ? -31.176 8.608 33.184 1.00 90.00 355 LEU A C 1
ATOM 2788 O O . LEU A 1 355 ? -31.847 9.632 33.284 1.00 90.00 355 LEU A O 1
ATOM 2792 N N . ASP A 1 356 ? -31.597 7.555 32.472 1.00 89.00 356 ASP A N 1
ATOM 2793 C CA . ASP A 1 356 ? -32.952 7.473 31.910 1.00 89.00 356 ASP A CA 1
ATOM 2794 C C . ASP A 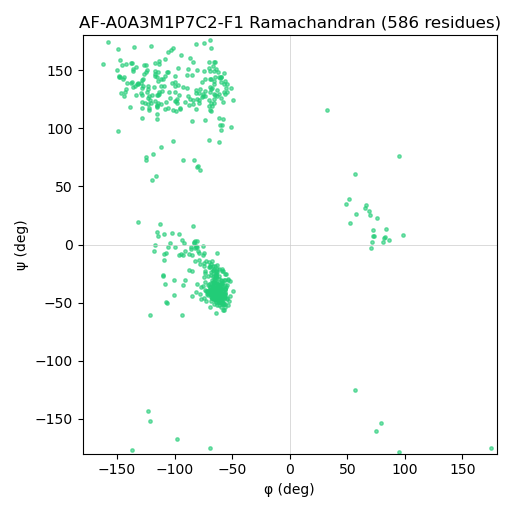1 356 ? -33.999 7.275 33.010 1.00 89.00 356 ASP A C 1
ATOM 2796 O O . ASP A 1 356 ? -35.044 7.923 32.975 1.00 89.00 356 ASP A O 1
ATOM 2800 N N . GLU A 1 357 ? -33.702 6.440 34.004 1.00 87.06 357 GLU A N 1
ATOM 2801 C CA . GLU A 1 357 ? -34.560 6.217 35.170 1.00 87.06 357 GLU A CA 1
ATOM 2802 C C . GLU A 1 357 ? -34.727 7.495 36.009 1.00 87.06 357 GLU A C 1
ATOM 2804 O O . GLU A 1 357 ? -35.859 7.873 36.317 1.00 87.06 357 GLU A O 1
ATOM 2809 N N . GLU A 1 358 ? -33.632 8.213 36.296 1.00 85.88 358 GLU A N 1
ATOM 2810 C CA . GLU A 1 358 ? -33.651 9.507 37.002 1.00 85.88 358 GLU A CA 1
ATOM 2811 C C . GLU A 1 358 ? -34.529 10.532 36.261 1.00 85.88 358 GLU A C 1
ATOM 2813 O O . GLU A 1 358 ? -35.349 11.235 36.856 1.00 85.88 358 GLU A O 1
ATOM 2818 N N . GLU A 1 359 ? -34.393 10.606 34.936 1.00 84.38 359 GLU A N 1
ATOM 2819 C CA . GLU A 1 359 ? -35.114 11.571 34.112 1.00 84.38 359 GLU A CA 1
ATOM 2820 C C . GLU A 1 359 ? -36.620 11.272 34.046 1.00 84.38 359 GLU A C 1
ATOM 2822 O O . GLU A 1 359 ? -37.436 12.194 34.168 1.00 84.38 359 GLU A O 1
ATOM 2827 N N . VAL A 1 360 ? -36.992 9.991 33.934 1.00 85.19 360 VAL A N 1
ATOM 2828 C CA . VAL A 1 360 ? -38.388 9.529 33.996 1.00 85.19 360 VAL A CA 1
ATOM 2829 C C . VAL A 1 360 ? -38.987 9.777 35.382 1.00 85.19 360 VAL A C 1
ATOM 2831 O O . VAL A 1 360 ? -40.121 10.258 35.477 1.00 85.19 360 VAL A O 1
ATOM 2834 N N . ALA A 1 361 ? -38.243 9.512 36.459 1.00 83.44 361 ALA A N 1
ATOM 2835 C CA . ALA A 1 361 ? -38.685 9.786 37.826 1.00 83.44 361 ALA A CA 1
ATOM 2836 C C . ALA A 1 361 ? -38.918 11.290 38.048 1.00 83.44 361 ALA A C 1
ATOM 2838 O O . ALA A 1 361 ? -39.975 11.691 38.541 1.00 83.44 361 ALA A O 1
ATOM 2839 N N . ALA A 1 362 ? -37.990 12.140 37.598 1.00 82.50 362 ALA A N 1
ATOM 2840 C CA . ALA A 1 362 ? -38.117 13.592 37.684 1.00 82.50 362 ALA A CA 1
ATOM 2841 C C . ALA A 1 362 ? -39.284 14.136 36.840 1.00 82.50 362 ALA A C 1
ATOM 2843 O O . ALA A 1 362 ? -39.984 15.059 37.261 1.00 82.50 362 ALA A O 1
ATOM 2844 N N . GLU A 1 363 ? -39.526 13.588 35.645 1.00 82.06 363 GLU A N 1
ATOM 2845 C CA . GLU A 1 363 ? -40.688 13.950 34.828 1.00 82.06 363 GLU A CA 1
ATOM 2846 C C . GLU A 1 363 ? -42.004 13.537 35.492 1.00 82.06 363 GLU A C 1
ATOM 2848 O O . GLU A 1 363 ? -42.926 14.352 35.575 1.00 82.06 363 GLU A O 1
ATOM 2853 N N . THR A 1 364 ? -42.060 12.325 36.042 1.00 81.62 364 THR A N 1
ATOM 2854 C CA . THR A 1 364 ? -43.218 11.813 36.783 1.00 81.62 364 THR A CA 1
ATOM 2855 C C . THR A 1 364 ? -43.512 12.680 38.007 1.00 81.62 364 THR A C 1
ATOM 2857 O O . THR A 1 364 ? -44.655 13.091 38.210 1.00 81.62 364 THR A O 1
ATOM 2860 N N . ALA A 1 365 ? -42.485 13.050 38.780 1.00 79.25 365 ALA A N 1
ATOM 2861 C CA . ALA A 1 365 ? -42.617 13.951 39.922 1.00 79.25 365 ALA A CA 1
ATOM 2862 C C . ALA A 1 365 ? -43.142 15.335 39.501 1.00 79.25 365 ALA A C 1
ATOM 2864 O O . ALA A 1 365 ? -44.076 15.849 40.117 1.00 79.25 365 ALA A O 1
ATOM 2865 N N . ARG A 1 366 ? -42.620 15.915 38.407 1.00 79.44 366 ARG A N 1
ATOM 2866 C CA . ARG A 1 366 ? -43.122 17.187 37.849 1.00 79.44 366 ARG A CA 1
ATOM 2867 C C . ARG A 1 366 ? -44.587 17.089 37.420 1.00 79.44 366 ARG A C 1
ATOM 2869 O O . ARG A 1 366 ? -45.370 17.981 37.739 1.00 79.44 366 ARG A O 1
ATOM 2876 N N . GLN A 1 367 ? -44.978 16.017 36.731 1.00 77.75 367 GLN A N 1
ATOM 2877 C CA . GLN A 1 367 ? -46.369 15.795 36.320 1.00 77.75 367 GLN A CA 1
ATOM 2878 C C . GLN A 1 367 ? -47.298 15.641 37.530 1.00 77.75 367 GLN A C 1
ATOM 2880 O O . GLN A 1 367 ? -48.356 16.270 37.573 1.00 77.75 367 GLN A O 1
ATOM 2885 N N . MET A 1 368 ? -46.888 14.875 38.547 1.00 76.00 368 MET A N 1
ATOM 2886 C CA . MET A 1 368 ? -47.633 14.747 39.803 1.00 76.00 368 MET A CA 1
ATOM 2887 C C . MET A 1 368 ? -47.764 16.087 40.529 1.00 76.00 368 MET A C 1
ATOM 2889 O O . MET A 1 368 ? -48.828 16.384 41.060 1.00 76.00 368 MET A O 1
ATOM 2893 N N . GLN A 1 369 ? -46.731 16.930 40.512 1.00 72.75 369 GLN A N 1
ATOM 2894 C CA . GLN A 1 369 ? -46.755 18.248 41.147 1.00 72.75 369 GLN A CA 1
ATOM 2895 C C . GLN A 1 369 ? -47.699 19.232 40.431 1.00 72.75 369 GLN A C 1
ATOM 2897 O O . GLN A 1 369 ? -48.404 20.002 41.089 1.00 72.75 369 GLN A O 1
ATOM 2902 N N . VAL A 1 370 ? -47.774 19.160 39.096 1.00 75.12 370 VAL A N 1
ATOM 2903 C CA . VAL A 1 370 ? -48.749 19.908 38.281 1.00 75.12 370 VAL A CA 1
ATOM 2904 C C . VAL A 1 370 ? -50.180 19.421 38.546 1.00 75.12 370 VAL A C 1
ATOM 2906 O O . VAL A 1 370 ? -51.084 20.242 38.696 1.00 75.12 370 VAL A O 1
ATOM 2909 N N . LEU A 1 371 ? -50.389 18.105 38.667 1.00 70.06 371 LEU A N 1
ATOM 2910 C CA . LEU A 1 371 ? -51.696 17.503 38.967 1.00 70.06 371 LEU A CA 1
ATOM 2911 C C . LEU A 1 371 ? -52.155 17.745 40.417 1.00 70.06 371 LEU A C 1
ATOM 2913 O O . LEU A 1 371 ? -53.345 17.930 40.659 1.00 70.06 371 LEU A O 1
ATOM 2917 N N . ALA A 1 372 ? -51.230 17.779 41.380 1.00 63.22 372 ALA A N 1
ATOM 2918 C CA . ALA A 1 372 ? -51.514 17.947 42.808 1.00 63.22 372 ALA A CA 1
ATOM 2919 C C . ALA A 1 372 ? -51.694 19.413 43.250 1.00 63.22 372 ALA A C 1
ATOM 2921 O O . ALA A 1 372 ? -51.906 19.673 44.437 1.00 63.22 372 ALA A O 1
ATOM 2922 N N . GLY A 1 373 ? -51.612 20.382 42.329 1.00 52.12 373 GLY A N 1
ATOM 2923 C CA . GLY A 1 373 ? -51.903 21.790 42.610 1.00 52.12 373 GLY A CA 1
ATOM 2924 C C . GLY A 1 373 ? -51.057 22.375 43.747 1.00 52.12 373 GLY A C 1
ATOM 2925 O O . GLY A 1 373 ? -51.604 22.808 44.758 1.00 52.12 373 GLY A O 1
ATOM 2926 N N . ASN A 1 374 ? -49.727 22.384 43.591 1.00 55.06 374 ASN A N 1
ATOM 2927 C CA . ASN A 1 374 ? -48.763 23.093 44.454 1.00 55.06 374 ASN A CA 1
ATOM 2928 C C . ASN A 1 374 ? -48.854 22.848 45.980 1.00 55.06 374 ASN A C 1
ATOM 2930 O O . ASN A 1 374 ? -48.318 23.648 46.748 1.00 55.06 374 ASN A O 1
ATOM 2934 N N . ARG A 1 375 ? -49.503 21.776 46.459 1.00 46.50 375 ARG A N 1
ATOM 2935 C CA . ARG A 1 375 ? -49.776 21.611 47.902 1.00 46.50 375 ARG A CA 1
ATOM 2936 C C . ARG A 1 375 ? -48.941 20.596 48.672 1.00 46.50 375 ARG A C 1
ATOM 2938 O O . ARG A 1 375 ? -49.077 20.568 49.890 1.00 46.50 375 ARG A O 1
ATOM 2945 N N . LEU A 1 376 ? -48.032 19.853 48.044 1.00 46.16 376 LEU A N 1
ATOM 2946 C CA . LEU A 1 376 ? -47.081 18.988 48.757 1.00 46.16 376 LEU A CA 1
ATOM 2947 C C . LEU A 1 376 ? -45.706 19.005 48.061 1.00 46.16 376 LEU A C 1
ATOM 2949 O O . LEU A 1 376 ? -45.664 18.887 46.833 1.00 46.16 376 LEU A O 1
ATOM 2953 N N . PRO A 1 377 ? -44.587 19.149 48.799 1.00 45.03 377 PRO A N 1
ATOM 2954 C CA . PRO A 1 377 ? -43.270 18.838 48.263 1.00 45.03 377 PRO A CA 1
ATOM 2955 C C . PRO A 1 377 ? -43.194 17.322 48.060 1.00 45.03 377 PRO A C 1
ATOM 2957 O O . PRO A 1 377 ? -43.310 16.560 49.017 1.00 45.03 377 PRO A O 1
ATOM 2960 N N . VAL A 1 378 ? -43.071 16.889 46.806 1.00 48.41 378 VAL A N 1
ATOM 2961 C CA . VAL A 1 378 ? -42.774 15.493 46.477 1.00 48.41 378 VAL A CA 1
ATOM 2962 C C . VAL A 1 378 ? -41.270 15.325 46.634 1.00 48.41 378 VAL A C 1
ATOM 2964 O O . VAL A 1 378 ? -40.503 16.001 45.949 1.00 48.41 378 VAL A O 1
ATOM 2967 N N . ASP A 1 379 ? -40.865 14.478 47.573 1.00 45.56 379 ASP A N 1
ATOM 2968 C CA . ASP A 1 379 ? -39.467 14.129 47.790 1.00 45.56 379 ASP A CA 1
ATOM 2969 C C . ASP A 1 379 ? -39.001 13.198 46.661 1.00 45.56 379 ASP A C 1
ATOM 2971 O O . ASP A 1 379 ? -39.455 12.057 46.551 1.00 45.56 379 ASP A O 1
ATOM 2975 N N . VAL A 1 380 ? -38.173 13.726 45.757 1.00 45.78 380 VAL A N 1
ATOM 2976 C CA . VAL A 1 380 ? -37.715 13.025 44.544 1.00 45.78 380 VAL A CA 1
ATOM 2977 C C . VAL A 1 380 ? -36.682 11.944 44.893 1.00 45.78 380 VAL A C 1
ATOM 2979 O O . VAL A 1 380 ? -36.599 10.946 44.182 1.00 45.78 380 VAL A O 1
ATOM 2982 N N . GLU A 1 381 ? -35.973 12.081 46.023 1.00 44.38 381 GLU A N 1
ATOM 2983 C CA . GLU A 1 381 ? -34.975 11.104 46.493 1.00 44.38 381 GLU A CA 1
ATOM 2984 C C . GLU A 1 381 ? -35.610 9.774 46.931 1.00 44.38 381 GLU A C 1
ATOM 2986 O O . GLU A 1 381 ? -34.986 8.723 46.818 1.00 44.38 381 GLU A O 1
ATOM 2991 N N . ALA A 1 382 ? -36.879 9.774 47.355 1.00 44.81 382 ALA A N 1
ATOM 2992 C CA . ALA A 1 382 ? -37.577 8.556 47.777 1.00 44.81 382 ALA A CA 1
ATOM 2993 C C . ALA A 1 382 ? -37.994 7.633 46.608 1.00 44.81 382 ALA A C 1
ATOM 2995 O O . ALA A 1 382 ? -38.489 6.530 46.847 1.00 44.81 382 ALA A O 1
ATOM 2996 N N . LEU A 1 383 ? -37.824 8.070 45.352 1.00 41.91 383 LEU A N 1
ATOM 2997 C CA . LEU A 1 383 ? -38.219 7.330 44.145 1.00 41.91 383 LEU A CA 1
ATOM 2998 C C . LEU A 1 383 ? -37.032 6.792 43.325 1.00 41.91 383 LEU A C 1
ATOM 3000 O O . LEU A 1 383 ? -37.263 6.029 42.389 1.00 41.91 383 LEU A O 1
ATOM 3004 N N . SER A 1 384 ? -35.789 7.162 43.655 1.00 41.50 384 SER A N 1
ATOM 3005 C CA . SER A 1 384 ? -34.590 6.869 42.849 1.00 41.50 384 SER A CA 1
ATOM 3006 C C . SER A 1 384 ? -33.597 5.889 43.490 1.00 41.50 384 SER A C 1
ATOM 3008 O O . SER A 1 384 ? -32.454 5.808 43.042 1.00 41.50 384 SER A O 1
ATOM 3010 N N . ASP A 1 385 ? -33.999 5.115 44.504 1.00 39.59 385 ASP A N 1
ATOM 3011 C CA . ASP A 1 385 ? -33.108 4.158 45.181 1.00 39.59 385 ASP A CA 1
ATOM 3012 C C . ASP A 1 385 ? -32.957 2.845 44.381 1.00 39.59 385 ASP A C 1
ATOM 3014 O O . ASP A 1 385 ? -33.422 1.771 44.766 1.00 39.59 385 ASP A O 1
ATOM 3018 N N . VAL A 1 386 ? -32.330 2.948 43.205 1.00 41.00 386 VAL A N 1
ATOM 3019 C CA . VAL A 1 386 ? -31.858 1.809 42.407 1.00 41.00 386 VAL A CA 1
ATOM 3020 C C . VAL A 1 386 ? -30.344 1.930 42.273 1.00 41.00 386 VAL A C 1
ATOM 3022 O O . VAL A 1 386 ? -29.791 2.357 41.262 1.00 41.00 386 VAL A O 1
ATOM 3025 N N . GLY A 1 387 ? -29.640 1.564 43.342 1.00 40.38 387 GLY A N 1
ATOM 3026 C CA . GLY A 1 387 ? -28.213 1.280 43.259 1.00 40.38 387 GLY A CA 1
ATOM 3027 C C . GLY A 1 387 ? -27.976 -0.011 42.470 1.00 40.38 387 GLY A C 1
ATOM 3028 O O . GLY A 1 387 ? -28.587 -1.043 42.754 1.00 40.38 387 GLY A O 1
ATOM 3029 N N . LEU A 1 388 ? -27.058 0.016 41.499 1.00 43.09 388 LEU A N 1
ATOM 3030 C CA . LEU A 1 388 ? -26.533 -1.213 40.900 1.00 43.09 388 LEU A CA 1
ATOM 3031 C C . LEU A 1 388 ? -25.849 -2.071 41.981 1.00 43.09 388 LEU A C 1
ATOM 3033 O O . LEU A 1 388 ? -25.130 -1.525 42.827 1.00 43.09 388 LEU A O 1
ATOM 3037 N N . PRO A 1 389 ? -25.956 -3.411 41.920 1.00 32.97 389 PRO A N 1
ATOM 3038 C CA . PRO A 1 389 ? -25.094 -4.292 42.697 1.00 32.97 389 PRO A CA 1
ATOM 3039 C C . PRO A 1 389 ? -23.627 -4.049 42.295 1.00 32.97 389 PRO A C 1
ATOM 3041 O O . PRO A 1 389 ? -23.188 -4.488 41.235 1.00 32.97 389 PRO A O 1
ATOM 3044 N N . GLY A 1 390 ? -22.878 -3.319 43.130 1.00 48.19 390 GLY A N 1
ATOM 3045 C CA . GLY A 1 390 ? -21.441 -3.052 42.956 1.00 48.19 390 GLY A CA 1
ATOM 3046 C C . GLY A 1 390 ? -21.041 -1.700 42.337 1.00 48.19 390 GLY A C 1
ATOM 3047 O O . GLY A 1 390 ? -19.862 -1.518 42.046 1.00 48.19 390 GLY A O 1
ATOM 3048 N N . GLY A 1 391 ? -21.963 -0.750 42.132 1.00 51.72 391 GLY A N 1
ATOM 3049 C CA . GLY A 1 391 ? -21.671 0.518 41.441 1.00 51.72 391 GLY A CA 1
ATOM 3050 C C . GLY A 1 391 ? -20.901 1.558 42.275 1.00 51.72 391 GLY A C 1
ATOM 3051 O O . GLY A 1 391 ? -21.331 1.939 43.358 1.00 51.72 391 GLY A O 1
ATOM 3052 N N . THR A 1 392 ? -19.785 2.071 41.746 1.00 61.69 392 THR A N 1
ATOM 3053 C CA . THR A 1 392 ? -18.948 3.133 42.348 1.00 61.69 392 THR A CA 1
ATOM 3054 C C . THR A 1 392 ? -19.417 4.568 42.055 1.00 61.69 392 THR A C 1
ATOM 3056 O O . THR A 1 392 ? -18.887 5.503 42.656 1.00 61.69 392 THR A O 1
ATOM 3059 N N . PHE A 1 393 ? -20.399 4.777 41.165 1.00 73.06 393 PHE A N 1
ATOM 3060 C CA . PHE A 1 393 ? -20.830 6.111 40.715 1.00 73.06 393 PHE A CA 1
ATOM 3061 C C . PHE A 1 393 ? -22.350 6.303 40.827 1.00 73.06 393 PHE A C 1
ATOM 3063 O O . PHE A 1 393 ? -23.116 5.480 40.333 1.00 73.06 393 PHE A O 1
ATOM 3070 N N . SER A 1 394 ? -22.779 7.411 41.444 1.00 81.00 394 SER A N 1
ATOM 3071 C CA . SER A 1 394 ? -24.193 7.820 41.527 1.00 81.00 394 SER A CA 1
ATOM 3072 C C . SER A 1 394 ? -24.624 8.598 40.266 1.00 81.00 394 SER A C 1
ATOM 3074 O O . SER A 1 394 ? -23.810 9.367 39.731 1.00 81.00 394 SER A O 1
ATOM 3076 N N . PRO A 1 395 ? -25.891 8.464 39.811 1.00 83.06 395 PRO A N 1
ATOM 3077 C CA . PRO A 1 395 ? -26.446 9.265 38.714 1.00 83.06 395 PRO A CA 1
ATOM 3078 C C . PRO A 1 395 ? -26.415 10.783 38.985 1.00 83.06 395 PRO A C 1
ATOM 3080 O O . PRO A 1 395 ? -26.355 11.560 38.033 1.00 83.06 395 PRO A O 1
ATOM 3083 N N . ASP A 1 396 ? -26.321 11.216 40.251 1.00 84.06 396 ASP A N 1
ATOM 3084 C CA . ASP A 1 396 ? -26.198 12.629 40.654 1.00 84.06 396 ASP A CA 1
ATOM 3085 C C . ASP A 1 396 ? -24.810 13.226 40.385 1.00 84.06 396 ASP A C 1
ATOM 3087 O O . ASP A 1 396 ? -24.621 14.453 40.401 1.00 84.06 396 ASP A O 1
ATOM 3091 N N . ARG A 1 397 ? -23.817 12.358 40.152 1.00 87.12 397 ARG A N 1
ATOM 3092 C CA . ARG A 1 397 ? -22.419 12.708 39.865 1.00 87.12 397 ARG A CA 1
ATOM 3093 C C . ARG A 1 397 ? -21.969 12.195 38.491 1.00 87.12 397 ARG A C 1
ATOM 3095 O O . ARG A 1 397 ? -20.938 11.520 38.393 1.00 87.12 397 ARG A O 1
ATOM 3102 N N . PRO A 1 398 ? -22.677 12.559 37.401 1.00 91.31 398 PRO A N 1
ATOM 3103 C CA . PRO A 1 398 ? -22.297 12.148 36.052 1.00 91.31 398 PRO A CA 1
ATOM 3104 C C . PRO A 1 398 ? -20.940 12.738 35.645 1.00 91.31 398 PRO A C 1
ATOM 3106 O O . PRO A 1 398 ? -20.253 12.179 34.795 1.00 91.31 398 PRO A O 1
ATOM 3109 N N . ASP A 1 399 ? -20.522 13.843 36.272 1.00 90.50 399 ASP A N 1
ATOM 3110 C CA . ASP A 1 399 ? -19.204 14.450 36.098 1.00 90.50 399 ASP A CA 1
ATOM 3111 C C . ASP A 1 399 ? -18.064 13.488 36.459 1.00 90.50 399 ASP A C 1
ATOM 3113 O O . ASP A 1 399 ? -17.099 13.390 35.701 1.00 90.50 399 ASP A O 1
ATOM 3117 N N . LEU A 1 400 ? -18.192 12.747 37.567 1.00 90.38 400 LEU A N 1
ATOM 3118 C CA . LEU A 1 400 ? -17.174 11.790 38.010 1.00 90.38 400 LEU A CA 1
ATOM 3119 C C . LEU A 1 400 ? -17.120 10.561 37.103 1.00 90.38 400 LEU A C 1
ATOM 3121 O O . LEU A 1 400 ? -16.031 10.116 36.745 1.00 90.38 400 LEU A O 1
ATOM 3125 N N . PHE A 1 401 ? -18.285 10.053 36.690 1.00 92.56 401 PHE A N 1
ATOM 3126 C CA . PHE A 1 401 ? -18.358 8.940 35.746 1.00 92.56 401 PHE A CA 1
ATOM 3127 C C . PHE A 1 401 ? -17.701 9.303 34.408 1.00 92.56 401 PHE A C 1
ATOM 3129 O O . PHE A 1 401 ? -16.873 8.550 33.901 1.00 92.56 401 PHE A O 1
ATOM 3136 N N . VAL A 1 402 ? -18.008 10.483 33.853 1.00 93.31 402 VAL A N 1
ATOM 3137 C CA . VAL A 1 402 ? -17.425 10.925 32.577 1.00 93.31 402 VAL A CA 1
ATOM 3138 C C . VAL A 1 402 ? -15.911 11.111 32.674 1.00 93.31 402 VAL A C 1
ATOM 3140 O O . VAL A 1 402 ? -15.188 10.701 31.770 1.00 93.31 402 VAL A O 1
ATOM 3143 N N . GLN A 1 403 ? -15.409 11.698 33.764 1.00 91.44 403 GLN A N 1
ATOM 3144 C CA . GLN A 1 403 ? -13.963 11.812 33.983 1.00 91.44 403 GLN A CA 1
ATOM 3145 C C . GLN A 1 403 ? -13.293 10.434 34.035 1.00 91.44 403 GLN A C 1
ATOM 3147 O O . GLN A 1 403 ? -12.253 10.235 33.407 1.00 91.44 403 GLN A O 1
ATOM 3152 N N . HIS A 1 404 ? -13.911 9.479 34.734 1.00 91.00 404 HIS A N 1
ATOM 3153 C CA . HIS A 1 404 ? -13.417 8.111 34.814 1.00 91.00 404 HIS A CA 1
ATOM 3154 C C . HIS A 1 404 ? -13.404 7.423 33.445 1.00 91.00 404 HIS A C 1
ATOM 3156 O O . HIS A 1 404 ? -12.360 6.922 33.039 1.00 91.00 404 HIS A O 1
ATOM 3162 N N . ILE A 1 405 ? -14.521 7.433 32.711 1.00 92.38 405 ILE A N 1
ATOM 3163 C CA . ILE A 1 405 ? -14.626 6.694 31.447 1.00 92.38 405 ILE A CA 1
ATOM 3164 C C . ILE A 1 405 ? -13.769 7.305 30.334 1.00 92.38 405 ILE A C 1
ATOM 3166 O O . ILE A 1 405 ? -13.212 6.562 29.535 1.00 92.38 405 ILE A O 1
ATOM 3170 N N . LEU A 1 406 ? -13.602 8.634 30.293 1.00 92.50 406 LEU A N 1
ATOM 3171 C CA . LEU A 1 406 ? -12.685 9.277 29.345 1.00 92.50 406 LEU A CA 1
ATOM 3172 C C . LEU A 1 406 ? -11.229 8.923 29.669 1.00 92.50 406 LEU A C 1
ATOM 3174 O O . LEU A 1 406 ? -10.474 8.574 28.767 1.00 92.50 406 LEU A O 1
ATOM 3178 N N . SER A 1 407 ? -10.848 8.938 30.953 1.00 90.69 407 SER A N 1
ATOM 3179 C CA . SER A 1 407 ? -9.507 8.520 31.377 1.00 90.69 407 SER A CA 1
ATOM 3180 C C . SER A 1 407 ? -9.249 7.040 31.087 1.00 90.69 407 SER A C 1
ATOM 3182 O O . SER A 1 407 ? -8.173 6.696 30.611 1.00 90.69 407 SER A O 1
ATOM 3184 N N . ALA A 1 408 ? -10.216 6.165 31.367 1.00 89.12 408 ALA A N 1
ATOM 3185 C CA . ALA A 1 408 ? -10.113 4.737 31.085 1.00 89.12 408 ALA A CA 1
ATOM 3186 C C . ALA A 1 408 ? -10.076 4.461 29.574 1.00 89.12 408 ALA A C 1
ATOM 3188 O O . ALA A 1 408 ? -9.329 3.595 29.126 1.00 89.12 408 ALA A O 1
ATOM 3189 N N . GLY A 1 409 ? -10.854 5.216 28.791 1.00 91.00 409 GLY A N 1
ATOM 3190 C CA . GLY A 1 409 ? -10.844 5.173 27.332 1.00 91.00 409 GLY A CA 1
ATOM 3191 C C . GLY A 1 409 ? -9.481 5.544 26.758 1.00 91.00 409 GLY A C 1
ATOM 3192 O O . GLY A 1 409 ? -8.948 4.776 25.971 1.00 91.00 409 GLY A O 1
ATOM 3193 N N . HIS A 1 410 ? -8.889 6.648 27.217 1.00 93.50 410 HIS A N 1
ATOM 3194 C CA . HIS A 1 410 ? -7.553 7.074 26.797 1.00 93.50 410 HIS A CA 1
ATOM 3195 C C . HIS A 1 410 ? -6.482 6.017 27.112 1.00 93.50 410 HIS A C 1
ATOM 3197 O O . HIS A 1 410 ? -5.759 5.596 26.218 1.00 93.50 410 HIS A O 1
ATOM 3203 N N . VAL A 1 411 ? -6.444 5.498 28.348 1.00 92.00 411 VAL A N 1
ATOM 3204 C CA . VAL A 1 411 ? -5.489 4.439 28.739 1.00 92.00 411 VAL A CA 1
ATOM 3205 C C . VAL A 1 411 ? -5.654 3.179 27.885 1.00 92.00 411 VAL A C 1
ATOM 3207 O O . VAL A 1 411 ? -4.670 2.532 27.532 1.00 92.00 411 VAL A O 1
ATOM 3210 N N . ALA A 1 412 ? -6.890 2.807 27.551 1.00 90.62 412 ALA A N 1
ATOM 3211 C CA . ALA A 1 412 ? -7.134 1.649 26.705 1.00 90.62 412 ALA A CA 1
ATOM 3212 C C . ALA A 1 412 ? -6.763 1.900 25.237 1.00 90.62 412 ALA A C 1
ATOM 3214 O O . ALA A 1 412 ? -6.187 1.019 24.616 1.00 90.62 412 ALA A O 1
ATOM 3215 N N . ASP A 1 413 ? -7.045 3.084 24.692 1.00 93.31 413 ASP A N 1
ATOM 3216 C CA . ASP A 1 413 ? -6.658 3.437 23.323 1.00 93.31 413 ASP A CA 1
ATOM 3217 C C . ASP A 1 413 ? -5.113 3.532 23.192 1.00 93.31 413 ASP A C 1
ATOM 3219 O O . ASP A 1 413 ? -4.558 3.141 22.159 1.00 93.31 413 ASP A O 1
ATOM 3223 N N . GLU A 1 414 ? -4.402 3.961 24.249 1.00 93.00 414 GLU A N 1
ATOM 3224 C CA . GLU A 1 414 ? -2.934 3.883 24.357 1.00 93.00 414 GLU A CA 1
ATOM 3225 C C . GLU A 1 414 ? -2.432 2.432 24.400 1.00 93.00 414 GLU A C 1
ATOM 3227 O O . GLU A 1 414 ? -1.478 2.088 23.697 1.00 93.00 414 GLU A O 1
ATOM 3232 N N . ALA A 1 415 ? -3.074 1.564 25.189 1.00 90.44 415 ALA A N 1
ATOM 3233 C CA . ALA A 1 415 ? -2.742 0.141 25.237 1.00 90.44 415 ALA A CA 1
ATOM 3234 C C . ALA A 1 415 ? -2.956 -0.529 23.869 1.00 90.44 415 ALA A C 1
ATOM 3236 O O . ALA A 1 415 ? -2.045 -1.184 23.365 1.00 90.44 415 ALA A O 1
ATOM 3237 N N . ASP A 1 416 ? -4.090 -0.260 23.214 1.00 90.81 416 ASP A N 1
ATOM 3238 C CA . ASP A 1 416 ? -4.377 -0.726 21.857 1.00 90.81 416 ASP A CA 1
ATOM 3239 C C . ASP A 1 416 ? -3.305 -0.221 20.869 1.00 90.81 416 ASP A C 1
ATOM 3241 O O . ASP A 1 416 ? -2.918 -0.931 19.943 1.00 90.81 416 ASP A O 1
ATOM 3245 N N . ALA A 1 417 ? -2.777 0.999 21.041 1.00 91.81 417 ALA A N 1
ATOM 3246 C CA . ALA A 1 417 ? -1.689 1.515 20.205 1.00 91.81 417 ALA A CA 1
ATOM 3247 C C . ALA A 1 417 ? -0.367 0.757 20.400 1.00 91.81 417 ALA A C 1
ATOM 3249 O O . ALA A 1 417 ? 0.332 0.493 19.415 1.00 91.81 417 ALA A O 1
ATOM 3250 N N . ILE A 1 418 ? -0.040 0.389 21.640 1.00 90.75 418 ILE A N 1
ATOM 3251 C CA . ILE A 1 418 ? 1.131 -0.434 21.973 1.00 90.75 418 ILE A CA 1
ATOM 3252 C C . ILE A 1 418 ? 0.971 -1.840 21.389 1.00 90.75 418 ILE A C 1
ATOM 3254 O O . ILE A 1 418 ? 1.887 -2.336 20.729 1.00 90.75 418 ILE A O 1
ATOM 3258 N N . ASP A 1 419 ? -0.199 -2.453 21.562 1.00 89.44 419 ASP A N 1
ATOM 3259 C CA . ASP A 1 419 ? -0.498 -3.779 21.023 1.00 89.44 419 ASP A CA 1
ATOM 3260 C C . ASP A 1 419 ? -0.449 -3.774 19.493 1.00 89.44 419 ASP A C 1
ATOM 3262 O O . ASP A 1 419 ? 0.179 -4.649 18.891 1.00 89.44 419 ASP A O 1
ATOM 3266 N N . ARG A 1 420 ? -0.975 -2.727 18.843 1.00 93.06 420 ARG A N 1
ATOM 3267 C CA . ARG A 1 420 ? -0.808 -2.539 17.396 1.00 93.06 420 ARG A CA 1
ATOM 3268 C C . ARG A 1 420 ? 0.655 -2.496 16.986 1.00 93.06 420 ARG A C 1
ATOM 3270 O O . ARG A 1 420 ? 1.019 -3.098 15.984 1.00 93.06 420 ARG A O 1
ATOM 3277 N N . GLN A 1 421 ? 1.502 -1.792 17.729 1.00 88.25 421 GLN A N 1
ATOM 3278 C CA . GLN A 1 421 ? 2.927 -1.720 17.415 1.00 88.25 421 GLN A CA 1
ATOM 3279 C C . GLN A 1 421 ? 3.642 -3.069 17.598 1.00 88.25 421 GLN A C 1
ATOM 3281 O O . GLN A 1 421 ? 4.618 -3.333 16.894 1.00 88.25 421 GLN A O 1
ATOM 3286 N N . ALA A 1 422 ? 3.179 -3.905 18.530 1.00 84.06 422 ALA A N 1
ATOM 3287 C CA . ALA A 1 422 ? 3.770 -5.207 18.820 1.00 84.06 422 ALA A CA 1
ATOM 3288 C C . ALA A 1 422 ? 3.323 -6.305 17.839 1.00 84.06 422 ALA A C 1
ATOM 3290 O O . ALA A 1 422 ? 4.146 -7.127 17.433 1.00 84.06 422 ALA A O 1
ATOM 3291 N N . TRP A 1 423 ? 2.040 -6.319 17.469 1.00 86.69 423 TRP A N 1
ATOM 3292 C CA . TRP A 1 423 ? 1.413 -7.434 16.752 1.00 86.69 423 TRP A CA 1
ATOM 3293 C C . TRP A 1 423 ? 1.094 -7.128 15.291 1.00 86.69 423 TRP A C 1
ATOM 3295 O O . TRP A 1 423 ? 1.217 -8.009 14.441 1.00 86.69 423 TRP A O 1
ATOM 3305 N N . VAL A 1 424 ? 0.736 -5.882 14.963 1.00 90.56 424 VAL A N 1
ATOM 3306 C CA . VAL A 1 424 ? 0.410 -5.522 13.580 1.00 90.56 424 VAL A CA 1
ATOM 3307 C C . VAL A 1 424 ? 1.709 -5.333 12.801 1.00 90.56 424 VAL A C 1
ATOM 3309 O O . VAL A 1 424 ? 2.546 -4.504 13.179 1.00 90.56 424 VAL A O 1
ATOM 3312 N N . PRO A 1 425 ? 1.907 -6.054 11.683 1.00 89.94 425 PRO A N 1
ATOM 3313 C CA . PRO A 1 425 ? 3.102 -5.883 10.881 1.00 89.94 425 PRO A CA 1
ATOM 3314 C C . PRO A 1 425 ? 3.200 -4.439 10.385 1.00 89.94 425 PRO A C 1
ATOM 3316 O O . PRO A 1 425 ? 2.206 -3.803 10.027 1.00 89.94 425 PRO A O 1
ATOM 3319 N N . GLN A 1 426 ? 4.426 -3.912 10.300 1.00 88.00 426 GLN A N 1
ATOM 3320 C CA . GLN A 1 426 ? 4.640 -2.559 9.777 1.00 88.00 426 GLN A CA 1
ATOM 3321 C C . GLN A 1 426 ? 4.017 -2.403 8.380 1.00 88.00 426 GLN A C 1
ATOM 3323 O O . GLN A 1 426 ? 3.519 -1.325 8.042 1.00 88.00 426 GLN A O 1
ATOM 3328 N N . VAL A 1 427 ? 4.067 -3.479 7.595 1.00 89.44 427 VAL A N 1
ATOM 3329 C CA . VAL A 1 427 ? 3.624 -3.573 6.213 1.00 89.44 427 VAL A CA 1
ATOM 3330 C C . VAL A 1 427 ? 2.995 -4.947 5.995 1.00 89.44 427 VAL A C 1
ATOM 3332 O O . VAL A 1 427 ? 3.609 -5.958 6.324 1.00 89.44 427 VAL A O 1
ATOM 3335 N N . TYR A 1 428 ? 1.806 -4.979 5.401 1.00 91.12 428 TYR A N 1
ATOM 3336 C CA . TYR A 1 428 ? 1.095 -6.203 5.030 1.00 91.12 428 TYR A CA 1
ATOM 3337 C C . TYR A 1 428 ? 1.026 -6.335 3.506 1.00 91.12 428 TYR A C 1
ATOM 3339 O O . TYR A 1 428 ? 0.837 -5.330 2.819 1.00 91.12 428 TYR A O 1
ATOM 3347 N N . SER A 1 429 ? 1.156 -7.550 2.972 1.00 86.94 429 SER A N 1
ATOM 3348 C CA . SER A 1 429 ? 1.021 -7.842 1.539 1.00 86.94 429 SER A CA 1
ATOM 3349 C C . SER A 1 429 ? -0.063 -8.885 1.328 1.00 86.94 429 SER A C 1
ATOM 3351 O O . SER A 1 429 ? -0.106 -9.867 2.060 1.00 86.94 429 SER A O 1
ATOM 3353 N N . ASN A 1 430 ? -0.906 -8.666 0.321 1.00 83.31 430 ASN A N 1
ATOM 3354 C CA . ASN A 1 430 ? -2.050 -9.515 0.002 1.00 83.31 430 ASN A CA 1
ATOM 3355 C C . ASN A 1 430 ? -1.792 -10.447 -1.195 1.00 83.31 430 ASN A C 1
ATOM 3357 O O . ASN A 1 430 ? -2.724 -11.083 -1.686 1.00 83.31 430 ASN A O 1
ATOM 3361 N N . THR A 1 431 ? -0.543 -10.548 -1.670 1.00 79.75 431 THR A N 1
ATOM 3362 C CA . THR A 1 431 ? -0.158 -11.344 -2.852 1.00 79.75 431 THR A CA 1
ATOM 3363 C C . THR A 1 431 ? -0.607 -12.810 -2.777 1.00 79.75 431 THR A C 1
ATOM 3365 O O . THR A 1 431 ? -0.899 -13.413 -3.807 1.00 79.75 431 THR A O 1
ATOM 3368 N N . PHE A 1 432 ? -0.700 -13.391 -1.575 1.00 80.12 432 PHE A N 1
ATOM 3369 C CA . PHE A 1 432 ? -1.077 -14.796 -1.375 1.00 80.12 432 PHE A CA 1
ATOM 3370 C C . PHE A 1 432 ? -2.410 -14.995 -0.633 1.00 80.12 432 PHE A C 1
ATOM 3372 O O . PHE A 1 432 ? -2.741 -16.127 -0.291 1.00 80.12 432 PHE A O 1
ATOM 3379 N N . ASP A 1 433 ? -3.217 -13.948 -0.430 1.00 80.56 433 ASP A N 1
ATOM 3380 C CA . ASP A 1 433 ? -4.458 -14.042 0.365 1.00 80.56 433 ASP A CA 1
ATOM 3381 C C . ASP A 1 433 ? -5.530 -14.935 -0.289 1.00 80.56 433 ASP A C 1
ATOM 3383 O O . ASP A 1 433 ? -6.415 -15.474 0.378 1.00 80.56 433 ASP A O 1
ATOM 3387 N N . GLU A 1 434 ? -5.460 -15.123 -1.611 1.00 78.44 434 GLU A N 1
ATOM 3388 C CA . GLU A 1 434 ? -6.420 -15.929 -2.377 1.00 78.44 434 GLU A CA 1
ATOM 3389 C C . GLU A 1 434 ? -6.104 -17.437 -2.414 1.00 78.44 434 GLU A C 1
ATOM 3391 O O . GLU A 1 434 ? -6.861 -18.229 -3.012 1.00 78.44 434 GLU A O 1
ATOM 3396 N N . VAL A 1 435 ? -4.990 -17.846 -1.799 1.00 85.88 435 VAL A N 1
ATOM 3397 C CA . VAL A 1 435 ? -4.517 -19.232 -1.753 1.00 85.88 435 VAL A CA 1
ATOM 3398 C C . VAL A 1 435 ? -4.252 -19.694 -0.331 1.00 85.88 435 VAL A C 1
ATOM 3400 O O . VAL A 1 435 ? -3.846 -18.931 0.536 1.00 85.88 435 VAL A O 1
ATOM 3403 N N . GLU A 1 436 ? -4.498 -20.977 -0.069 1.00 91.00 436 GLU A N 1
ATOM 3404 C CA . GLU A 1 436 ? -4.151 -21.535 1.237 1.00 91.00 436 GLU A CA 1
ATOM 3405 C C . GLU A 1 436 ? -2.629 -21.733 1.316 1.00 91.00 436 GLU A C 1
ATOM 3407 O O . GLU A 1 436 ? -1.967 -22.027 0.318 1.00 91.00 436 GLU A O 1
ATOM 3412 N N . ALA A 1 437 ? -2.052 -21.628 2.510 1.00 90.56 437 ALA A N 1
ATOM 3413 C CA . ALA A 1 437 ? -0.653 -21.989 2.689 1.00 90.56 437 ALA A CA 1
ATOM 3414 C C . ALA A 1 437 ? -0.434 -23.476 2.348 1.00 90.56 437 ALA A C 1
ATOM 3416 O O . ALA A 1 437 ? -1.277 -24.329 2.650 1.00 90.56 437 ALA A O 1
ATOM 3417 N N . LEU A 1 438 ? 0.721 -23.795 1.760 1.00 92.19 438 LEU A N 1
ATOM 3418 C CA . LEU A 1 438 ? 1.226 -25.160 1.603 1.00 92.19 438 LEU A CA 1
ATOM 3419 C C . LEU A 1 438 ? 2.310 -25.444 2.661 1.00 92.19 438 LEU A C 1
ATOM 3421 O O . LEU A 1 438 ? 3.491 -25.222 2.381 1.00 92.19 438 LEU A O 1
ATOM 3425 N N . PRO A 1 439 ? 1.953 -25.933 3.869 1.00 92.69 439 PRO A N 1
ATOM 3426 C CA . PRO A 1 439 ? 2.927 -26.315 4.886 1.00 92.69 439 PRO A CA 1
ATOM 3427 C C . PRO A 1 439 ? 4.012 -27.220 4.310 1.00 92.69 439 PRO A C 1
ATOM 3429 O O . PRO A 1 439 ? 3.720 -28.253 3.709 1.00 92.69 439 PRO A O 1
ATOM 3432 N N . SER A 1 440 ? 5.261 -26.800 4.476 1.00 90.81 440 SER A N 1
ATOM 3433 C CA . SER A 1 440 ? 6.413 -27.394 3.811 1.00 90.81 440 SER A CA 1
ATOM 3434 C C . SER A 1 440 ? 7.640 -27.374 4.703 1.00 90.81 440 SER A C 1
ATOM 3436 O O . SER A 1 440 ? 7.892 -26.396 5.402 1.00 90.81 440 SER A O 1
ATOM 3438 N N . PHE A 1 441 ? 8.427 -28.440 4.629 1.00 91.19 441 PHE A N 1
ATOM 3439 C CA . PHE A 1 441 ? 9.735 -28.544 5.254 1.00 91.19 441 PHE A CA 1
ATOM 3440 C C . PHE A 1 441 ? 10.822 -28.334 4.211 1.00 91.19 441 PHE A C 1
ATOM 3442 O O . PHE A 1 441 ? 10.740 -28.850 3.096 1.00 91.19 441 PHE A O 1
ATOM 3449 N N . LEU A 1 442 ? 11.857 -27.593 4.596 1.00 91.38 442 LEU A N 1
ATOM 3450 C CA . LEU A 1 442 ? 12.975 -27.248 3.736 1.00 91.38 442 LEU A CA 1
ATOM 3451 C C . LEU A 1 442 ? 14.293 -27.464 4.479 1.00 91.38 442 LEU A C 1
ATOM 3453 O O . LEU A 1 442 ? 14.447 -27.031 5.620 1.00 91.38 442 LEU A O 1
AT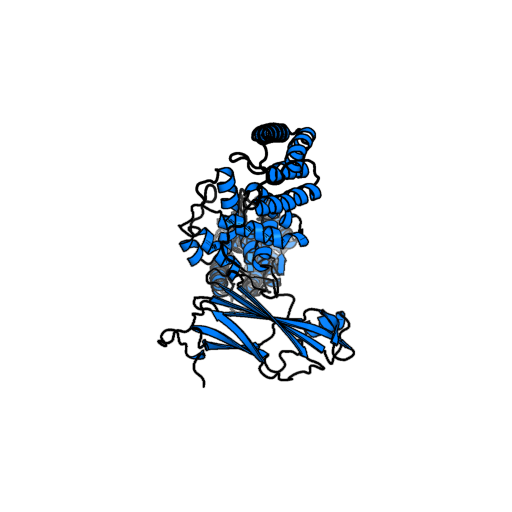OM 3457 N N . ARG A 1 443 ? 15.271 -28.064 3.803 1.00 90.44 443 ARG A N 1
ATOM 3458 C CA . ARG A 1 443 ? 16.677 -28.050 4.210 1.00 90.44 443 ARG A CA 1
ATOM 3459 C C . ARG A 1 443 ? 17.539 -27.672 3.016 1.00 90.44 443 ARG A C 1
ATOM 3461 O O . ARG A 1 443 ? 17.344 -28.187 1.920 1.00 90.44 443 ARG A O 1
ATOM 3468 N N . VAL A 1 444 ? 18.532 -26.824 3.249 1.00 90.19 444 VAL A N 1
ATOM 3469 C CA . VAL A 1 444 ? 19.557 -26.501 2.254 1.00 90.19 444 VAL A CA 1
ATOM 3470 C C . VAL A 1 444 ? 20.911 -26.998 2.726 1.00 90.19 444 VAL A C 1
ATOM 3472 O O . VAL A 1 444 ? 21.202 -26.942 3.916 1.00 90.19 444 VAL A O 1
ATOM 3475 N N . ALA A 1 445 ? 21.706 -27.519 1.797 1.00 89.94 445 ALA A N 1
ATOM 3476 C CA . ALA A 1 445 ? 23.081 -27.941 2.029 1.00 89.94 445 ALA A CA 1
ATOM 3477 C C . ALA A 1 445 ? 23.964 -27.488 0.863 1.00 89.94 445 ALA A C 1
ATOM 3479 O O . ALA A 1 445 ? 23.547 -27.554 -0.297 1.00 89.94 445 ALA A O 1
ATOM 3480 N N . ARG A 1 446 ? 25.180 -27.031 1.157 1.00 90.94 446 ARG A N 1
ATOM 3481 C CA . ARG A 1 446 ? 26.156 -26.604 0.152 1.00 90.94 446 ARG A CA 1
ATOM 3482 C C . ARG A 1 446 ? 27.297 -27.607 0.046 1.00 90.94 446 ARG A C 1
ATOM 3484 O O . ARG A 1 446 ? 27.742 -28.179 1.036 1.00 90.94 446 ARG A O 1
ATOM 3491 N N . PHE A 1 447 ? 27.808 -27.773 -1.167 1.00 89.25 447 PHE A N 1
ATOM 3492 C CA . PHE A 1 447 ? 28.910 -28.670 -1.487 1.00 89.25 447 PHE A CA 1
ATOM 3493 C C . PHE A 1 447 ? 29.922 -27.941 -2.366 1.00 89.25 447 PHE A C 1
ATOM 3495 O O . PHE A 1 447 ? 29.554 -27.336 -3.372 1.00 89.25 447 PHE A O 1
ATOM 3502 N N . LEU A 1 448 ? 31.195 -27.984 -1.972 1.00 88.44 448 LEU A N 1
ATOM 3503 C CA . LEU A 1 448 ? 32.290 -27.444 -2.769 1.00 88.44 448 LEU A CA 1
ATOM 3504 C C . LEU A 1 448 ? 32.636 -28.440 -3.877 1.00 88.44 448 LEU A C 1
ATOM 3506 O O . LEU A 1 448 ? 32.971 -29.591 -3.596 1.00 88.44 448 LEU A O 1
ATOM 3510 N N . GLU A 1 449 ? 32.550 -27.993 -5.122 1.00 87.44 449 GLU A N 1
ATOM 3511 C CA . GLU A 1 449 ? 32.901 -28.776 -6.301 1.00 87.44 449 GLU A CA 1
ATOM 3512 C C . GLU A 1 449 ? 34.398 -28.661 -6.617 1.00 87.44 449 GLU A C 1
ATOM 3514 O O . GLU A 1 449 ? 35.091 -27.734 -6.188 1.00 87.44 449 GLU A O 1
ATOM 3519 N N . ALA A 1 450 ? 34.910 -29.613 -7.402 1.00 85.75 450 ALA A N 1
ATOM 3520 C CA . ALA A 1 450 ? 36.327 -29.667 -7.774 1.00 85.75 450 ALA A CA 1
ATOM 3521 C C . ALA A 1 450 ? 36.792 -28.453 -8.603 1.00 85.75 450 ALA A C 1
ATOM 3523 O O . ALA A 1 450 ? 37.978 -28.131 -8.605 1.00 85.75 450 ALA A O 1
ATOM 3524 N N . ASP A 1 451 ? 35.869 -27.773 -9.289 1.00 84.56 451 ASP A N 1
ATOM 3525 C CA . ASP A 1 451 ? 36.126 -26.548 -10.055 1.00 84.56 451 ASP A CA 1
ATOM 3526 C C . ASP A 1 451 ? 36.137 -25.272 -9.186 1.00 84.56 451 ASP A C 1
ATOM 3528 O O . ASP A 1 451 ? 36.304 -24.168 -9.703 1.00 84.56 451 ASP A O 1
ATOM 3532 N N . GLY A 1 452 ? 35.973 -25.416 -7.866 1.00 82.31 452 GLY A N 1
ATOM 3533 C CA . GLY A 1 452 ? 35.927 -24.312 -6.910 1.00 82.31 452 GLY A CA 1
ATOM 3534 C C . GLY A 1 452 ? 34.567 -23.619 -6.818 1.00 82.31 452 GLY A C 1
ATOM 3535 O O . GLY A 1 452 ? 34.433 -22.656 -6.061 1.00 82.31 452 GLY A O 1
ATOM 3536 N N . THR A 1 453 ? 33.552 -24.085 -7.550 1.00 86.62 453 THR A N 1
ATOM 3537 C CA . THR A 1 453 ? 32.185 -23.580 -7.411 1.00 86.62 453 THR A CA 1
ATOM 3538 C C . THR A 1 453 ? 31.441 -24.273 -6.275 1.00 86.62 453 THR A C 1
ATOM 3540 O O . THR A 1 453 ? 31.774 -25.374 -5.843 1.00 86.62 453 THR A O 1
ATOM 3543 N N . THR A 1 454 ? 30.412 -23.612 -5.755 1.00 87.81 454 THR A N 1
ATOM 3544 C CA . THR A 1 454 ? 29.501 -24.205 -4.775 1.00 87.81 454 THR A CA 1
ATOM 3545 C C . THR A 1 454 ? 28.242 -24.706 -5.462 1.00 87.81 454 THR A C 1
ATOM 3547 O O . THR A 1 454 ? 27.549 -23.948 -6.147 1.00 87.81 454 THR A O 1
ATOM 3550 N N . ARG A 1 455 ? 27.939 -25.987 -5.258 1.00 89.88 455 ARG A N 1
ATOM 3551 C CA . ARG A 1 455 ? 26.641 -26.590 -5.544 1.00 89.88 455 ARG A CA 1
ATOM 3552 C C . ARG A 1 455 ? 25.758 -26.467 -4.314 1.00 89.88 455 ARG A C 1
ATOM 3554 O O . ARG A 1 455 ? 26.187 -26.796 -3.213 1.00 89.88 455 ARG A O 1
ATOM 3561 N N . THR A 1 456 ? 24.513 -26.070 -4.514 1.00 90.25 456 THR A N 1
ATOM 3562 C CA . THR A 1 456 ? 23.531 -25.944 -3.441 1.00 90.25 456 THR A CA 1
ATOM 3563 C C . THR A 1 456 ? 22.391 -26.906 -3.685 1.00 90.25 456 THR A C 1
ATOM 3565 O O . THR A 1 456 ? 21.761 -26.902 -4.741 1.00 90.25 456 THR A O 1
ATOM 3568 N N . GLU A 1 457 ? 22.149 -27.765 -2.711 1.00 92.56 457 GLU A N 1
ATOM 3569 C CA . GLU A 1 457 ? 21.093 -28.760 -2.743 1.00 92.56 457 GLU A CA 1
ATOM 3570 C C . GLU A 1 457 ? 19.955 -28.312 -1.841 1.00 92.56 457 GLU A C 1
ATOM 3572 O O . GLU A 1 457 ? 20.168 -27.921 -0.693 1.00 92.56 457 GLU A O 1
ATOM 3577 N N . VAL A 1 458 ? 18.743 -28.378 -2.376 1.00 92.50 458 VAL A N 1
ATOM 3578 C CA . VAL A 1 458 ? 17.519 -28.016 -1.678 1.00 92.50 458 VAL A CA 1
ATOM 3579 C C . VAL A 1 458 ? 16.674 -29.265 -1.519 1.00 92.50 458 VAL A C 1
ATOM 3581 O O . VAL A 1 458 ? 16.175 -29.822 -2.496 1.00 92.50 458 VAL A O 1
ATOM 3584 N N . TYR A 1 459 ? 16.531 -29.700 -0.278 1.00 92.75 459 TYR A N 1
ATOM 3585 C CA . TYR A 1 459 ? 15.687 -30.809 0.127 1.00 92.75 459 TYR A CA 1
ATOM 3586 C C . TYR A 1 459 ? 14.351 -30.257 0.594 1.00 92.75 459 TYR A C 1
ATOM 3588 O O . TYR A 1 459 ? 14.311 -29.362 1.440 1.00 92.75 459 TYR A O 1
ATOM 3596 N N . TRP A 1 460 ? 13.262 -30.786 0.053 1.00 92.94 460 TRP A N 1
ATOM 3597 C CA . TRP A 1 460 ? 11.931 -30.282 0.349 1.00 92.94 460 TRP A CA 1
ATOM 3598 C C . TRP A 1 460 ? 10.869 -31.377 0.335 1.00 92.94 460 TRP A C 1
ATOM 3600 O O . TRP A 1 460 ? 10.907 -32.274 -0.507 1.00 92.94 460 TRP A O 1
ATOM 3610 N N . ALA A 1 461 ? 9.895 -31.260 1.233 1.00 92.62 461 ALA A N 1
ATOM 3611 C CA . ALA A 1 461 ? 8.657 -32.033 1.227 1.00 92.62 461 ALA A CA 1
ATOM 3612 C C . ALA A 1 461 ? 7.523 -31.183 1.824 1.00 92.62 461 ALA A C 1
ATOM 3614 O O . ALA A 1 461 ? 7.781 -30.438 2.774 1.00 92.62 461 ALA A O 1
ATOM 3615 N N . PRO A 1 462 ? 6.274 -31.291 1.346 1.00 93.12 462 PRO A N 1
ATOM 3616 C CA . PRO A 1 462 ? 5.138 -30.789 2.102 1.00 93.12 462 PRO A CA 1
ATOM 3617 C C . PRO A 1 462 ? 4.972 -31.609 3.386 1.00 93.12 462 PRO A C 1
ATOM 3619 O O . PRO A 1 462 ? 5.404 -32.761 3.457 1.00 93.12 462 PRO A O 1
ATOM 3622 N N . ALA A 1 463 ? 4.326 -31.031 4.394 1.00 92.19 463 ALA A N 1
ATOM 3623 C CA . ALA A 1 463 ? 3.911 -31.808 5.556 1.00 92.19 463 ALA A CA 1
ATOM 3624 C C . ALA A 1 463 ? 2.862 -32.866 5.167 1.00 92.19 463 ALA A C 1
ATOM 3626 O O . ALA A 1 463 ? 2.156 -32.713 4.164 1.00 92.19 463 ALA A O 1
ATOM 3627 N N . ASP A 1 464 ? 2.734 -33.920 5.970 1.00 90.56 464 ASP A N 1
ATOM 3628 C CA . ASP A 1 464 ? 1.753 -34.979 5.721 1.00 90.56 464 ASP A CA 1
ATOM 3629 C C . ASP A 1 464 ? 0.330 -34.401 5.641 1.00 90.56 464 ASP A C 1
ATOM 3631 O O . ASP A 1 464 ? -0.078 -33.569 6.455 1.00 90.56 464 ASP A O 1
ATOM 3635 N N . GLY A 1 465 ? -0.412 -34.785 4.600 1.00 90.88 465 GLY A N 1
ATOM 3636 C CA . GLY A 1 465 ? -1.744 -34.257 4.302 1.00 90.88 465 GLY A CA 1
ATOM 3637 C C . GLY A 1 465 ? -1.781 -32.804 3.809 1.00 90.88 465 GLY A C 1
ATOM 3638 O O . GLY A 1 465 ? -2.853 -32.320 3.446 1.00 90.88 465 GLY A O 1
ATOM 3639 N N . ALA A 1 466 ? -0.654 -32.088 3.730 1.00 92.56 466 ALA A N 1
ATOM 3640 C CA . ALA A 1 466 ? -0.649 -30.672 3.352 1.00 92.56 466 ALA A CA 1
ATOM 3641 C C . ALA A 1 466 ? -1.019 -30.427 1.882 1.00 92.56 466 ALA A C 1
ATOM 3643 O O . ALA A 1 466 ? -1.447 -29.322 1.547 1.00 92.56 466 ALA A O 1
ATOM 3644 N N . LEU A 1 467 ? -0.922 -31.434 1.010 1.00 92.56 467 LEU A N 1
ATOM 3645 C CA . LEU A 1 467 ? -1.431 -31.346 -0.364 1.00 92.56 467 LEU A CA 1
ATOM 3646 C C . LEU A 1 467 ? -2.962 -31.403 -0.425 1.00 92.56 467 LEU A C 1
ATOM 3648 O O . LEU A 1 467 ? -3.550 -30.892 -1.378 1.00 92.56 467 LEU A O 1
ATOM 3652 N N . TYR A 1 468 ? -3.627 -31.969 0.582 1.00 93.69 468 TYR A N 1
ATOM 3653 C CA . TYR A 1 468 ? -5.079 -32.033 0.595 1.00 93.69 468 TYR A CA 1
ATOM 3654 C C . TYR A 1 468 ? -5.676 -30.642 0.897 1.00 93.69 468 TYR A C 1
ATOM 3656 O O . TYR A 1 468 ? -5.275 -29.984 1.865 1.00 93.69 468 TYR A O 1
ATOM 3664 N N . PRO A 1 469 ? -6.616 -30.132 0.080 1.00 93.00 469 PRO A N 1
ATOM 3665 C CA . PRO A 1 469 ? -7.179 -28.795 0.250 1.00 93.00 469 PRO A CA 1
ATOM 3666 C C . PRO A 1 469 ? -7.990 -28.672 1.542 1.00 93.00 469 PRO A C 1
ATOM 3668 O O . PRO A 1 469 ? -8.768 -29.561 1.900 1.00 93.00 469 PRO A O 1
ATOM 3671 N N . GLY A 1 470 ? -7.870 -27.526 2.210 1.00 92.62 470 GLY A N 1
ATOM 3672 C CA . GLY A 1 470 ? -8.679 -27.162 3.365 1.00 92.62 470 GLY A CA 1
ATOM 3673 C C . GLY A 1 470 ? -10.141 -26.890 2.998 1.00 92.62 470 GLY A C 1
ATOM 3674 O O . GLY A 1 470 ? -10.595 -27.058 1.862 1.00 92.62 470 GLY A O 1
ATOM 3675 N N . LYS A 1 471 ? -10.943 -26.453 3.975 1.00 92.00 471 LYS A N 1
ATOM 3676 C CA . LYS A 1 471 ? -12.379 -26.190 3.757 1.00 92.00 471 LYS A CA 1
ATOM 3677 C C . LYS A 1 471 ? -12.620 -25.099 2.703 1.00 92.00 471 LYS A C 1
ATOM 3679 O O . LYS A 1 471 ? -13.609 -25.171 1.970 1.00 92.00 471 LYS A O 1
ATOM 3684 N N . ALA A 1 472 ? -11.764 -24.079 2.628 1.00 89.31 472 ALA A N 1
ATOM 3685 C CA . ALA A 1 472 ? -11.887 -23.008 1.643 1.00 89.31 472 ALA A CA 1
ATOM 3686 C C . ALA A 1 472 ? -11.498 -23.498 0.240 1.00 89.31 472 ALA A C 1
ATOM 3688 O O . ALA A 1 472 ? -12.305 -23.369 -0.685 1.00 89.31 472 ALA A O 1
ATOM 3689 N N . GLY A 1 473 ? -10.350 -24.165 0.114 1.00 91.00 473 GLY A N 1
ATOM 3690 C CA . GLY A 1 473 ? -9.850 -24.773 -1.115 1.00 91.00 473 GLY A CA 1
ATOM 3691 C C . GLY A 1 473 ? -10.836 -25.776 -1.705 1.00 91.00 473 GLY A C 1
ATOM 3692 O O . GLY A 1 473 ? -11.185 -25.674 -2.878 1.00 91.00 473 GLY A O 1
ATOM 3693 N N . ARG A 1 474 ? -11.422 -26.662 -0.888 1.00 93.19 474 ARG A N 1
ATOM 3694 C CA . ARG A 1 474 ? -12.462 -27.606 -1.348 1.00 93.19 474 ARG A CA 1
ATOM 3695 C C . ARG A 1 474 ? -13.698 -26.903 -1.904 1.00 93.19 474 ARG A C 1
ATOM 3697 O O . ARG A 1 474 ? -14.263 -27.340 -2.905 1.00 93.19 474 ARG A O 1
ATOM 3704 N N . ARG A 1 475 ? -14.126 -25.789 -1.297 1.00 92.00 475 ARG A N 1
ATOM 3705 C CA . ARG A 1 475 ? -15.231 -24.977 -1.840 1.00 92.00 475 ARG A CA 1
ATOM 3706 C C . ARG A 1 475 ? -14.844 -24.321 -3.168 1.00 92.00 475 ARG A C 1
ATOM 3708 O O . ARG A 1 475 ? -15.668 -24.327 -4.079 1.00 92.00 475 ARG A O 1
ATOM 3715 N N . LYS A 1 476 ? -13.617 -23.796 -3.289 1.00 91.75 476 LYS A N 1
ATOM 3716 C CA . LYS A 1 476 ? -13.065 -23.217 -4.531 1.00 91.75 476 LYS A CA 1
ATOM 3717 C C . LYS A 1 476 ? -13.053 -24.256 -5.658 1.00 91.75 476 LYS A C 1
ATOM 3719 O O . LYS A 1 476 ? -13.606 -24.004 -6.724 1.00 91.75 476 LYS A O 1
ATOM 3724 N N . LEU A 1 477 ? -12.536 -25.452 -5.380 1.00 92.50 477 LEU A N 1
ATOM 3725 C CA . LEU A 1 477 ? -12.477 -26.577 -6.318 1.00 92.50 477 LEU A CA 1
ATOM 3726 C C . LEU A 1 477 ? -13.861 -27.041 -6.764 1.00 92.50 477 LEU A C 1
ATOM 3728 O O . LEU A 1 477 ? -14.121 -27.116 -7.964 1.00 92.50 477 LEU A O 1
ATOM 3732 N N . LYS A 1 478 ? -14.782 -27.251 -5.816 1.00 92.81 478 LYS A N 1
ATOM 3733 C CA . LYS A 1 478 ? -16.158 -27.656 -6.123 1.00 92.81 478 LYS A CA 1
ATOM 3734 C C . LYS A 1 478 ? -16.860 -26.648 -7.036 1.00 92.81 478 LYS A C 1
ATOM 3736 O O . LYS A 1 478 ? -17.524 -27.055 -7.983 1.00 92.81 478 LYS A O 1
ATOM 3741 N N . ARG A 1 479 ? -16.703 -25.341 -6.780 1.00 92.50 479 ARG A N 1
ATOM 3742 C CA . ARG A 1 479 ? -17.254 -24.279 -7.648 1.00 92.50 479 ARG A CA 1
ATOM 3743 C C . ARG A 1 479 ? -16.645 -24.303 -9.050 1.00 92.50 479 ARG A C 1
ATOM 3745 O O . ARG A 1 479 ? -17.356 -24.047 -10.011 1.00 92.50 479 ARG A O 1
ATOM 3752 N N . ALA A 1 480 ? -15.363 -24.640 -9.161 1.00 90.81 480 ALA A N 1
ATOM 3753 C CA . ALA A 1 480 ? -14.659 -24.787 -10.432 1.00 90.81 480 ALA A CA 1
ATOM 3754 C C . ALA A 1 480 ? -14.904 -26.148 -11.124 1.00 90.81 480 ALA A C 1
ATOM 3756 O O . ALA A 1 480 ? -14.312 -26.421 -12.165 1.00 90.81 480 ALA A O 1
ATOM 3757 N N . GLY A 1 481 ? -15.757 -27.018 -10.567 1.00 92.06 481 GLY A N 1
ATOM 3758 C CA . GLY A 1 481 ? -16.068 -28.328 -11.144 1.00 92.06 481 GLY A CA 1
ATOM 3759 C C . GLY A 1 481 ? -14.969 -29.383 -10.963 1.00 92.06 481 GLY A C 1
ATOM 3760 O O . GLY A 1 481 ? -14.908 -30.333 -11.744 1.00 92.06 481 GLY A O 1
ATOM 3761 N N . PHE A 1 482 ? -14.097 -29.223 -9.966 1.00 90.88 482 PHE A N 1
ATOM 3762 C CA . PHE A 1 482 ? -13.128 -30.233 -9.535 1.00 90.88 482 PHE A CA 1
ATOM 3763 C C . PHE A 1 482 ? -13.686 -30.952 -8.304 1.00 90.88 482 PHE A C 1
ATOM 3765 O O . PHE A 1 482 ? -14.048 -30.312 -7.313 1.00 90.88 482 PHE A O 1
ATOM 3772 N N . LEU A 1 483 ? -13.796 -32.276 -8.384 1.00 88.12 483 LEU A N 1
ATOM 3773 C CA . LEU A 1 483 ? -14.338 -33.140 -7.334 1.00 88.12 483 LEU A CA 1
ATOM 3774 C C . LEU A 1 483 ? -13.247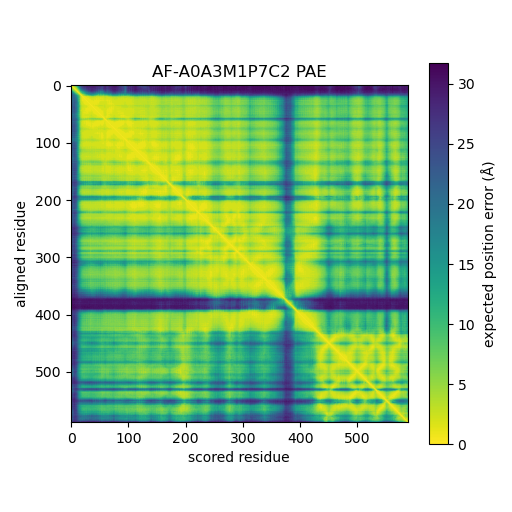 -34.098 -6.855 1.00 88.12 483 LEU A C 1
ATOM 3776 O O . LEU A 1 483 ? -12.305 -34.353 -7.595 1.00 88.12 483 LEU A O 1
ATOM 3780 N N . ALA A 1 484 ? -13.383 -34.593 -5.626 1.00 85.56 484 ALA A N 1
ATOM 3781 C CA . ALA A 1 484 ? -12.477 -35.591 -5.070 1.00 85.56 484 ALA A CA 1
ATOM 3782 C C . ALA A 1 484 ? -12.667 -36.970 -5.752 1.00 85.56 484 ALA A C 1
ATOM 3784 O O . ALA A 1 484 ? -13.798 -37.270 -6.156 1.00 85.56 484 ALA A O 1
ATOM 3785 N N . PRO A 1 485 ? -11.622 -37.818 -5.814 1.00 87.50 485 PRO A N 1
ATOM 3786 C CA . PRO A 1 485 ? -10.246 -37.529 -5.397 1.00 87.50 485 PRO A CA 1
ATOM 3787 C C . PRO A 1 485 ? -9.584 -36.514 -6.346 1.00 87.50 485 PRO A C 1
ATOM 3789 O O . PRO A 1 485 ? -9.981 -36.381 -7.502 1.00 87.50 485 PRO A O 1
ATOM 3792 N N . TYR A 1 486 ? -8.664 -35.701 -5.822 1.00 91.19 486 TYR A N 1
ATOM 3793 C CA . TYR A 1 486 ? -8.143 -34.546 -6.558 1.00 91.19 486 TYR A CA 1
ATOM 3794 C C . TYR A 1 486 ? -6.786 -34.843 -7.189 1.00 91.19 486 TYR A C 1
ATOM 3796 O O . TYR A 1 486 ? -5.878 -35.325 -6.517 1.00 91.19 486 TYR A O 1
ATOM 3804 N N . ASP A 1 487 ? -6.615 -34.423 -8.440 1.00 92.56 487 ASP A N 1
ATOM 3805 C CA . ASP A 1 487 ? -5.308 -34.370 -9.084 1.00 92.56 487 ASP A CA 1
ATOM 3806 C C . ASP A 1 487 ? -4.728 -32.956 -9.003 1.00 92.56 487 ASP A C 1
ATOM 3808 O O . ASP A 1 487 ? -5.408 -31.956 -9.275 1.00 92.56 487 ASP A O 1
ATOM 3812 N N . PHE A 1 488 ? -3.437 -32.870 -8.690 1.00 94.12 488 PHE A N 1
ATOM 3813 C CA . PHE A 1 488 ? -2.717 -31.611 -8.576 1.00 94.12 488 PHE A CA 1
ATOM 3814 C C . PHE A 1 488 ? -1.435 -31.598 -9.402 1.00 94.12 488 PHE A C 1
ATOM 3816 O O . PHE A 1 488 ? -0.680 -32.567 -9.457 1.00 94.12 488 PHE A O 1
ATOM 3823 N N . LEU A 1 489 ? -1.150 -30.444 -10.000 1.00 93.50 489 LEU A N 1
ATOM 3824 C CA . LEU A 1 489 ? 0.172 -30.097 -10.491 1.00 93.50 489 LEU A CA 1
ATOM 3825 C C . LEU A 1 489 ? 0.850 -29.206 -9.453 1.00 93.50 489 LEU A C 1
ATOM 3827 O O . LEU A 1 489 ? 0.413 -28.079 -9.221 1.00 93.50 489 LEU A O 1
ATOM 3831 N N . VAL A 1 490 ? 1.932 -29.707 -8.865 1.00 93.31 490 VAL A N 1
ATOM 3832 C CA . VAL A 1 490 ? 2.805 -28.930 -7.988 1.00 93.31 490 VAL A CA 1
ATOM 3833 C C . VAL A 1 490 ? 3.974 -28.396 -8.807 1.00 93.31 490 VAL A C 1
ATOM 3835 O O . VAL A 1 490 ? 4.759 -29.169 -9.364 1.00 93.31 490 VAL A O 1
ATOM 3838 N N . VAL A 1 491 ? 4.087 -27.076 -8.900 1.00 92.50 491 VAL A N 1
ATOM 3839 C CA . VAL A 1 491 ? 5.166 -26.382 -9.607 1.00 92.50 491 VAL A CA 1
ATOM 3840 C C . VAL A 1 491 ? 6.108 -25.784 -8.575 1.00 92.50 491 VAL A C 1
ATOM 3842 O O . VAL A 1 491 ? 5.700 -24.930 -7.800 1.00 92.50 491 VAL A O 1
ATOM 3845 N N . ALA A 1 492 ? 7.360 -26.234 -8.564 1.00 92.19 492 ALA A N 1
ATOM 3846 C CA . ALA A 1 492 ? 8.422 -25.645 -7.763 1.00 92.19 492 ALA A CA 1
ATOM 3847 C C . ALA A 1 492 ? 9.281 -24.731 -8.643 1.00 92.19 492 ALA A C 1
ATOM 3849 O O . ALA A 1 492 ? 9.834 -25.189 -9.646 1.00 92.19 492 ALA A O 1
ATOM 3850 N N . SER A 1 493 ? 9.413 -23.469 -8.258 1.00 92.25 493 SER A N 1
ATOM 3851 C CA . SER A 1 493 ? 10.266 -22.470 -8.901 1.00 92.25 493 SER A CA 1
ATOM 3852 C C . SER A 1 493 ? 11.405 -22.112 -7.955 1.00 92.25 493 SER A C 1
ATOM 3854 O O . SER A 1 493 ? 11.166 -21.680 -6.832 1.00 92.25 493 SER A O 1
ATOM 3856 N N . LEU A 1 494 ? 12.642 -22.324 -8.398 1.00 91.12 494 LEU A N 1
ATOM 3857 C CA . LEU A 1 494 ? 13.865 -21.992 -7.671 1.00 91.12 494 LEU A CA 1
ATOM 3858 C C . LEU A 1 494 ? 14.621 -20.916 -8.440 1.00 91.12 494 LEU A C 1
ATOM 3860 O O . LEU A 1 494 ? 15.075 -21.157 -9.559 1.00 91.12 494 LEU A O 1
ATOM 3864 N N . VAL A 1 495 ? 14.797 -19.756 -7.821 1.00 89.88 495 VAL A N 1
ATOM 3865 C CA . VAL A 1 495 ? 15.497 -18.611 -8.399 1.00 89.88 495 VAL A CA 1
ATOM 3866 C C . VAL A 1 495 ? 16.756 -18.329 -7.596 1.00 89.88 495 VAL A C 1
ATOM 3868 O O . VAL A 1 495 ? 16.705 -18.036 -6.401 1.00 89.88 495 VAL A O 1
ATOM 3871 N N . GLN A 1 496 ? 17.900 -18.397 -8.269 1.00 89.12 496 GLN A N 1
ATOM 3872 C CA . GLN A 1 496 ? 19.170 -17.928 -7.735 1.00 89.12 496 GLN A CA 1
ATOM 3873 C C . GLN A 1 496 ? 19.332 -16.448 -8.065 1.00 89.12 496 GLN A C 1
ATOM 3875 O O . GLN A 1 496 ? 19.237 -16.055 -9.233 1.00 89.12 496 GLN A O 1
ATOM 3880 N N . LYS A 1 497 ? 19.616 -15.637 -7.046 1.00 89.19 497 LYS A N 1
ATOM 3881 C CA . LYS A 1 497 ? 19.837 -14.195 -7.178 1.00 89.19 497 LYS A CA 1
ATOM 3882 C C . LYS A 1 497 ? 21.265 -13.824 -6.756 1.00 89.19 497 LYS A C 1
ATOM 3884 O O . LYS A 1 497 ? 21.833 -14.466 -5.875 1.00 89.19 497 LYS A O 1
ATOM 3889 N N . THR A 1 498 ? 21.859 -12.811 -7.386 1.00 88.81 498 THR A N 1
ATOM 3890 C CA . THR A 1 498 ? 23.174 -12.259 -6.995 1.00 88.81 498 THR A CA 1
ATOM 3891 C C . THR A 1 498 ? 23.096 -11.526 -5.653 1.00 88.81 498 THR A C 1
ATOM 3893 O O . THR A 1 498 ? 22.006 -11.339 -5.122 1.00 88.81 498 THR A O 1
ATOM 3896 N N . ASP A 1 499 ? 24.220 -11.036 -5.126 1.00 85.88 499 ASP A N 1
ATOM 3897 C CA . ASP A 1 499 ? 24.265 -10.162 -3.943 1.00 85.88 499 ASP A CA 1
ATOM 3898 C C . ASP A 1 499 ? 23.285 -8.971 -3.997 1.00 85.88 499 ASP A C 1
ATOM 3900 O O . ASP A 1 499 ? 22.607 -8.687 -3.010 1.00 85.88 499 ASP A O 1
ATOM 3904 N N . ALA A 1 500 ? 23.141 -8.347 -5.168 1.00 84.88 500 ALA A N 1
ATOM 3905 C CA . ALA A 1 500 ? 22.210 -7.261 -5.477 1.00 84.88 500 ALA A CA 1
ATOM 3906 C C . ALA A 1 500 ? 20.784 -7.729 -5.845 1.00 84.88 500 ALA A C 1
ATOM 3908 O O . ALA A 1 500 ? 20.008 -6.971 -6.437 1.00 84.88 500 ALA A O 1
ATOM 3909 N N . TYR A 1 501 ? 20.443 -8.983 -5.532 1.00 87.56 501 TYR A N 1
ATOM 3910 C CA . TYR A 1 501 ? 19.154 -9.620 -5.809 1.00 87.56 501 TYR A CA 1
ATOM 3911 C C . TYR A 1 501 ? 18.759 -9.640 -7.298 1.00 87.56 501 TYR A C 1
ATOM 3913 O O . TYR A 1 501 ? 17.577 -9.695 -7.633 1.00 87.56 501 TYR A O 1
ATOM 3921 N N . VAL A 1 502 ? 19.733 -9.608 -8.215 1.00 86.19 502 VAL A N 1
ATOM 3922 C CA . VAL A 1 502 ? 19.473 -9.762 -9.655 1.00 86.19 502 VAL A CA 1
ATOM 3923 C C . VAL A 1 502 ? 19.328 -11.242 -9.980 1.00 86.19 502 VAL A C 1
ATOM 3925 O O . VAL A 1 502 ? 20.162 -12.046 -9.567 1.00 86.19 502 VAL A O 1
ATOM 3928 N N . GLU A 1 503 ? 18.299 -11.608 -10.742 1.00 87.25 503 GLU A N 1
ATOM 3929 C CA . GLU A 1 503 ? 18.108 -12.988 -11.186 1.00 87.25 503 GLU A CA 1
ATOM 3930 C C . GLU A 1 503 ? 19.291 -13.484 -12.023 1.00 87.25 503 GLU A C 1
ATOM 3932 O O . GLU A 1 503 ? 19.687 -12.888 -13.033 1.00 87.25 503 GLU A O 1
ATOM 3937 N N . ARG A 1 504 ? 19.847 -14.617 -11.599 1.00 85.31 504 ARG A N 1
ATOM 3938 C CA . ARG A 1 504 ? 20.973 -15.282 -12.253 1.00 85.31 504 ARG A CA 1
ATOM 3939 C C . ARG A 1 504 ? 20.526 -16.546 -12.973 1.00 85.31 504 ARG A C 1
ATOM 3941 O O . ARG A 1 504 ? 20.870 -16.730 -14.141 1.00 85.31 504 ARG A O 1
ATOM 3948 N N . ALA A 1 505 ? 19.779 -17.397 -12.278 1.00 85.50 505 ALA A N 1
ATOM 3949 C CA . ALA A 1 505 ? 19.290 -18.672 -12.785 1.00 85.50 505 ALA A CA 1
ATOM 3950 C C . ALA A 1 505 ? 17.889 -18.959 -12.243 1.00 85.50 505 ALA A C 1
ATOM 3952 O O . ALA A 1 505 ? 17.596 -18.653 -11.089 1.00 85.50 505 ALA A O 1
ATOM 3953 N N . VAL A 1 506 ? 17.050 -19.572 -13.078 1.00 87.44 506 VAL A N 1
ATOM 3954 C CA . VAL A 1 506 ? 15.687 -19.982 -12.730 1.00 87.44 506 VAL A CA 1
ATOM 3955 C C . VAL A 1 506 ? 15.517 -21.450 -13.098 1.00 87.44 506 VAL A C 1
ATOM 3957 O O . VAL A 1 506 ? 15.813 -21.858 -14.224 1.00 87.44 506 VAL A O 1
ATOM 3960 N N . HIS A 1 507 ? 15.039 -22.246 -12.149 1.00 88.31 507 HIS A N 1
ATOM 3961 C CA . HIS A 1 507 ? 14.765 -23.666 -12.313 1.00 88.31 507 HIS A CA 1
ATOM 3962 C C . HIS A 1 507 ? 13.297 -23.941 -11.995 1.00 88.31 507 HIS A C 1
ATOM 3964 O O . HIS A 1 507 ? 12.820 -23.585 -10.921 1.00 88.31 507 HIS A O 1
ATOM 3970 N N . HIS A 1 508 ? 12.592 -24.611 -12.908 1.00 89.75 508 HIS A N 1
ATOM 3971 C CA . HIS A 1 508 ? 11.211 -25.037 -12.688 1.00 89.75 508 HIS A CA 1
ATOM 3972 C C . HIS A 1 508 ? 11.123 -26.561 -12.648 1.00 89.75 508 HIS A C 1
ATOM 3974 O O . HIS A 1 508 ? 11.553 -27.245 -13.579 1.00 89.75 508 HIS A O 1
ATOM 3980 N N . HIS A 1 509 ? 10.502 -27.090 -11.600 1.00 90.88 509 HIS A N 1
ATOM 3981 C CA . HIS A 1 509 ? 10.199 -28.507 -11.447 1.00 90.88 509 HIS A CA 1
ATOM 3982 C C . HIS A 1 509 ? 8.688 -28.695 -11.368 1.00 90.88 509 HIS A C 1
ATOM 3984 O O . HIS A 1 509 ? 7.995 -27.950 -10.683 1.00 90.88 509 HIS A O 1
ATOM 3990 N N . ARG A 1 510 ? 8.163 -29.686 -12.087 1.00 92.12 510 ARG A N 1
ATOM 3991 C CA . ARG A 1 510 ? 6.726 -29.960 -12.167 1.00 92.12 510 ARG A CA 1
ATOM 3992 C C . ARG A 1 510 ? 6.458 -31.377 -11.696 1.00 92.12 510 ARG A C 1
ATOM 3994 O O . ARG A 1 510 ? 7.018 -32.317 -12.255 1.00 92.12 510 ARG A O 1
ATOM 4001 N N . HIS A 1 511 ? 5.582 -31.517 -10.711 1.00 91.69 511 HIS A N 1
ATOM 4002 C CA . HIS A 1 511 ? 5.207 -32.800 -10.128 1.00 91.69 511 HIS A CA 1
ATOM 4003 C C . HIS A 1 511 ? 3.706 -32.987 -10.253 1.00 91.69 511 HIS A C 1
ATOM 4005 O O . HIS A 1 511 ? 2.933 -32.222 -9.683 1.00 91.69 511 HIS A O 1
ATOM 4011 N N . LEU A 1 512 ? 3.300 -33.997 -11.017 1.00 91.50 512 LEU A N 1
ATOM 4012 C CA . LEU A 1 512 ? 1.908 -34.417 -11.059 1.00 91.50 512 LEU A CA 1
ATOM 4013 C C . LEU A 1 512 ? 1.657 -35.369 -9.889 1.00 91.50 512 LEU A C 1
ATOM 4015 O O . LEU A 1 512 ? 2.306 -36.412 -9.803 1.00 91.50 512 LEU A O 1
ATOM 4019 N N . VAL A 1 513 ? 0.721 -35.007 -9.021 1.00 90.38 513 VAL A N 1
ATOM 4020 C CA . VAL A 1 513 ? 0.255 -35.825 -7.900 1.00 90.38 513 VAL A CA 1
ATOM 4021 C C . VAL A 1 513 ? -1.197 -36.185 -8.182 1.00 90.38 513 VAL A C 1
ATOM 4023 O O . VAL A 1 513 ? -1.978 -35.306 -8.549 1.00 90.38 513 VAL A O 1
ATOM 4026 N N . ARG A 1 514 ? -1.537 -37.468 -8.092 1.00 90.00 514 ARG A N 1
ATOM 4027 C CA . ARG A 1 514 ? -2.872 -37.965 -8.429 1.00 90.00 514 ARG A CA 1
ATOM 4028 C C . ARG A 1 514 ? -3.579 -38.494 -7.213 1.00 90.00 514 ARG A C 1
ATOM 4030 O O . ARG A 1 514 ? -2.913 -38.921 -6.278 1.00 90.00 514 ARG A O 1
ATOM 4037 N N . ASP A 1 515 ? -4.900 -38.481 -7.303 1.00 88.50 515 ASP A N 1
ATOM 4038 C CA . ASP A 1 515 ? -5.789 -39.112 -6.340 1.00 88.50 515 ASP A CA 1
ATOM 4039 C C . ASP A 1 515 ? -5.501 -38.699 -4.883 1.00 88.50 515 ASP A C 1
ATOM 4041 O O . ASP A 1 515 ? -5.556 -39.524 -3.981 1.00 88.50 515 ASP A O 1
ATOM 4045 N N . VAL A 1 516 ? -5.183 -37.418 -4.646 1.00 88.50 516 VAL A N 1
ATOM 4046 C CA . VAL A 1 516 ? -4.703 -36.949 -3.335 1.00 88.50 516 VAL A CA 1
ATOM 4047 C C . VAL A 1 516 ? -5.781 -37.085 -2.264 1.00 88.50 516 VAL A C 1
ATOM 4049 O O . VAL A 1 516 ? -6.846 -36.455 -2.353 1.00 88.50 516 VAL A O 1
ATOM 4052 N N . GLU A 1 517 ? -5.457 -37.841 -1.216 1.00 85.69 517 GLU A N 1
ATOM 4053 C CA . GLU A 1 517 ? -6.325 -38.109 -0.066 1.00 85.69 517 GLU A CA 1
ATOM 4054 C C . GLU A 1 517 ? -5.905 -37.331 1.196 1.00 85.69 517 GLU A C 1
ATOM 4056 O O . GLU A 1 517 ? -4.826 -36.739 1.296 1.00 85.69 517 GLU A O 1
ATOM 4061 N N . GLU A 1 518 ? -6.797 -37.292 2.189 1.00 84.00 518 GLU A N 1
ATOM 4062 C CA . GLU A 1 518 ? -6.528 -36.640 3.470 1.00 84.00 518 GLU A CA 1
ATOM 4063 C C . GLU A 1 518 ? -5.491 -37.439 4.275 1.00 84.00 518 GLU A C 1
ATOM 4065 O O . GLU A 1 518 ? -5.680 -38.621 4.549 1.00 84.00 518 GLU A O 1
ATOM 4070 N N . GLY A 1 519 ? -4.393 -36.786 4.669 1.00 79.88 519 GLY A N 1
ATOM 4071 C CA . GLY A 1 519 ? -3.315 -37.414 5.445 1.00 79.88 519 GLY A CA 1
ATOM 4072 C C . GLY A 1 519 ? -2.245 -38.136 4.617 1.00 79.88 519 GLY A C 1
ATOM 4073 O O . GLY A 1 519 ? -1.336 -38.719 5.201 1.00 79.88 519 GLY A O 1
ATOM 4074 N N . GLU A 1 520 ? -2.306 -38.082 3.284 1.00 81.19 520 GLU A N 1
ATOM 4075 C CA . GLU A 1 520 ? -1.273 -38.666 2.423 1.00 81.19 520 GLU A CA 1
ATOM 4076 C C . GLU A 1 520 ? 0.082 -37.954 2.609 1.00 81.19 520 GLU A C 1
ATOM 4078 O O . GLU A 1 520 ? 0.175 -36.722 2.552 1.00 81.19 520 GLU A O 1
ATOM 4083 N N . GLY A 1 521 ? 1.138 -38.734 2.852 1.00 80.44 521 GLY A N 1
ATOM 4084 C CA . GLY A 1 521 ? 2.512 -38.242 2.965 1.00 80.44 521 GLY A CA 1
ATOM 4085 C C . GLY A 1 521 ? 3.217 -38.200 1.610 1.00 80.44 521 GLY A C 1
ATOM 4086 O O . GLY A 1 521 ? 2.938 -39.011 0.727 1.00 80.44 521 GLY A O 1
ATOM 4087 N N . TRP A 1 522 ? 4.175 -37.283 1.437 1.00 85.25 522 TRP A N 1
ATOM 4088 C CA . TRP A 1 522 ? 4.954 -37.184 0.198 1.00 85.25 522 TRP A CA 1
ATOM 4089 C C . TRP A 1 522 ? 6.456 -37.301 0.450 1.00 85.25 522 TRP A C 1
ATOM 4091 O O . TRP A 1 522 ? 7.011 -36.669 1.346 1.00 85.25 522 TRP A O 1
ATOM 4101 N N . SER A 1 523 ? 7.137 -38.121 -0.357 1.00 85.56 523 SER A N 1
ATOM 4102 C CA . SER A 1 523 ? 8.575 -38.339 -0.199 1.00 85.56 523 SER A CA 1
ATOM 4103 C C . SER A 1 523 ? 9.374 -37.062 -0.487 1.00 85.56 523 SER A C 1
ATOM 4105 O O . SER A 1 523 ? 9.104 -36.398 -1.497 1.00 85.56 523 SER A O 1
ATOM 4107 N N . PRO A 1 524 ? 10.409 -36.758 0.322 1.00 89.31 524 PRO A N 1
ATOM 4108 C CA . PRO A 1 524 ? 11.279 -35.620 0.074 1.00 89.31 524 PRO A CA 1
ATOM 4109 C C . PRO A 1 524 ? 11.884 -35.624 -1.328 1.00 89.31 524 PRO A C 1
ATOM 4111 O O . PRO A 1 524 ? 12.329 -36.649 -1.849 1.00 89.31 524 PRO A O 1
ATOM 4114 N N . ARG A 1 525 ? 11.913 -34.441 -1.935 1.00 90.81 525 ARG A N 1
ATOM 4115 C CA . ARG A 1 525 ? 12.532 -34.162 -3.227 1.00 90.81 525 ARG A CA 1
ATOM 4116 C C . ARG A 1 525 ? 13.816 -33.378 -3.020 1.00 90.81 525 ARG A C 1
ATOM 4118 O O . ARG A 1 525 ? 13.919 -32.572 -2.101 1.00 90.81 525 ARG A O 1
ATOM 4125 N N . GLN A 1 526 ? 14.770 -33.608 -3.911 1.00 92.88 526 GLN A N 1
ATOM 4126 C CA . GLN A 1 526 ? 16.028 -32.882 -3.957 1.00 92.88 526 GLN A CA 1
ATOM 4127 C C . GLN A 1 526 ? 16.094 -32.082 -5.256 1.00 92.88 526 GLN A C 1
ATOM 4129 O O . GLN A 1 526 ? 15.919 -32.634 -6.345 1.00 92.88 526 GLN A O 1
ATOM 4134 N N . TYR A 1 527 ? 16.386 -30.794 -5.134 1.00 91.44 527 TYR A N 1
ATOM 4135 C CA . TYR A 1 527 ? 16.716 -29.913 -6.246 1.00 91.44 527 TYR A CA 1
ATOM 4136 C C . TYR A 1 527 ? 18.160 -29.453 -6.122 1.00 91.44 527 TYR A C 1
ATOM 4138 O O . TYR A 1 527 ? 18.691 -29.321 -5.023 1.00 91.44 527 TYR A O 1
ATOM 4146 N N . VAL A 1 528 ? 18.804 -29.222 -7.261 1.00 88.62 528 VAL A N 1
ATOM 4147 C CA . VAL A 1 528 ? 20.214 -28.843 -7.319 1.00 88.62 528 VAL A CA 1
ATOM 4148 C C . VAL A 1 528 ? 20.335 -27.529 -8.069 1.00 88.62 528 VAL A C 1
ATOM 4150 O O . VAL A 1 528 ? 19.978 -27.449 -9.242 1.00 88.62 528 VAL A O 1
ATOM 4153 N N . VAL A 1 529 ? 20.892 -26.528 -7.399 1.00 84.38 529 VAL A N 1
ATOM 4154 C CA . VAL A 1 529 ? 21.262 -25.235 -7.970 1.00 84.38 529 VAL A CA 1
ATOM 4155 C C . VAL A 1 529 ? 22.784 -25.202 -8.068 1.00 84.38 529 VAL A C 1
ATOM 4157 O O . VAL A 1 529 ? 23.485 -25.419 -7.079 1.00 84.38 529 VAL A O 1
ATOM 4160 N N . ARG A 1 530 ? 23.324 -24.998 -9.271 1.00 76.88 530 ARG A N 1
ATOM 4161 C CA . ARG A 1 530 ? 24.776 -24.988 -9.501 1.00 76.88 530 ARG A CA 1
ATOM 4162 C C . ARG A 1 530 ? 25.313 -23.565 -9.572 1.00 76.88 530 ARG A C 1
ATOM 4164 O O . ARG A 1 530 ? 24.707 -22.720 -10.219 1.00 76.88 530 ARG A O 1
ATOM 4171 N N . GLY A 1 531 ? 26.527 -23.377 -9.061 1.00 63.50 531 GLY A N 1
ATOM 4172 C CA . GLY A 1 531 ? 27.442 -22.378 -9.596 1.00 63.50 531 GLY A CA 1
ATOM 4173 C C . GLY A 1 531 ? 27.404 -21.037 -8.886 1.00 63.50 531 GLY A C 1
ATOM 4174 O O . GLY A 1 531 ? 26.940 -20.049 -9.453 1.00 63.50 531 GLY A O 1
ATOM 4175 N N . ASP A 1 532 ? 28.009 -20.968 -7.702 1.00 67.00 532 ASP A N 1
ATOM 4176 C CA . ASP A 1 532 ? 28.511 -19.685 -7.215 1.00 67.00 532 ASP A CA 1
ATOM 4177 C C . ASP A 1 532 ? 29.906 -19.762 -6.587 1.00 67.00 532 ASP A C 1
ATOM 4179 O O . ASP A 1 532 ? 30.295 -20.778 -6.012 1.00 67.00 532 ASP A O 1
ATOM 4183 N N . THR A 1 533 ? 30.646 -18.662 -6.715 1.00 68.62 533 THR A N 1
ATOM 4184 C CA . THR A 1 533 ? 31.956 -18.393 -6.099 1.00 68.62 533 THR A CA 1
ATOM 4185 C C . THR A 1 533 ? 31.898 -17.191 -5.144 1.00 68.62 533 THR A C 1
ATOM 4187 O O . THR A 1 533 ? 32.885 -16.888 -4.473 1.00 68.62 533 THR A O 1
ATOM 4190 N N . GLY A 1 534 ? 30.760 -16.488 -5.084 1.00 83.06 534 GLY A N 1
ATOM 4191 C CA . GLY A 1 534 ? 30.540 -15.279 -4.291 1.00 83.06 534 GLY A CA 1
ATOM 4192 C C . GLY A 1 534 ? 29.398 -15.400 -3.278 1.00 83.06 534 GLY A C 1
ATOM 4193 O O . GLY A 1 534 ? 29.125 -16.475 -2.742 1.00 83.06 534 GLY A O 1
ATOM 4194 N N . LEU A 1 535 ? 28.770 -14.261 -2.972 1.00 87.38 535 LEU A N 1
ATOM 4195 C CA . LEU A 1 535 ? 27.552 -14.179 -2.164 1.00 87.38 535 LEU A CA 1
ATOM 4196 C C . LEU A 1 535 ? 26.331 -14.205 -3.087 1.00 87.38 535 LEU A C 1
ATOM 4198 O O . LEU A 1 535 ? 26.309 -13.503 -4.096 1.00 87.38 535 LEU A O 1
ATOM 4202 N N . TYR A 1 536 ? 25.324 -14.991 -2.723 1.00 89.19 536 TYR A N 1
ATOM 4203 C CA . TYR A 1 536 ? 24.091 -15.145 -3.486 1.00 89.19 536 TYR A CA 1
ATOM 4204 C C . TYR A 1 536 ? 22.902 -15.429 -2.566 1.00 89.19 536 TYR A C 1
ATOM 4206 O O . TYR A 1 536 ? 23.062 -15.740 -1.384 1.00 89.19 536 TYR A O 1
ATOM 4214 N N . HIS A 1 537 ? 21.702 -15.337 -3.129 1.00 90.62 537 HIS A N 1
ATOM 4215 C CA . HIS A 1 537 ? 20.441 -15.608 -2.440 1.00 90.62 537 HIS A CA 1
ATOM 4216 C C . HIS A 1 537 ? 19.645 -16.664 -3.205 1.00 90.62 537 HIS A C 1
ATOM 4218 O O . HIS A 1 537 ? 19.800 -16.818 -4.421 1.00 90.62 537 HIS A O 1
ATOM 4224 N N . LEU A 1 538 ? 18.778 -17.383 -2.499 1.00 90.38 538 LEU A N 1
ATOM 4225 C CA . LEU A 1 538 ? 17.814 -18.306 -3.091 1.00 90.38 538 LEU A CA 1
ATOM 4226 C C . LEU A 1 538 ? 16.397 -17.865 -2.736 1.00 90.38 538 LEU A C 1
ATOM 4228 O O . LEU A 1 538 ? 16.075 -17.678 -1.564 1.00 90.38 538 LEU A O 1
ATOM 4232 N N . ALA A 1 539 ? 15.548 -17.751 -3.751 1.00 90.94 539 ALA A N 1
ATOM 4233 C CA . ALA A 1 539 ? 14.110 -17.596 -3.600 1.00 90.94 539 ALA A CA 1
ATOM 4234 C C . ALA A 1 539 ? 13.426 -18.843 -4.162 1.00 90.94 539 ALA A C 1
ATOM 4236 O O . ALA A 1 539 ? 13.762 -19.311 -5.251 1.00 90.94 539 ALA A O 1
ATOM 4237 N N . LEU A 1 540 ? 12.503 -19.414 -3.399 1.00 90.94 540 LEU A N 1
ATOM 4238 C CA . LEU A 1 540 ? 11.817 -20.650 -3.738 1.00 90.94 540 LEU A CA 1
ATOM 4239 C C . LEU A 1 540 ? 10.316 -20.453 -3.599 1.00 90.94 540 LEU A C 1
ATOM 4241 O O . LEU A 1 540 ? 9.865 -19.859 -2.623 1.00 90.94 540 LEU A O 1
ATOM 4245 N N . GLN A 1 541 ? 9.551 -20.997 -4.535 1.00 92.56 541 GLN A N 1
ATOM 4246 C CA . GLN A 1 541 ? 8.095 -20.994 -4.495 1.00 92.56 541 GLN A CA 1
ATOM 4247 C C . GLN A 1 541 ? 7.559 -22.351 -4.921 1.00 92.56 541 GLN A C 1
ATOM 4249 O O . GLN A 1 541 ? 8.045 -22.940 -5.885 1.00 92.56 541 GLN A O 1
ATOM 4254 N N . TRP A 1 542 ? 6.536 -22.823 -4.219 1.00 92.94 542 TRP A N 1
ATOM 4255 C CA . TRP A 1 542 ? 5.756 -23.986 -4.607 1.00 92.94 542 TRP A CA 1
ATOM 4256 C C . TRP A 1 542 ? 4.307 -23.591 -4.775 1.00 92.94 542 TRP A C 1
ATOM 4258 O O . TRP A 1 542 ? 3.677 -23.162 -3.814 1.00 92.94 542 TRP A O 1
ATOM 4268 N N . ASP A 1 543 ? 3.782 -23.821 -5.970 1.00 92.75 543 ASP A N 1
ATOM 4269 C CA . ASP A 1 543 ? 2.384 -23.600 -6.298 1.00 92.75 543 ASP A CA 1
ATOM 4270 C C . ASP A 1 543 ? 1.680 -24.924 -6.544 1.00 92.75 543 ASP A C 1
ATOM 4272 O O . ASP A 1 543 ? 2.180 -25.786 -7.268 1.00 92.75 543 ASP A O 1
ATOM 4276 N N . GLN A 1 544 ? 0.482 -25.063 -5.993 1.00 94.00 544 GLN A N 1
ATOM 4277 C CA . GLN A 1 544 ? -0.398 -26.189 -6.243 1.00 94.00 544 GLN A CA 1
ATOM 4278 C C . GLN A 1 544 ? -1.581 -25.739 -7.098 1.00 94.00 544 GLN A C 1
ATOM 4280 O O . GLN A 1 544 ? -2.416 -24.946 -6.659 1.00 94.00 544 GLN A O 1
ATOM 4285 N N . TYR A 1 545 ? -1.690 -26.298 -8.299 1.00 93.81 545 TYR A N 1
ATOM 4286 C CA . TYR A 1 545 ? -2.823 -26.095 -9.196 1.00 93.81 545 TYR A CA 1
ATOM 4287 C C . TYR A 1 545 ? -3.643 -27.370 -9.288 1.00 93.81 545 TYR A C 1
ATOM 4289 O O . TYR A 1 545 ? -3.086 -28.455 -9.455 1.00 93.81 545 TYR A O 1
ATOM 4297 N N . ALA A 1 546 ? -4.966 -27.252 -9.232 1.00 93.25 546 ALA A N 1
ATOM 4298 C CA . ALA A 1 546 ? -5.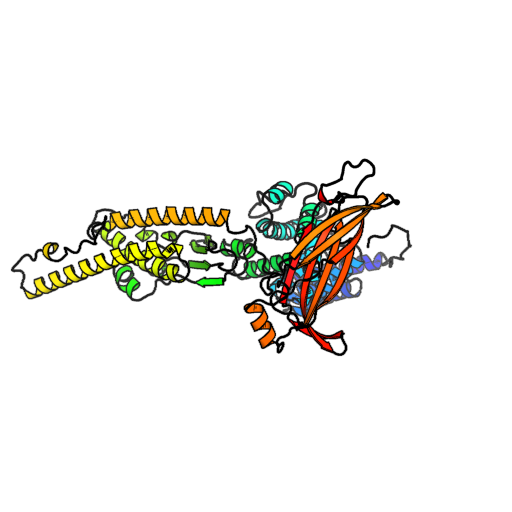823 -28.371 -9.602 1.00 93.25 546 ALA A CA 1
ATOM 4299 C C . ALA A 1 546 ? -5.650 -28.689 -11.081 1.00 93.25 546 ALA A C 1
ATOM 4301 O O . ALA A 1 546 ? -5.488 -27.780 -11.893 1.00 93.25 546 ALA A O 1
ATOM 4302 N N . VAL A 1 547 ? -5.705 -29.963 -11.445 1.00 93.31 547 VAL A N 1
ATOM 4303 C CA . VAL A 1 547 ? -5.650 -30.375 -12.846 1.00 93.31 547 VAL A CA 1
ATOM 4304 C C . VAL A 1 547 ? -6.657 -31.473 -13.123 1.00 93.31 547 VAL A C 1
ATOM 4306 O O . VAL A 1 547 ? -7.097 -32.175 -12.221 1.00 93.31 547 VAL A O 1
ATOM 4309 N N . ARG A 1 548 ? -7.059 -31.605 -14.386 1.00 87.12 548 ARG A N 1
ATOM 4310 C CA . ARG A 1 548 ? -7.678 -32.841 -14.872 1.00 87.12 548 ARG A CA 1
ATOM 4311 C C . ARG A 1 548 ? -6.656 -33.591 -15.689 1.00 87.12 548 ARG A C 1
ATOM 4313 O O . ARG A 1 548 ? -6.090 -33.023 -16.628 1.00 87.12 548 ARG A O 1
ATOM 4320 N N . VAL A 1 549 ? -6.436 -34.847 -15.336 1.00 81.38 549 VAL A N 1
ATOM 4321 C CA . VAL A 1 549 ? -5.463 -35.698 -16.005 1.00 81.38 549 VAL A CA 1
ATOM 4322 C C . VAL A 1 549 ? -6.174 -36.617 -16.993 1.00 81.38 549 VAL A C 1
ATOM 4324 O O . VAL A 1 549 ? -7.148 -37.275 -16.648 1.00 81.38 549 VAL A O 1
ATOM 4327 N N . LEU A 1 550 ? -5.667 -36.682 -18.222 1.00 75.88 550 LEU A N 1
ATOM 4328 C CA . LEU A 1 550 ? -6.028 -37.703 -19.209 1.00 75.88 550 LEU A CA 1
ATOM 4329 C C . LEU A 1 550 ? -4.729 -38.323 -19.722 1.00 75.88 550 LEU A C 1
ATOM 4331 O O . LEU A 1 550 ? -3.764 -37.598 -19.971 1.00 75.88 550 LEU A O 1
ATOM 4335 N N . ASP A 1 551 ? -4.669 -39.652 -19.814 1.00 75.69 551 ASP A N 1
ATOM 4336 C CA . ASP A 1 551 ? -3.473 -40.399 -20.245 1.00 75.69 551 ASP A CA 1
ATOM 4337 C C . ASP A 1 551 ? -2.186 -39.971 -19.520 1.00 75.69 551 ASP A C 1
ATOM 4339 O O . ASP A 1 551 ? -1.081 -39.910 -20.059 1.00 75.69 551 ASP A O 1
ATOM 4343 N N . GLY A 1 552 ? -2.353 -39.623 -18.248 1.00 68.38 552 GLY A N 1
ATOM 4344 C CA . GLY A 1 552 ? -1.285 -39.214 -17.362 1.00 68.38 552 GLY A CA 1
ATOM 4345 C C . GLY A 1 552 ? -0.670 -37.836 -17.595 1.00 68.38 552 GLY A C 1
ATOM 4346 O O . GLY A 1 552 ? 0.358 -37.535 -16.984 1.00 68.38 552 GLY A O 1
ATOM 4347 N N . ARG A 1 553 ? -1.301 -36.987 -18.411 1.00 70.94 553 ARG A N 1
ATOM 4348 C CA . ARG A 1 553 ? -0.913 -35.587 -18.617 1.00 70.94 553 ARG A CA 1
ATOM 4349 C C . ARG A 1 553 ? -2.023 -34.638 -18.156 1.00 70.94 553 ARG A C 1
ATOM 4351 O O . ARG A 1 553 ? -3.196 -34.964 -18.326 1.00 70.94 553 ARG A O 1
ATOM 4358 N N . PRO A 1 554 ? -1.684 -33.461 -17.601 1.00 70.56 554 PRO A N 1
ATOM 4359 C CA . PRO A 1 554 ? -2.682 -32.444 -17.300 1.00 70.56 554 PRO A CA 1
ATOM 4360 C C . PRO A 1 554 ? -3.254 -31.896 -18.613 1.00 70.56 554 PRO A C 1
ATOM 4362 O O . PRO A 1 554 ? -2.517 -31.363 -19.441 1.00 70.56 554 PRO A O 1
ATOM 4365 N N . VAL A 1 555 ? -4.561 -32.047 -18.809 1.00 73.69 555 VAL A N 1
ATOM 4366 C CA . VAL A 1 555 ? -5.281 -31.558 -19.999 1.00 73.69 555 VAL A CA 1
ATOM 4367 C C . VAL A 1 555 ? -6.015 -30.255 -19.706 1.00 73.69 555 VAL A C 1
ATOM 4369 O O . VAL A 1 555 ? -6.152 -29.409 -20.583 1.00 73.69 555 VAL A O 1
ATOM 4372 N N . VAL A 1 556 ? -6.447 -30.062 -18.459 1.00 82.50 556 VAL A N 1
ATOM 4373 C CA . VAL A 1 556 ? -7.083 -28.823 -18.003 1.00 82.50 556 VAL A CA 1
ATOM 4374 C C . VAL A 1 556 ? -6.373 -28.348 -16.748 1.00 82.50 556 VAL A C 1
ATOM 4376 O O . VAL A 1 556 ? -6.324 -29.081 -15.761 1.00 82.50 556 VAL A O 1
ATOM 4379 N N . MET A 1 557 ? -5.849 -27.124 -16.791 1.00 86.62 557 MET A N 1
ATOM 4380 C CA . MET A 1 557 ? -5.381 -26.410 -15.606 1.00 86.62 557 MET A CA 1
ATOM 4381 C C . MET A 1 557 ? -6.584 -25.791 -14.896 1.00 86.62 557 MET A C 1
ATOM 4383 O O . MET A 1 557 ? -7.393 -25.091 -15.502 1.00 86.62 557 MET A O 1
ATOM 4387 N N . GLY A 1 558 ? -6.721 -26.106 -13.620 1.00 88.00 558 GLY A N 1
ATOM 4388 C CA . GLY A 1 558 ? -7.734 -25.590 -12.717 1.00 88.00 558 GLY A CA 1
ATOM 4389 C C . GLY A 1 558 ? -7.220 -24.435 -11.858 1.00 88.00 558 GLY A C 1
ATOM 4390 O O . GLY A 1 558 ? -6.157 -23.873 -12.128 1.00 88.00 558 GLY A O 1
ATOM 4391 N N . PRO A 1 559 ? -7.974 -24.061 -10.811 1.00 90.31 559 PRO A N 1
ATOM 4392 C CA . PRO A 1 559 ? -7.592 -22.965 -9.930 1.00 90.31 559 PRO A CA 1
ATOM 4393 C C . PRO A 1 559 ? -6.269 -23.236 -9.200 1.00 90.31 559 PRO A C 1
ATOM 4395 O O . PRO A 1 559 ? -5.968 -24.374 -8.832 1.00 90.31 559 PRO A O 1
ATOM 4398 N N . TRP A 1 560 ? -5.532 -22.158 -8.927 1.00 90.75 560 TRP A N 1
ATOM 4399 C CA . TRP A 1 560 ? -4.436 -22.129 -7.958 1.00 90.75 560 TRP A CA 1
ATOM 4400 C C . TRP A 1 560 ? -5.011 -22.294 -6.547 1.00 90.75 560 TRP A C 1
ATOM 4402 O O . TRP A 1 560 ? -5.923 -21.559 -6.149 1.00 90.75 560 TRP A O 1
ATOM 4412 N N . VAL A 1 561 ? -4.563 -23.319 -5.829 1.00 92.31 561 VAL A N 1
ATOM 4413 C CA . VAL A 1 561 ? -5.173 -23.767 -4.568 1.00 92.31 561 VAL A CA 1
ATOM 4414 C C . VAL A 1 561 ? -4.306 -23.390 -3.385 1.00 92.31 561 VAL A C 1
ATOM 4416 O O . VAL A 1 561 ? -4.818 -22.816 -2.423 1.00 92.31 561 VAL A O 1
ATOM 4419 N N . LYS A 1 562 ? -3.014 -23.719 -3.467 1.00 93.94 562 LYS A N 1
ATOM 4420 C CA . LYS A 1 562 ? -2.059 -23.491 -2.392 1.00 93.94 562 LYS A CA 1
ATOM 4421 C C . LYS A 1 562 ? -0.754 -22.920 -2.896 1.00 93.94 562 LYS A C 1
ATOM 4423 O O . LYS A 1 562 ? -0.340 -23.237 -4.012 1.00 93.94 562 LYS A O 1
ATOM 4428 N N . ALA A 1 563 ? -0.095 -22.158 -2.037 1.00 92.50 563 ALA A N 1
ATOM 4429 C CA . ALA A 1 563 ? 1.245 -21.668 -2.288 1.00 92.50 563 ALA A CA 1
ATOM 4430 C C . ALA A 1 563 ? 2.093 -21.664 -1.019 1.00 92.50 563 ALA A C 1
ATOM 4432 O O . ALA A 1 563 ? 1.589 -21.585 0.103 1.00 92.50 563 ALA A O 1
ATOM 4433 N N . THR A 1 564 ? 3.403 -21.740 -1.193 1.00 90.88 564 THR A N 1
ATOM 4434 C CA . THR A 1 564 ? 4.355 -21.387 -0.144 1.00 90.88 564 THR A CA 1
ATOM 4435 C C . THR A 1 564 ? 5.631 -20.862 -0.770 1.00 90.88 564 THR A C 1
ATOM 4437 O O . THR A 1 564 ? 6.006 -21.264 -1.874 1.00 90.88 564 THR A O 1
ATOM 4440 N N . THR A 1 565 ? 6.305 -19.974 -0.055 1.00 90.81 565 THR A N 1
ATOM 4441 C CA . THR A 1 565 ? 7.526 -19.320 -0.510 1.00 90.81 565 THR A CA 1
ATOM 4442 C C . THR A 1 565 ? 8.573 -19.387 0.582 1.00 90.81 565 THR A C 1
ATOM 4444 O O . THR A 1 565 ? 8.267 -19.168 1.753 1.00 90.81 565 THR A O 1
ATOM 4447 N N . PHE A 1 566 ? 9.816 -19.646 0.201 1.00 89.25 566 PHE A N 1
ATOM 4448 C CA . PHE A 1 566 ? 10.962 -19.636 1.099 1.00 89.25 566 PHE A CA 1
ATOM 4449 C C . PHE A 1 566 ? 12.043 -18.738 0.521 1.00 89.25 566 PHE A C 1
ATOM 4451 O O . PHE A 1 566 ? 12.283 -18.733 -0.687 1.00 89.25 566 PHE A O 1
ATOM 4458 N N . ARG A 1 567 ? 12.730 -18.008 1.396 1.00 88.69 567 ARG A N 1
ATOM 4459 C CA . ARG A 1 567 ? 13.874 -17.184 1.019 1.00 88.69 567 ARG A CA 1
ATOM 4460 C C . ARG A 1 567 ? 15.056 -17.519 1.911 1.00 88.69 567 ARG A C 1
ATOM 4462 O O . ARG A 1 567 ? 14.897 -17.685 3.119 1.00 88.69 567 ARG A O 1
ATOM 4469 N N . ILE A 1 568 ? 16.226 -17.638 1.300 1.00 88.38 568 ILE A N 1
ATOM 4470 C CA . ILE A 1 568 ? 17.491 -17.834 1.997 1.00 88.38 568 ILE A CA 1
ATOM 4471 C C . ILE A 1 568 ? 18.453 -16.784 1.476 1.00 88.38 568 ILE A C 1
ATOM 4473 O O . ILE A 1 568 ? 18.911 -16.853 0.333 1.00 88.38 568 ILE A O 1
ATOM 4477 N N . ASP A 1 569 ? 18.742 -15.819 2.335 1.00 87.69 569 ASP A N 1
ATOM 4478 C CA . ASP A 1 569 ? 19.603 -14.700 2.001 1.00 87.69 569 ASP A CA 1
ATOM 4479 C C . ASP A 1 569 ? 21.032 -14.947 2.486 1.00 87.69 569 ASP A C 1
ATOM 4481 O O . ASP A 1 569 ? 21.275 -15.596 3.502 1.00 87.69 569 ASP A O 1
ATOM 4485 N N . SER A 1 570 ? 21.984 -14.337 1.789 1.00 86.00 570 SER A N 1
ATOM 4486 C CA . SER A 1 570 ? 23.396 -14.244 2.161 1.00 86.00 570 SER A CA 1
ATOM 4487 C C . SER A 1 570 ? 24.144 -15.577 2.192 1.00 86.00 570 SER A C 1
ATOM 4489 O O . SER A 1 570 ? 25.117 -15.724 2.938 1.00 86.00 570 SER A O 1
ATOM 4491 N N . LEU A 1 571 ? 23.760 -16.529 1.336 1.00 87.06 571 LEU A N 1
ATOM 4492 C CA . LEU A 1 571 ? 24.548 -17.739 1.133 1.00 87.06 571 LEU A CA 1
ATOM 4493 C C . LEU A 1 571 ? 25.908 -17.365 0.549 1.00 87.06 571 LEU A C 1
ATOM 4495 O O . LEU A 1 571 ? 26.018 -16.670 -0.461 1.00 87.06 571 LEU A O 1
ATOM 4499 N N . ARG A 1 572 ? 26.970 -17.843 1.195 1.00 87.12 572 ARG A N 1
ATOM 4500 C CA . ARG A 1 572 ? 28.339 -17.691 0.704 1.00 87.12 572 ARG A CA 1
ATOM 4501 C C . ARG A 1 572 ? 28.785 -18.969 0.021 1.00 87.12 572 ARG A C 1
ATOM 4503 O O . ARG A 1 572 ? 28.505 -20.066 0.502 1.00 87.12 572 ARG A O 1
ATOM 4510 N N . ALA A 1 573 ? 29.504 -18.819 -1.083 1.00 85.44 573 ALA A N 1
ATOM 4511 C CA . ALA A 1 573 ? 30.225 -19.928 -1.675 1.00 85.44 573 ALA A CA 1
ATOM 4512 C C . ALA A 1 573 ? 31.199 -20.542 -0.655 1.00 85.44 573 ALA A C 1
ATOM 4514 O O . ALA A 1 573 ? 31.876 -19.844 0.117 1.00 85.44 573 ALA A O 1
ATOM 4515 N N . LEU A 1 574 ? 31.248 -21.868 -0.651 1.00 85.88 574 LEU A N 1
ATOM 4516 C CA . LEU A 1 574 ? 32.194 -22.636 0.126 1.00 85.88 574 LEU A CA 1
ATOM 4517 C C . LEU A 1 574 ? 33.617 -22.388 -0.368 1.00 85.88 574 LEU A C 1
ATOM 4519 O O . LEU A 1 574 ? 33.869 -22.121 -1.542 1.00 85.88 574 LEU A O 1
ATOM 4523 N N . ARG A 1 575 ? 34.557 -22.472 0.568 1.00 83.38 575 ARG A N 1
ATOM 4524 C CA . ARG A 1 575 ? 35.992 -22.383 0.309 1.00 83.38 575 ARG A CA 1
ATOM 4525 C C . ARG A 1 575 ? 36.668 -23.632 0.844 1.00 83.38 575 ARG A C 1
ATOM 4527 O O . ARG A 1 575 ? 36.225 -24.207 1.836 1.00 83.38 575 ARG A O 1
ATOM 4534 N N . SER A 1 576 ? 37.770 -24.026 0.214 1.00 82.31 576 SER A N 1
ATOM 4535 C CA . SER A 1 576 ? 38.541 -25.206 0.619 1.00 82.31 576 SER A CA 1
ATOM 4536 C C . SER A 1 576 ? 39.145 -25.086 2.024 1.00 82.31 576 SER A C 1
ATOM 4538 O O . SER A 1 576 ? 39.519 -26.096 2.607 1.00 82.31 576 SER A O 1
ATOM 4540 N N . ASP A 1 577 ? 39.236 -23.871 2.576 1.00 82.00 577 ASP A N 1
ATOM 4541 C CA . ASP A 1 577 ? 39.720 -23.612 3.938 1.00 82.00 577 ASP A CA 1
ATOM 4542 C C . ASP A 1 577 ? 38.658 -23.849 5.029 1.00 82.00 577 ASP A C 1
ATOM 4544 O O . ASP A 1 577 ? 38.954 -23.690 6.212 1.00 82.00 577 ASP A O 1
ATOM 4548 N N . GLY A 1 578 ? 37.429 -24.216 4.648 1.00 75.81 578 GLY A N 1
ATOM 4549 C CA . GLY A 1 578 ? 36.343 -24.562 5.566 1.00 75.81 578 GLY A CA 1
ATOM 4550 C C . GLY A 1 578 ? 35.748 -23.383 6.343 1.00 75.81 578 GLY A C 1
ATOM 4551 O O . GLY A 1 578 ? 34.833 -23.583 7.137 1.00 75.81 578 GLY A O 1
ATOM 4552 N N . ARG A 1 579 ? 36.210 -22.144 6.121 1.00 79.81 579 ARG A N 1
ATOM 4553 C CA . ARG A 1 579 ? 35.801 -20.972 6.921 1.00 79.81 579 ARG A CA 1
ATOM 4554 C C . ARG A 1 579 ? 34.361 -20.515 6.706 1.00 79.81 579 ARG A C 1
ATOM 4556 O O . ARG A 1 579 ? 33.864 -19.703 7.480 1.00 79.81 579 ARG A O 1
ATOM 4563 N N . THR A 1 580 ? 33.720 -20.978 5.641 1.00 78.62 580 THR A N 1
ATOM 4564 C CA . THR A 1 580 ? 32.344 -20.616 5.281 1.00 78.62 580 THR A CA 1
ATOM 4565 C C . THR A 1 580 ? 31.355 -21.761 5.484 1.00 78.62 580 THR A C 1
ATOM 4567 O O . THR A 1 580 ? 30.213 -21.627 5.062 1.00 78.62 580 THR A O 1
ATOM 4570 N N . LEU A 1 581 ? 31.770 -22.863 6.123 1.00 79.56 581 LEU A N 1
ATOM 4571 C CA . LEU A 1 581 ? 30.893 -23.995 6.426 1.00 79.56 581 LEU A CA 1
ATOM 4572 C C . LEU A 1 581 ? 29.860 -23.628 7.495 1.00 79.56 581 LEU A C 1
ATOM 4574 O O . LEU A 1 581 ? 30.186 -23.046 8.529 1.00 79.56 581 LEU A O 1
ATOM 4578 N N . GLU A 1 582 ? 28.620 -24.035 7.258 1.00 78.81 582 GLU A N 1
ATOM 4579 C CA . GLU A 1 582 ? 27.526 -23.997 8.223 1.00 78.81 582 GLU A CA 1
ATOM 4580 C C . GLU A 1 582 ? 27.185 -25.423 8.679 1.00 78.81 582 GLU A C 1
ATOM 4582 O O . GLU A 1 582 ? 27.491 -26.403 7.999 1.00 78.81 582 GLU A O 1
ATOM 4587 N N . MET A 1 583 ? 26.517 -25.565 9.829 1.00 76.31 583 MET A N 1
ATOM 4588 C CA . MET A 1 583 ? 26.109 -26.882 10.351 1.00 76.31 583 MET A CA 1
ATOM 4589 C C . MET A 1 583 ? 25.244 -27.678 9.362 1.00 76.31 583 MET A C 1
ATOM 4591 O O . MET A 1 583 ? 25.289 -28.904 9.340 1.00 76.31 583 MET A O 1
ATOM 4595 N N . SER A 1 584 ? 24.468 -26.983 8.534 1.00 74.12 584 SER A N 1
ATOM 4596 C CA . SER A 1 584 ? 23.625 -27.553 7.483 1.00 74.12 584 SER A CA 1
ATOM 4597 C C . SER A 1 584 ? 24.414 -28.246 6.363 1.00 74.12 584 SER A C 1
ATOM 4599 O O . SER A 1 584 ? 23.876 -29.180 5.755 1.00 74.12 584 SER A O 1
ATOM 4601 N N . ASP A 1 585 ? 25.670 -27.836 6.136 1.00 78.19 585 ASP A N 1
ATOM 4602 C CA . ASP A 1 585 ? 26.579 -28.354 5.100 1.00 78.19 585 ASP A CA 1
ATOM 4603 C C . ASP A 1 585 ? 27.285 -29.650 5.517 1.00 78.19 585 ASP A C 1
ATOM 4605 O O . ASP A 1 585 ? 27.874 -30.352 4.690 1.00 78.19 585 ASP A O 1
ATOM 4609 N N . LEU A 1 586 ? 27.238 -29.985 6.806 1.00 70.75 586 LEU A N 1
ATOM 4610 C CA . LEU A 1 586 ? 27.804 -31.225 7.307 1.00 70.75 586 LEU A CA 1
ATOM 4611 C C . LEU A 1 586 ? 26.873 -32.385 6.936 1.00 70.75 586 LEU A C 1
ATOM 4613 O O . LEU A 1 586 ? 25.656 -32.347 7.165 1.00 70.75 586 LEU A O 1
ATOM 4617 N N . LYS A 1 587 ? 27.453 -33.438 6.346 1.00 60.34 587 LYS A N 1
ATOM 4618 C CA . LYS A 1 587 ? 26.739 -34.709 6.195 1.00 60.34 587 LYS A CA 1
ATOM 4619 C C . LYS A 1 587 ? 26.406 -35.227 7.603 1.00 60.34 587 LYS A C 1
ATOM 4621 O O . LYS A 1 587 ? 27.313 -35.214 8.436 1.00 60.34 587 LYS A O 1
ATOM 4626 N N . PRO A 1 588 ? 25.144 -35.605 7.873 1.00 50.12 588 PRO A N 1
ATOM 4627 C CA . PRO A 1 588 ? 24.775 -36.206 9.149 1.00 50.12 588 PRO A CA 1
ATOM 4628 C C . PRO A 1 588 ? 25.546 -37.500 9.416 1.00 50.12 588 PRO A C 1
ATOM 4630 O O . PRO A 1 588 ? 25.905 -38.191 8.429 1.00 50.12 588 PRO A O 1
#

Secondary structure (DSSP, 8-state):
----------------HHHHHHHHHHHHHHHHHHHTT-HHHHHHHHHHHHHH-TT-EETTTEEHHHHHHHHHHHTT-HHHHHHHHHHHHHHHHHTT---HHHHHHHHHHHHHHT-GGGHHHHHHHHHHHHHTTT-TT--HHHHHHHHHHHHHHHTTS-HHHHHHHT-SS--SSSPPPPPTTHHHHHHHHHHHS---TTSSS-HHHHHHHHHHHHHHHHSEETTEE-HHHHHHHHH-S-SEEE------HHHIIIIITT-TT--GGGSPPEEEEE-TTT-TT-EEEEEE-SSSEEEE-GGGGS-HHHHSS-SSSHHHHHHHHHHHHHHHHHHHHHTTT-GGGHHHHHHHHHHHHHHHHHHHHHHHHHHHHHHTTT-S---SGGG-----TT----TT-HHHHHHHHHHHHHHHHHHHHHHHHHHS-SS---TTTTSEE--EEEEEEEEE-TTSPEEEEEEEEEPTTTTS--HHHHHHHHHTT--SSEEEEEEEEEEEEETT--EEEEEEEEEEEEEE-TT-----EEEEEEEESSEEEEEEEEEEEEEEEETTEEEEEEEEEEEEEEEEEEEEPP-TTSTT--GGGS--

Solvent-accessible surface area (backbone atoms only — not comparable to full-atom values): 32528 Å² total; per-residue (Å²): 121,90,76,76,99,68,94,69,89,72,81,70,84,78,70,50,73,70,54,53,55,52,41,53,52,34,40,52,53,9,49,52,26,44,76,72,66,38,43,71,58,12,46,53,32,26,48,53,35,38,73,76,40,43,51,40,62,45,98,89,77,43,37,44,23,33,57,42,14,51,39,29,40,78,71,69,38,54,70,59,13,52,49,37,21,52,55,20,54,50,38,18,47,78,70,77,48,86,46,63,65,31,38,51,54,40,37,54,50,37,39,60,67,64,42,69,93,50,40,59,59,32,47,51,41,48,45,50,51,39,55,55,49,84,50,87,87,59,52,77,65,52,43,44,56,53,27,53,55,52,58,60,49,48,68,66,49,56,72,66,58,22,56,64,27,41,51,66,75,67,66,96,69,70,77,68,65,65,35,90,69,22,26,59,52,53,42,26,47,54,49,63,53,41,68,49,60,70,50,96,50,44,60,52,56,44,52,43,49,36,31,46,32,50,24,58,75,76,25,54,42,92,95,51,55,24,46,64,18,57,46,29,49,18,57,43,81,56,76,41,78,47,60,83,77,76,79,46,67,68,54,30,62,68,36,39,78,72,31,97,87,50,55,78,85,58,43,51,57,50,40,39,37,32,25,70,88,80,28,84,62,37,61,46,44,33,33,46,52,101,86,44,46,36,76,51,54,80,69,67,58,49,35,68,81,51,74,50,76,59,33,94,48,72,71,10,32,55,34,20,52,37,45,44,52,52,48,28,53,45,27,56,57,48,30,78,79,37,71,90,30,41,64,61,21,50,56,35,46,52,53,50,48,49,49,48,52,52,50,52,52,53,50,50,51,52,50,49,42,65,72,58,63,85,73,68,90,76,70,68,75,82,76,64,86,72,79,61,96,85,65,93,68,58,75,92,41,31,26,60,50,47,55,50,52,53,53,52,47,50,56,47,52,52,48,49,51,51,48,25,69,73,67,37,66,83,56,53,81,68,92,58,72,87,34,46,74,37,52,63,49,78,48,61,34,57,43,71,42,99,87,58,30,18,35,37,38,40,38,37,30,53,41,67,19,38,84,36,68,52,79,66,41,47,53,55,34,50,76,73,73,48,61,85,66,38,32,33,39,36,39,37,23,40,29,36,21,39,74,65,37,46,74,66,48,78,46,80,45,80,44,82,47,69,64,49,46,87,63,49,70,57,80,73,44,78,47,78,50,76,70,36,76,50,55,27,28,41,36,36,26,40,39,31,26,35,35,43,70,54,98,88,37,77,76,40,85,50,61,69,40,28,36,40,68,50,76,47,75,75,45,59,33,47,50,98,84,55,83,56,70,53,82,60,44,53,81,130

Nearest PDB structures (foldseek):
  5dbk-assembly1_B  TM=3.653E-01  e=2.975E+00  Bacillus thuringiensis Bt407
  4gpk-assembly1_A  TM=3.604E-01  e=9.004E+00  Bacillus thuringiensis serovar thuringiensis
  4gpk-assembly2_H  TM=2.598E-01  e=3.115E+00  Bacillus thuringiensis serovar thuringiensis
  4gpk-assembly1_C  TM=2.326E-01  e=2.713E+00  Bacillus thuringiensis serovar thuringiensis

Mean predicted aligned error: 9.65 Å